Protein AF-A0A352L271-F1 (afdb_monomer)

Secondary structure (DSSP, 8-state):
--SSHHHHHT-TT--EEEE-S-HHHHHHHHHHHHHTT-EEEEPSPS-SSHHHHHHHHHHHHHH---EEE--GGGG-HHHHHHHHHHHTTBTB-EEEEEEEEE----------EEPPPTTS-HHHHHTTB----EEGGGTTTGGGGSTTT--HHHHHTHHHHHHHHHHTS-TT--S-SEEEEEEE--S--SS--S-SEEEEEEE-TTS-EEEEEEE----TTPPPEEEEEEEETTS-EEETTEEE-TT--S-EE---------SSHHHHHHHHHHHHT-GGG-TTBHHHHHHHHHHHHHHHHHHHTPEEEESSTT----TT-HHHHHHHHHHHHIIIIII-PPTTTSEEEEPPPEEEETTTTEEESTTHHHHHHTTS--B-TTSPPPPTT--

Nearest PDB structures (foldseek):
  1rye-assembly1_D  TM=7.621E-01  e=1.293E-12  Zymomonas mobilis
  6o15-assembly1_B  TM=6.811E-01  e=3.381E-14  Escherichia coli K-12
  3e18-assembly1_A  TM=6.645E-01  e=2.255E-14  Listeria innocua
  5yaq-assembly1_D  TM=6.528E-01  e=5.691E-14  Paracoccus laeviglucosivorans
  3e82-assembly2_E  TM=6.536E-01  e=2.444E-12  Klebsiella pneumoniae subsp. pneumoniae MGH 78578

pLDDT: mean 96.83, std 2.11, range [82.0, 98.81]

Foldseek 3Di:
DDPDVLVVLPDPVAAADEAPAFQCCQLLSLLSCLVSLHAYEGEFQNHLFLQSLLSSVVSCVVRLHAYFYNLLCLQFLVLQQVLVCQLVQVQHDWQEKEFEQEAADDAPAEFDWDPDDPPDPPCVNLQFQPDDTDTPCCDDPNVQLASSGHQPCCRPVVLSRLLSSVSSHHPPFQAFQKKWKKAAQPPYPHDGDHGQWMWIWGATPVNHIYIYIHHHHDFVVRDRGGDMKTAHPLGWIDDPQFTAHHPGPDTDHDPTGRHDAQPPTQVNQSVVCSVVSNNVSRSRHSSSSSSSNNRSLNHSLQLVQFDKDFLDLPPDDDDPPVVSSVVVVVSSCCCCVGVVDDGRPGIMGIGDIWGADPPVRFTDDPCRVVSRCSNDDGTDPVNDDDGNVGD

Solvent-accessible surface area (backbone atoms only — not comparable to full-atom values): 20490 Å² total; per-residue (Å²): 136,76,94,49,67,72,68,60,57,69,42,84,86,58,62,64,47,78,45,80,69,59,34,47,44,36,28,54,54,44,41,52,31,25,76,60,66,17,26,28,40,30,38,62,31,49,33,71,35,46,47,45,22,51,37,44,39,50,28,33,69,74,55,60,30,30,41,29,34,51,46,54,66,45,34,34,30,63,57,35,16,50,29,52,39,41,58,69,40,77,68,42,55,68,34,35,22,35,16,28,37,21,47,74,56,77,72,82,41,77,61,67,78,45,82,68,57,93,92,47,64,62,67,68,71,42,42,24,29,77,69,91,79,40,38,65,52,56,53,93,70,49,2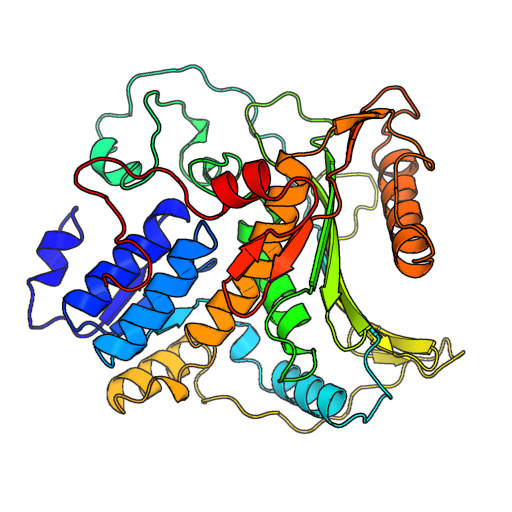7,32,29,33,75,66,36,23,60,16,55,52,34,58,61,18,36,54,28,39,32,54,29,54,60,44,43,55,89,86,61,62,52,44,44,32,26,24,13,33,33,28,60,70,100,50,87,46,71,62,72,41,54,42,28,35,45,30,41,33,36,30,88,87,68,32,31,42,38,36,35,36,40,18,74,63,36,85,85,65,73,78,37,80,45,62,34,39,32,20,73,78,55,18,36,36,49,94,77,23,39,21,53,54,92,47,89,64,68,40,79,73,84,68,66,70,26,89,50,43,65,68,37,55,65,36,8,43,53,49,12,53,76,69,63,35,41,85,38,19,52,26,21,40,65,63,40,30,45,25,44,38,57,44,48,50,23,49,46,14,35,74,67,27,49,79,41,54,28,52,95,78,60,73,85,55,84,88,42,58,68,58,50,52,54,48,50,53,52,48,47,45,39,36,73,48,56,58,51,50,77,62,74,40,58,29,30,42,21,48,73,36,31,35,40,71,87,81,70,39,46,43,74,68,66,15,73,71,48,47,58,65,33,51,80,74,49,28,90,97,34,63,67,70,58,78,96,60,110

Mean predicted aligned error: 3.17 Å

Sequence (391 aa):
GTADLREALEDRTVDALSVAAPNHWHSLMTIWGAQAGKHVYVEKPMSHDVAEGRICVEAQKKYGVVIQHGTQSRSSAEIAGLHEAIQAGKFGRLKISYGYCCKARGSIGRKPVTPPPENLDWNLWRGPASIDEFHGNYVHYNWHWFWKTGNGDLNNQGTHQLDIARWALDREATHPVRVMALGGRFQWDDQGETPNTMMGIAEYANGQQVFFNVRNVPYKGYQTQVMNEYYFEDGGRISGGLYYPAGSQQGEKLDLPPGKVTPGGNWGAFVTACRERRPELANGNVTDAHYGCVLGHLMNNSWRLGTKVPFNEKAGSFGDNKDAAEHFLKLHSIMRDGVGIPENGAEYVVGPWLRFDAETERHVGDHAEAANVLLKDTNREGFRIPEPGQV

Structure (mmCIF, N/CA/C/O backbone):
data_AF-A0A352L271-F1
#
_entry.id   AF-A0A352L271-F1
#
loop_
_atom_site.group_PDB
_atom_site.id
_atom_site.type_symbol
_atom_site.label_atom_id
_atom_site.label_alt_id
_atom_site.label_comp_id
_atom_site.label_asym_id
_atom_site.label_entity_id
_atom_site.label_seq_id
_atom_site.pdbx_PDB_ins_code
_atom_site.Cartn_x
_atom_site.Cartn_y
_atom_site.Cartn_z
_atom_site.occupancy
_atom_site.B_iso_or_equiv
_atom_site.auth_seq_id
_atom_site.auth_comp_id
_atom_site.auth_asym_id
_atom_site.auth_atom_id
_atom_site.pdbx_PDB_model_num
ATOM 1 N N . GLY A 1 1 ? 2.564 -33.471 -0.721 1.00 82.00 1 GLY A N 1
ATOM 2 C CA . GLY A 1 1 ? 2.042 -32.158 -1.136 1.00 82.00 1 GLY A CA 1
ATOM 3 C C . GLY A 1 1 ? 1.905 -32.160 -2.639 1.00 82.00 1 GLY A C 1
ATOM 4 O O . GLY A 1 1 ? 2.679 -32.856 -3.282 1.00 82.00 1 GLY A O 1
ATOM 5 N N . THR A 1 2 ? 0.921 -31.446 -3.170 1.00 91.06 2 THR A N 1
ATOM 6 C CA . THR A 1 2 ? 0.763 -31.205 -4.614 1.00 91.06 2 THR A CA 1
ATOM 7 C C . THR A 1 2 ? 1.445 -29.886 -4.997 1.00 91.06 2 THR A C 1
ATOM 9 O O . THR A 1 2 ? 1.662 -29.035 -4.131 1.00 91.06 2 THR A O 1
ATOM 12 N N . ALA A 1 3 ? 1.824 -29.740 -6.268 1.00 91.31 3 ALA A N 1
ATOM 13 C CA . ALA A 1 3 ? 2.344 -28.490 -6.819 1.00 91.31 3 ALA A CA 1
ATOM 14 C C . ALA A 1 3 ? 1.225 -27.485 -7.150 1.00 91.31 3 ALA A C 1
ATOM 16 O O . ALA A 1 3 ? 1.472 -26.280 -7.145 1.00 91.31 3 ALA A O 1
ATOM 17 N N . ASP A 1 4 ? 0.007 -27.965 -7.417 1.00 94.81 4 ASP A N 1
ATOM 18 C CA . ASP A 1 4 ? -1.129 -27.141 -7.818 1.00 94.81 4 ASP A CA 1
ATOM 19 C C . ASP A 1 4 ? -2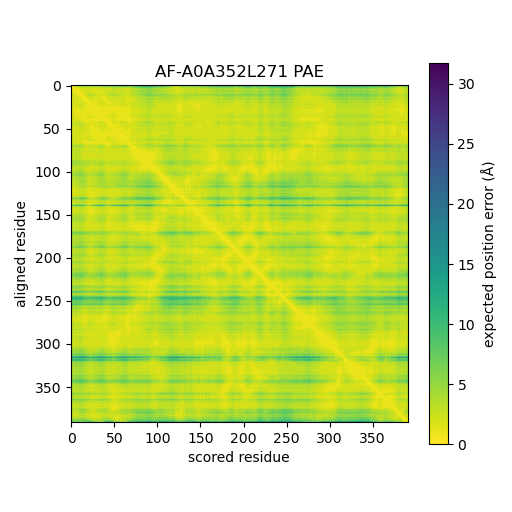.139 -27.012 -6.675 1.00 94.81 4 ASP A C 1
ATOM 21 O O . ASP A 1 4 ? -2.677 -28.001 -6.175 1.00 94.81 4 ASP A O 1
ATOM 25 N N . LEU A 1 5 ? -2.429 -25.774 -6.269 1.00 95.94 5 LEU A N 1
ATOM 26 C CA . LEU A 1 5 ? -3.390 -25.492 -5.202 1.00 95.94 5 LEU A CA 1
ATOM 27 C C . LEU A 1 5 ? -4.773 -26.096 -5.492 1.00 95.94 5 LEU A C 1
ATOM 29 O O . LEU A 1 5 ? -5.463 -26.496 -4.557 1.00 95.94 5 LEU A O 1
ATOM 33 N N . ARG A 1 6 ? -5.181 -26.179 -6.762 1.00 95.25 6 ARG A N 1
ATOM 34 C CA . ARG A 1 6 ? -6.514 -26.662 -7.147 1.00 95.25 6 ARG A CA 1
ATOM 35 C C . ARG A 1 6 ? -6.758 -28.090 -6.668 1.00 95.25 6 ARG A C 1
ATOM 37 O O . ARG A 1 6 ? -7.813 -28.355 -6.109 1.00 95.25 6 ARG A O 1
ATOM 44 N N . GLU A 1 7 ? -5.755 -28.957 -6.782 1.00 96.69 7 GLU A N 1
ATOM 45 C CA . GLU A 1 7 ? -5.820 -30.338 -6.290 1.00 96.69 7 GLU A CA 1
ATOM 46 C C . GLU A 1 7 ? -5.907 -30.391 -4.755 1.00 96.69 7 GLU A C 1
ATOM 48 O O . GLU A 1 7 ? -6.651 -31.190 -4.194 1.00 96.69 7 GLU A O 1
ATOM 53 N N . ALA A 1 8 ? -5.185 -29.512 -4.047 1.00 95.38 8 ALA A N 1
ATOM 54 C CA . ALA A 1 8 ? -5.236 -29.463 -2.583 1.00 95.38 8 ALA A CA 1
ATOM 55 C C . ALA A 1 8 ? -6.605 -29.000 -2.057 1.00 95.38 8 ALA A C 1
ATOM 57 O O . ALA A 1 8 ? -7.029 -29.420 -0.981 1.00 95.38 8 ALA A O 1
ATOM 58 N N . LEU A 1 9 ? -7.305 -28.138 -2.802 1.00 97.06 9 LEU A N 1
ATOM 59 C CA . LEU A 1 9 ? -8.624 -27.630 -2.420 1.00 97.06 9 LEU A CA 1
ATOM 60 C C . LEU A 1 9 ? -9.733 -28.691 -2.518 1.00 97.06 9 LEU A C 1
ATOM 62 O O . LEU A 1 9 ? -10.757 -28.548 -1.846 1.00 97.06 9 LEU A O 1
ATOM 66 N N . GLU A 1 10 ? -9.525 -29.762 -3.291 1.00 96.50 10 GLU A N 1
ATOM 67 C CA . GLU A 1 10 ? -10.452 -30.901 -3.379 1.00 96.50 10 GLU A CA 1
ATOM 68 C C . GLU A 1 10 ? -10.475 -31.743 -2.093 1.00 96.50 10 GLU A C 1
ATOM 70 O O . GLU A 1 10 ? -11.466 -32.426 -1.807 1.00 96.50 10 GLU A O 1
ATOM 75 N N . ASP A 1 11 ? -9.418 -31.668 -1.278 1.00 96.44 11 ASP A N 1
ATOM 76 C CA . ASP A 1 11 ? -9.331 -32.399 -0.021 1.00 96.44 11 ASP A CA 1
ATOM 77 C C . ASP A 1 11 ? -10.301 -31.816 1.019 1.00 96.44 11 ASP A C 1
ATOM 79 O O . ASP A 1 11 ? -10.144 -30.709 1.547 1.00 96.44 11 ASP A O 1
ATOM 83 N N . ARG A 1 12 ? -11.338 -32.590 1.348 1.00 95.69 12 ARG A N 1
ATOM 84 C CA . ARG A 1 12 ? -12.356 -32.215 2.340 1.00 95.69 12 ARG A CA 1
ATOM 85 C C . ARG A 1 12 ? -11.838 -32.211 3.778 1.00 95.69 12 ARG A C 1
ATOM 87 O O . ARG A 1 12 ? -12.527 -31.670 4.634 1.00 95.69 12 ARG A O 1
ATOM 94 N N . THR A 1 13 ? -10.669 -32.793 4.044 1.00 96.69 13 THR A N 1
ATOM 95 C CA . THR A 1 13 ? -10.041 -32.813 5.374 1.00 96.69 13 THR A CA 1
ATOM 96 C C . THR A 1 13 ? -9.248 -31.541 5.684 1.00 96.69 13 THR A C 1
ATOM 98 O O . THR A 1 13 ? -8.896 -31.307 6.836 1.00 96.69 13 THR A O 1
ATOM 101 N N . VAL A 1 14 ? -8.993 -30.695 4.680 1.00 96.31 14 VAL A N 1
ATOM 102 C CA . VAL A 1 14 ? -8.346 -29.389 4.856 1.00 96.31 14 VAL A CA 1
ATOM 103 C C . VAL A 1 14 ? -9.386 -28.341 5.253 1.00 96.31 14 VAL A C 1
ATOM 105 O O . VAL A 1 14 ? -10.334 -28.106 4.504 1.00 96.31 14 VAL A O 1
ATOM 108 N N . ASP A 1 15 ? -9.181 -27.668 6.389 1.00 97.50 15 ASP A N 1
ATOM 109 C CA . ASP A 1 15 ? -10.068 -26.598 6.881 1.00 97.50 15 ASP A CA 1
ATOM 110 C C . ASP A 1 15 ? -9.647 -25.191 6.425 1.00 97.50 15 ASP A C 1
ATOM 112 O O . ASP A 1 15 ? -10.486 -24.304 6.242 1.00 97.50 15 ASP A O 1
ATOM 116 N N . ALA A 1 16 ? -8.339 -24.963 6.268 1.00 97.94 16 ALA A N 1
ATOM 117 C CA . ALA A 1 16 ? -7.785 -23.638 6.022 1.00 97.94 16 ALA A CA 1
ATOM 118 C C . ALA A 1 16 ? -6.546 -23.656 5.115 1.00 97.94 16 ALA A C 1
ATOM 120 O O . ALA A 1 16 ? -5.776 -24.616 5.104 1.00 97.94 16 ALA A O 1
ATOM 121 N N . LEU A 1 17 ? -6.340 -22.550 4.401 1.00 97.06 17 LEU A N 1
ATOM 122 C CA . LEU A 1 17 ? -5.195 -22.256 3.545 1.00 97.06 17 LEU A CA 1
ATOM 123 C C . LEU A 1 17 ? -4.366 -21.114 4.150 1.00 97.06 17 LEU A C 1
ATOM 125 O O . LEU A 1 17 ? -4.924 -20.141 4.652 1.00 97.06 17 LEU A O 1
ATOM 129 N N . SER A 1 18 ? -3.039 -21.208 4.044 1.00 97.94 18 SER A N 1
ATOM 130 C CA . SER A 1 18 ? -2.123 -20.078 4.231 1.00 97.94 18 SER A CA 1
ATOM 131 C C . SER A 1 18 ? -1.448 -19.756 2.898 1.00 97.94 18 SER A C 1
ATOM 133 O O . SER A 1 18 ? -0.741 -20.600 2.345 1.00 97.94 18 SER A O 1
ATOM 135 N N . VAL A 1 19 ? -1.680 -18.556 2.368 1.00 98.25 19 VAL A N 1
ATOM 136 C CA . VAL A 1 19 ? -1.140 -18.089 1.088 1.00 98.25 19 VAL A CA 1
ATOM 137 C C . VAL A 1 19 ? 0.085 -17.219 1.346 1.00 98.25 19 VAL A C 1
ATOM 139 O O . VAL A 1 19 ? -0.034 -16.123 1.883 1.00 98.25 19 VAL A O 1
ATOM 142 N N . ALA A 1 20 ? 1.255 -17.702 0.929 1.00 96.25 20 ALA A N 1
ATOM 143 C CA . ALA A 1 20 ? 2.533 -16.979 0.962 1.00 96.25 20 ALA A CA 1
ATOM 144 C C . ALA A 1 20 ? 3.226 -16.992 -0.418 1.00 96.25 20 ALA A C 1
ATOM 146 O O . ALA A 1 20 ? 4.450 -17.083 -0.524 1.00 96.25 20 ALA A O 1
ATOM 147 N N . ALA A 1 21 ? 2.416 -16.981 -1.480 1.00 95.88 21 ALA A N 1
ATOM 148 C CA . ALA A 1 21 ? 2.864 -16.884 -2.866 1.00 95.88 21 ALA A CA 1
ATOM 149 C C . ALA A 1 21 ? 3.351 -15.446 -3.186 1.00 95.88 21 ALA A C 1
ATOM 151 O O . ALA A 1 21 ? 3.374 -14.591 -2.309 1.00 95.88 21 ALA A O 1
ATOM 152 N N . PRO A 1 22 ? 3.804 -15.137 -4.411 1.00 96.25 22 PRO A N 1
ATOM 153 C CA . PRO A 1 22 ? 3.999 -13.746 -4.829 1.00 96.25 22 PRO A CA 1
ATOM 154 C C . PRO A 1 22 ? 2.672 -12.963 -4.902 1.00 96.25 22 PRO A C 1
ATOM 156 O O . PRO A 1 22 ? 1.618 -13.564 -5.108 1.00 96.25 22 PRO A O 1
ATOM 159 N N . ASN A 1 23 ? 2.724 -11.625 -4.830 1.00 96.38 23 ASN A N 1
ATOM 160 C CA . ASN A 1 23 ? 1.530 -10.759 -4.741 1.00 96.38 23 ASN A CA 1
ATOM 161 C C . ASN A 1 23 ? 0.433 -11.076 -5.772 1.00 96.38 23 ASN A C 1
ATOM 163 O O . ASN A 1 23 ? -0.732 -11.168 -5.403 1.00 96.38 23 ASN A O 1
ATOM 167 N N . HIS A 1 24 ? 0.797 -11.257 -7.046 1.00 96.94 24 HIS A N 1
ATOM 168 C CA . HIS A 1 24 ? -0.166 -11.514 -8.128 1.00 96.94 24 HIS A CA 1
ATOM 169 C C . HIS A 1 24 ? -1.020 -12.775 -7.906 1.00 96.94 24 HIS A C 1
ATOM 171 O O . HIS A 1 24 ? -2.093 -12.896 -8.479 1.00 96.94 24 HIS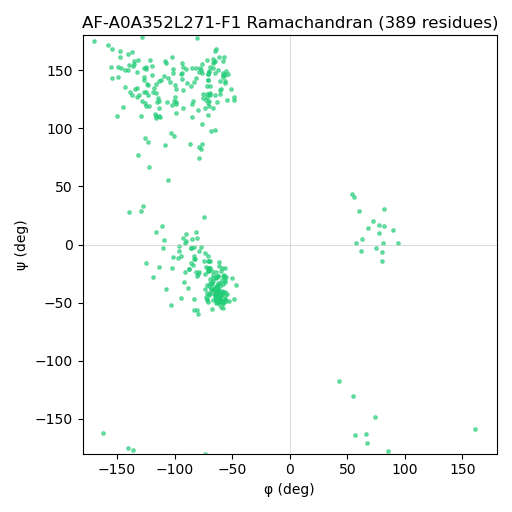 A O 1
ATOM 177 N N . TRP A 1 25 ? -0.593 -13.710 -7.055 1.00 97.94 25 TRP A N 1
ATOM 178 C CA . TRP A 1 25 ? -1.361 -14.910 -6.723 1.00 97.94 25 TRP A CA 1
ATOM 179 C C . TRP A 1 25 ? -2.342 -14.736 -5.563 1.00 97.94 25 TRP A C 1
ATOM 181 O O . TRP A 1 25 ? -3.269 -15.536 -5.424 1.00 97.94 25 TRP A O 1
ATOM 191 N N . HIS A 1 26 ? -2.136 -13.730 -4.714 1.00 98.12 26 HIS A N 1
ATOM 192 C CA . HIS A 1 26 ? -2.776 -13.650 -3.404 1.00 98.12 26 HIS A CA 1
ATOM 193 C C . HIS A 1 26 ? -4.301 -13.668 -3.481 1.00 98.12 26 HIS A C 1
ATOM 195 O O . HIS A 1 26 ? -4.939 -14.493 -2.821 1.00 98.12 26 HIS A O 1
ATOM 201 N N . SER A 1 27 ? -4.889 -12.820 -4.324 1.00 98.12 27 SER A N 1
ATOM 202 C CA . SER A 1 27 ? -6.344 -12.736 -4.446 1.00 98.12 27 SER A CA 1
ATOM 203 C C . SER A 1 27 ? -6.949 -13.967 -5.114 1.00 98.12 27 SER A C 1
ATOM 205 O O . SER A 1 27 ? -7.916 -14.513 -4.590 1.00 98.12 27 SER A O 1
ATOM 207 N N . LEU A 1 28 ? -6.357 -14.489 -6.194 1.00 98.31 28 LEU A N 1
ATOM 208 C CA . LEU A 1 28 ? -6.889 -15.684 -6.861 1.00 98.31 28 LEU A CA 1
ATOM 209 C C . LEU A 1 28 ? -6.885 -16.913 -5.938 1.00 98.31 28 LEU A C 1
ATOM 211 O O . LEU A 1 28 ? -7.899 -17.601 -5.834 1.00 98.31 28 LEU A O 1
ATOM 215 N N . MET A 1 29 ? -5.784 -17.162 -5.218 1.00 98.62 29 MET A N 1
ATOM 216 C CA . MET A 1 29 ? -5.717 -18.269 -4.253 1.00 98.62 29 MET A CA 1
ATOM 217 C C . MET A 1 29 ? -6.702 -18.079 -3.096 1.00 98.62 29 MET A C 1
ATOM 219 O O . MET A 1 29 ? -7.302 -19.047 -2.629 1.00 98.62 29 MET A O 1
ATOM 223 N N . THR A 1 30 ? -6.902 -16.834 -2.658 1.00 98.69 30 THR A N 1
ATOM 224 C CA . THR A 1 30 ? -7.884 -16.495 -1.622 1.00 98.69 30 THR A CA 1
ATOM 225 C C . THR A 1 30 ? -9.310 -16.776 -2.084 1.00 98.69 30 THR A C 1
ATOM 227 O O . THR A 1 30 ? -10.079 -17.412 -1.364 1.00 98.69 30 THR A O 1
ATOM 230 N N . ILE A 1 31 ? -9.653 -16.368 -3.306 1.00 98.56 31 ILE A N 1
ATOM 231 C CA . ILE A 1 31 ? -10.972 -16.587 -3.905 1.00 98.56 31 ILE A CA 1
ATOM 232 C C . ILE A 1 31 ? -11.233 -18.082 -4.099 1.00 98.56 31 ILE A C 1
ATOM 234 O O . ILE A 1 31 ? -12.289 -18.564 -3.694 1.00 98.56 31 ILE A O 1
ATOM 238 N N . TRP A 1 32 ? -10.273 -18.836 -4.642 1.00 98.25 32 TRP A N 1
ATOM 239 C CA . TRP A 1 32 ? -10.400 -20.290 -4.780 1.00 98.25 32 TRP A CA 1
ATOM 240 C C . TRP A 1 32 ? -10.563 -20.991 -3.430 1.00 98.25 32 TRP A C 1
ATOM 242 O O . TRP A 1 32 ? -11.415 -21.870 -3.297 1.00 98.25 32 TRP A O 1
ATOM 252 N N . GLY A 1 33 ? -9.803 -20.575 -2.411 1.00 98.38 33 GLY A N 1
ATOM 253 C CA . GLY A 1 33 ? -9.965 -21.070 -1.045 1.00 98.38 33 GLY A CA 1
ATOM 254 C C . GLY A 1 33 ? -11.383 -20.843 -0.518 1.00 98.38 33 GLY A C 1
ATOM 255 O O . GLY A 1 33 ? -12.026 -21.786 -0.057 1.00 98.38 33 GLY A O 1
ATOM 256 N N . ALA A 1 34 ? -11.907 -19.625 -0.667 1.00 98.31 34 ALA A N 1
ATOM 257 C CA . ALA A 1 34 ? -13.263 -19.290 -0.245 1.00 98.31 34 ALA A CA 1
ATOM 258 C C . ALA A 1 34 ? -14.339 -20.081 -1.011 1.00 98.31 34 ALA A C 1
ATOM 260 O O . ALA A 1 34 ? -15.249 -20.625 -0.387 1.00 98.31 34 ALA A O 1
ATOM 261 N N . GLN A 1 35 ? -14.204 -20.217 -2.335 1.00 97.69 35 GLN A N 1
ATOM 262 C CA . GLN A 1 35 ? -15.104 -21.010 -3.185 1.00 97.69 35 GLN A CA 1
ATOM 263 C C . GLN A 1 35 ? -15.130 -22.493 -2.790 1.00 97.69 35 GLN A C 1
ATOM 265 O O . GLN A 1 35 ? -16.183 -23.128 -2.828 1.00 97.69 35 GLN A O 1
ATOM 270 N N . ALA A 1 36 ? -13.992 -23.036 -2.355 1.00 98.06 36 ALA A N 1
ATOM 271 C CA . ALA A 1 36 ? -13.877 -24.396 -1.833 1.00 98.06 36 ALA A CA 1
ATOM 272 C C . ALA A 1 36 ? -14.321 -24.534 -0.358 1.00 98.06 36 ALA A C 1
ATOM 274 O O . ALA A 1 36 ? -14.171 -25.604 0.238 1.00 98.06 36 ALA A O 1
ATOM 275 N N . GLY A 1 37 ? -14.856 -23.468 0.250 1.00 97.81 37 GLY A N 1
ATOM 276 C CA . GLY A 1 37 ? -15.325 -23.454 1.638 1.00 97.81 37 GLY A CA 1
ATOM 277 C C . GLY A 1 37 ? -14.203 -23.482 2.678 1.00 97.81 37 GLY A C 1
ATOM 278 O O . GLY A 1 37 ? -14.446 -23.873 3.820 1.00 97.81 37 GLY A O 1
ATOM 279 N N . LYS A 1 38 ? -12.979 -23.100 2.296 1.00 98.56 38 LYS A N 1
ATOM 280 C CA . LYS A 1 38 ? -11.799 -23.078 3.168 1.00 98.56 38 LYS A CA 1
ATOM 281 C C . LYS A 1 38 ? -11.624 -21.698 3.786 1.00 98.56 38 LYS A C 1
ATOM 283 O O . LYS A 1 38 ? -11.830 -20.677 3.130 1.00 98.56 38 LYS A O 1
ATOM 288 N N . HIS A 1 39 ? -11.197 -21.652 5.042 1.00 98.75 39 HIS A N 1
ATOM 289 C CA . HIS A 1 39 ? -10.717 -20.406 5.635 1.00 98.75 39 HIS A CA 1
ATOM 290 C C . HIS A 1 39 ? -9.367 -20.020 5.028 1.00 98.75 39 HIS A C 1
ATOM 292 O O . HIS A 1 39 ? -8.574 -20.891 4.681 1.00 98.75 39 HIS A O 1
ATOM 298 N N . VAL A 1 40 ? -9.083 -18.728 4.890 1.00 98.81 40 VAL A N 1
ATOM 299 C CA . VAL A 1 40 ? -7.866 -18.260 4.223 1.00 98.81 40 VAL A CA 1
ATOM 300 C C . VAL A 1 40 ? -7.125 -17.268 5.099 1.00 98.81 40 VAL A C 1
ATOM 302 O O . VAL A 1 40 ? -7.651 -16.226 5.478 1.00 98.81 40 VAL A O 1
ATOM 305 N N . TYR A 1 41 ? -5.868 -17.571 5.378 1.00 98.69 41 TYR A N 1
ATOM 306 C CA . TYR A 1 41 ? -4.889 -16.583 5.785 1.00 98.69 41 TYR A CA 1
ATOM 307 C C . TYR A 1 41 ? -4.055 -16.222 4.553 1.00 98.69 41 TYR A C 1
ATOM 309 O O . TYR A 1 41 ? -3.517 -17.110 3.896 1.00 98.69 41 TYR A O 1
ATOM 317 N N . VAL A 1 42 ? -3.936 -14.942 4.220 1.00 98.50 42 VAL A N 1
ATOM 318 C CA . VAL A 1 42 ? -3.195 -14.471 3.044 1.00 98.50 42 VAL A CA 1
ATOM 319 C C . VAL A 1 42 ? -2.158 -13.444 3.461 1.00 98.50 42 VAL A C 1
ATOM 321 O O . VAL A 1 42 ? -2.485 -12.434 4.082 1.00 98.50 42 VAL A O 1
ATOM 324 N N . GLU A 1 43 ? -0.890 -13.712 3.154 1.00 97.56 43 GLU A N 1
ATOM 325 C CA . GLU A 1 43 ? 0.194 -12.775 3.425 1.00 97.56 43 GLU A CA 1
ATOM 326 C C . GLU A 1 43 ? 0.015 -11.458 2.673 1.00 97.56 43 GLU A C 1
ATOM 328 O O . GLU A 1 43 ? -0.740 -11.333 1.709 1.00 97.56 43 GLU A O 1
ATOM 333 N N . LYS A 1 44 ? 0.714 -10.434 3.151 1.00 95.69 44 LYS A N 1
ATOM 334 C CA . LYS A 1 44 ? 0.561 -9.089 2.607 1.00 95.69 44 LYS A CA 1
ATOM 335 C C . LYS A 1 44 ? 1.254 -8.895 1.254 1.00 95.69 44 LYS A C 1
ATOM 337 O O . LYS A 1 44 ? 2.356 -9.430 1.058 1.00 95.69 44 LYS A O 1
ATOM 342 N N . PRO A 1 45 ? 0.701 -8.040 0.373 1.00 97.06 45 PRO A N 1
ATOM 343 C CA . PRO A 1 45 ? -0.626 -7.411 0.438 1.00 97.06 45 PRO A CA 1
ATOM 344 C C . PRO A 1 45 ? -1.727 -8.394 0.004 1.00 97.06 45 PRO A C 1
ATOM 346 O O . PRO A 1 45 ? -1.469 -9.252 -0.824 1.00 97.06 45 PRO A O 1
ATOM 349 N N . MET A 1 46 ? -2.961 -8.265 0.489 1.00 97.44 46 MET A N 1
ATOM 350 C CA . MET A 1 46 ? -4.048 -9.193 0.125 1.00 97.44 46 MET A CA 1
ATOM 351 C C . MET A 1 46 ? -4.397 -9.182 -1.375 1.00 97.44 46 MET A C 1
ATOM 353 O O . MET A 1 46 ? -4.748 -10.224 -1.935 1.00 97.44 46 MET A O 1
ATOM 357 N N . SER A 1 47 ? -4.309 -8.019 -2.024 1.00 97.31 47 SER A N 1
ATOM 358 C CA . SER A 1 47 ? -4.625 -7.860 -3.444 1.00 97.31 47 SER A CA 1
ATOM 359 C C . SER A 1 47 ? -3.507 -7.203 -4.235 1.00 97.31 47 SER A C 1
ATOM 361 O O . SER A 1 47 ? -2.731 -6.403 -3.700 1.00 97.31 47 SER A O 1
ATOM 363 N N . HIS A 1 48 ? -3.439 -7.543 -5.524 1.00 97.12 48 HIS A N 1
ATOM 364 C CA . HIS A 1 48 ? -2.479 -6.965 -6.462 1.00 97.12 48 HIS A CA 1
ATOM 365 C C . HIS A 1 48 ? -3.039 -5.721 -7.167 1.00 97.12 48 HIS A C 1
ATOM 367 O O . HIS A 1 48 ? -2.262 -4.826 -7.499 1.00 97.12 48 HIS A O 1
ATOM 373 N N . ASP A 1 49 ? -4.369 -5.606 -7.255 1.00 97.38 49 ASP A N 1
ATOM 374 C CA . ASP A 1 49 ? -5.099 -4.411 -7.694 1.00 97.38 49 ASP A CA 1
ATOM 375 C C . ASP A 1 49 ? -6.333 -4.097 -6.806 1.00 97.38 49 ASP A C 1
ATOM 377 O O . ASP A 1 49 ? -6.562 -4.732 -5.767 1.00 97.38 49 ASP A O 1
ATOM 381 N N . VAL A 1 50 ? -7.097 -3.056 -7.164 1.00 98.00 50 VAL A N 1
ATOM 382 C CA . VAL A 1 50 ? -8.276 -2.598 -6.402 1.00 98.00 50 VAL A CA 1
ATOM 383 C C . VAL A 1 50 ? -9.444 -3.573 -6.548 1.00 98.00 50 VAL A C 1
ATOM 385 O O . VAL A 1 50 ? -10.049 -3.957 -5.546 1.00 98.00 50 VAL A O 1
ATOM 388 N N . ALA A 1 51 ? -9.756 -3.996 -7.772 1.00 98.06 51 ALA A N 1
ATOM 389 C CA . ALA A 1 51 ? -10.893 -4.869 -8.041 1.00 98.06 51 ALA A CA 1
ATOM 390 C C . ALA A 1 51 ? -10.747 -6.230 -7.340 1.00 98.06 51 ALA A C 1
ATOM 392 O O . ALA A 1 51 ? -11.690 -6.725 -6.727 1.00 98.06 51 ALA A O 1
ATOM 393 N N . GLU A 1 52 ? -9.552 -6.813 -7.354 1.00 97.81 52 GLU A N 1
ATOM 394 C CA . GLU A 1 52 ? -9.228 -8.071 -6.680 1.00 97.81 52 GLU A CA 1
ATOM 395 C C . GLU A 1 52 ? -9.522 -8.055 -5.176 1.00 97.81 52 GLU A C 1
ATOM 397 O O . GLU A 1 52 ? -10.059 -9.025 -4.630 1.00 97.81 52 GLU A O 1
ATOM 402 N N . GLY A 1 53 ? -9.210 -6.944 -4.504 1.00 97.88 53 GLY A N 1
ATOM 403 C CA . GLY A 1 53 ? -9.488 -6.779 -3.079 1.00 97.88 53 GLY A CA 1
ATOM 404 C C . GLY A 1 53 ? -10.990 -6.761 -2.794 1.00 97.88 53 GLY A C 1
ATOM 405 O O . GLY A 1 53 ? -11.456 -7.461 -1.889 1.00 97.88 53 GLY A O 1
ATOM 406 N N . ARG A 1 54 ? -11.765 -6.058 -3.630 1.00 98.25 54 ARG A N 1
ATOM 407 C CA . ARG A 1 54 ? -13.232 -6.034 -3.558 1.00 98.25 54 ARG A CA 1
ATOM 408 C C . ARG A 1 54 ? -13.819 -7.432 -3.728 1.00 98.25 54 ARG A C 1
ATOM 410 O O . ARG A 1 54 ? -14.671 -7.838 -2.938 1.00 98.25 54 ARG A O 1
ATOM 417 N N . ILE A 1 55 ? -13.314 -8.195 -4.691 1.00 98.50 55 ILE A N 1
ATOM 418 C CA . ILE A 1 55 ? -13.766 -9.567 -4.947 1.00 98.50 55 ILE A CA 1
ATOM 419 C C . ILE A 1 55 ? -13.455 -10.480 -3.752 1.00 98.50 55 ILE A C 1
ATOM 421 O O . ILE A 1 55 ? -14.283 -11.312 -3.390 1.00 98.50 55 ILE A O 1
ATOM 425 N N . CYS A 1 56 ? -12.318 -10.302 -3.067 1.00 98.62 56 CYS A N 1
ATOM 426 C CA . CYS A 1 56 ? -12.033 -11.026 -1.821 1.00 98.62 56 CYS A CA 1
ATOM 427 C C . CYS A 1 56 ? -13.065 -10.716 -0.718 1.00 98.62 56 CYS A C 1
ATOM 429 O O . CYS A 1 56 ? -13.519 -11.630 -0.023 1.00 98.62 56 CYS A O 1
ATOM 431 N N . VAL A 1 57 ? -13.469 -9.447 -0.566 1.00 98.56 57 VAL A N 1
ATOM 432 C CA . VAL A 1 57 ? -14.518 -9.039 0.392 1.00 98.56 57 VAL A CA 1
ATOM 433 C C . VAL A 1 57 ? -15.855 -9.699 0.043 1.00 98.56 57 VAL A C 1
ATOM 435 O O . VAL A 1 57 ? -16.535 -10.248 0.914 1.00 98.56 57 VAL A O 1
ATOM 438 N N . GLU A 1 58 ? -16.226 -9.688 -1.236 1.00 98.56 58 GLU A N 1
ATOM 439 C CA . GLU A 1 58 ? -17.435 -10.350 -1.728 1.00 98.56 58 GLU A CA 1
ATOM 440 C C . GLU A 1 58 ? -17.383 -11.868 -1.508 1.00 98.56 58 GLU A C 1
ATOM 442 O O . GLU A 1 58 ? -18.383 -12.456 -1.093 1.00 98.56 58 GLU A O 1
ATOM 447 N N . ALA A 1 59 ? -16.217 -12.496 -1.700 1.00 98.56 59 ALA A N 1
ATOM 448 C CA . ALA A 1 59 ? -16.012 -13.921 -1.465 1.00 98.56 59 ALA A CA 1
ATOM 449 C C . ALA A 1 59 ? -16.258 -14.283 0.006 1.00 98.56 59 ALA A C 1
ATOM 451 O O . ALA A 1 59 ? -17.023 -15.205 0.293 1.00 98.56 59 ALA A O 1
ATOM 452 N N . GLN A 1 60 ? -15.676 -13.532 0.953 1.00 98.50 60 GLN A N 1
ATOM 453 C CA . GLN A 1 60 ? -15.953 -13.729 2.382 1.00 98.50 60 GLN A CA 1
ATOM 454 C C . GLN A 1 60 ? -17.454 -13.619 2.665 1.00 98.50 60 GLN A C 1
ATOM 456 O O . GLN A 1 60 ? -18.017 -14.482 3.338 1.00 98.50 60 GLN A O 1
ATOM 461 N N . LYS A 1 61 ? -18.112 -12.582 2.131 1.00 98.25 61 LYS A N 1
ATOM 462 C CA . LYS A 1 61 ? -19.546 -12.357 2.343 1.00 98.25 61 LYS A CA 1
ATOM 463 C C . LYS A 1 61 ? -20.403 -13.493 1.776 1.00 98.25 61 LYS A C 1
ATOM 465 O O . LYS A 1 61 ? -21.370 -13.892 2.418 1.00 98.25 61 LYS A O 1
ATOM 470 N N . LYS A 1 62 ? -20.064 -14.006 0.591 1.00 98.38 62 LYS A N 1
ATOM 471 C CA . LYS A 1 62 ? -20.816 -15.066 -0.094 1.00 98.38 62 LYS A CA 1
ATOM 472 C C . LYS A 1 62 ? -20.640 -16.431 0.569 1.00 98.38 62 LYS A C 1
ATOM 474 O O . LYS A 1 62 ? -21.622 -17.144 0.750 1.00 98.38 62 LYS A O 1
ATOM 479 N N . TYR A 1 63 ? -19.406 -16.797 0.911 1.00 98.06 63 TYR A N 1
ATOM 480 C CA . TYR A 1 63 ? -19.073 -18.144 1.388 1.00 98.06 63 TYR A CA 1
ATOM 481 C C . TYR A 1 63 ? -19.022 -18.257 2.920 1.00 98.06 63 TYR A C 1
ATOM 483 O O . TYR A 1 63 ? -18.963 -19.365 3.449 1.00 98.06 63 TYR A O 1
ATOM 491 N N . GLY A 1 64 ? -19.047 -17.135 3.649 1.00 97.69 64 GLY A N 1
ATOM 492 C CA . GLY A 1 64 ? -19.049 -17.106 5.118 1.00 97.69 64 GLY A CA 1
ATOM 493 C C . GLY A 1 64 ? -17.745 -17.593 5.761 1.00 97.69 64 GLY A C 1
ATOM 494 O O . GLY A 1 64 ? -17.712 -17.885 6.955 1.00 97.69 64 GLY A O 1
ATOM 495 N N . VAL A 1 65 ? -16.669 -17.717 4.980 1.00 98.50 65 VAL A N 1
ATOM 496 C CA . VAL A 1 65 ? -15.360 -18.165 5.465 1.00 98.50 65 VAL A CA 1
ATOM 497 C C . VAL A 1 65 ? -14.588 -17.019 6.117 1.00 98.50 65 VAL A C 1
ATOM 499 O O . VAL A 1 65 ? -14.715 -15.858 5.738 1.00 98.50 65 VAL A O 1
ATOM 502 N N . VAL A 1 66 ? -13.716 -17.340 7.069 1.00 98.75 66 VAL A N 1
ATOM 503 C CA . VAL A 1 66 ? -12.724 -16.388 7.572 1.00 98.75 66 VAL A CA 1
ATOM 504 C C . VAL A 1 66 ? -11.683 -16.119 6.493 1.00 98.75 66 VAL A C 1
ATOM 506 O O . VAL A 1 66 ? -11.096 -17.056 5.956 1.00 98.75 66 VAL A O 1
ATOM 509 N N . ILE A 1 67 ? -11.438 -14.839 6.215 1.00 98.75 67 ILE A N 1
ATOM 510 C CA . ILE A 1 67 ? -10.313 -14.372 5.400 1.00 98.75 67 ILE A CA 1
ATOM 511 C C . ILE A 1 67 ? -9.545 -13.349 6.235 1.00 98.75 67 ILE A C 1
ATOM 513 O O . ILE A 1 67 ? -10.124 -12.336 6.640 1.00 98.75 67 ILE A O 1
ATOM 517 N N . GLN A 1 68 ? -8.271 -13.632 6.510 1.00 98.44 68 GLN A N 1
ATOM 518 C CA . GLN A 1 68 ? -7.385 -12.759 7.274 1.00 98.44 68 GLN A CA 1
ATOM 519 C C . GLN A 1 68 ? -6.134 -12.399 6.475 1.00 98.44 68 GLN A C 1
ATOM 521 O O . GLN A 1 68 ? -5.410 -13.266 5.995 1.00 98.44 68 GLN A O 1
ATOM 526 N N . HIS A 1 69 ? -5.859 -11.105 6.396 1.00 97.50 69 HIS A N 1
ATOM 527 C CA . HIS A 1 69 ? -4.657 -10.536 5.815 1.00 97.50 69 HIS A CA 1
ATOM 528 C C . HIS A 1 69 ? -3.484 -10.560 6.803 1.00 97.50 69 HIS A C 1
ATOM 530 O O . HIS A 1 69 ? -3.644 -10.318 8.000 1.00 97.50 69 HIS A O 1
ATOM 536 N N . GLY A 1 70 ? -2.280 -10.804 6.290 1.00 96.19 70 GLY A N 1
ATOM 537 C CA . GLY A 1 70 ? -1.046 -10.929 7.060 1.00 96.19 70 GLY A CA 1
ATOM 538 C C . GLY A 1 70 ? -0.451 -9.626 7.603 1.00 96.19 70 GLY A C 1
ATOM 539 O O . GLY A 1 70 ? 0.747 -9.575 7.881 1.00 96.19 70 GLY A O 1
ATOM 540 N N . THR A 1 71 ? -1.234 -8.561 7.792 1.00 93.69 71 THR A N 1
ATOM 541 C CA . THR A 1 71 ? -0.770 -7.332 8.458 1.00 93.69 71 THR A CA 1
ATOM 542 C C . THR A 1 71 ? -0.706 -7.526 9.975 1.00 93.69 71 THR A C 1
ATOM 544 O O . THR A 1 71 ? -1.595 -7.136 10.728 1.00 93.69 71 THR A O 1
ATOM 547 N N . GLN A 1 72 ? 0.391 -8.126 10.451 1.00 93.69 72 GLN A N 1
ATOM 548 C CA . GLN A 1 72 ? 0.504 -8.604 11.839 1.00 93.69 72 GLN A CA 1
ATOM 549 C C . GLN A 1 72 ? 0.284 -7.515 12.907 1.00 93.69 72 GLN A C 1
ATOM 551 O O . GLN A 1 72 ? -0.185 -7.819 14.005 1.00 93.69 72 GLN A O 1
ATOM 556 N N . SER A 1 73 ? 0.572 -6.250 12.587 1.00 96.56 73 SER A N 1
ATOM 557 C CA . SER A 1 73 ? 0.368 -5.098 13.474 1.00 96.56 73 SER A CA 1
ATOM 558 C C . SER A 1 73 ? -1.081 -4.893 13.908 1.00 96.56 73 SER A C 1
ATOM 560 O O . SER A 1 73 ? -1.299 -4.351 14.988 1.00 96.56 73 SER A O 1
ATOM 562 N N . ARG A 1 74 ? -2.065 -5.400 13.152 1.00 96.62 74 ARG A N 1
ATOM 563 C CA . ARG A 1 74 ? -3.474 -5.427 13.574 1.00 96.62 74 ARG A CA 1
ATOM 564 C C . ARG A 1 74 ? -3.718 -6.253 14.836 1.00 96.62 74 ARG A C 1
ATOM 566 O O . ARG A 1 74 ? -4.723 -6.074 15.506 1.00 96.62 74 ARG A O 1
ATOM 573 N N . SER A 1 75 ? -2.787 -7.138 15.191 1.00 97.69 75 SER A N 1
ATOM 574 C CA . SER A 1 75 ? -2.832 -7.904 16.441 1.00 97.69 75 SER A CA 1
ATOM 575 C C . SER A 1 75 ? -2.076 -7.242 17.599 1.00 97.69 75 SER A C 1
ATOM 577 O O . SER A 1 75 ? -1.940 -7.850 18.660 1.00 97.69 75 SER A O 1
ATOM 579 N N . SER A 1 76 ? -1.561 -6.022 17.417 1.00 97.88 76 SER A N 1
ATOM 580 C CA . SER A 1 76 ? -0.951 -5.249 18.498 1.00 97.88 76 SER A CA 1
ATOM 581 C C . SER A 1 76 ? -2.024 -4.489 19.272 1.00 97.88 76 SER A C 1
ATOM 583 O O . SER A 1 76 ? -2.582 -3.509 18.778 1.00 97.88 76 SER A O 1
ATOM 585 N N . ALA A 1 77 ? -2.276 -4.910 20.513 1.00 97.94 77 ALA A N 1
ATOM 586 C CA . ALA A 1 77 ? -3.188 -4.205 21.411 1.00 97.94 77 ALA A CA 1
ATOM 587 C C . ALA A 1 77 ? -2.696 -2.783 21.745 1.00 97.94 77 ALA A C 1
ATOM 589 O O . ALA A 1 77 ? -3.504 -1.894 21.986 1.00 97.94 77 ALA A O 1
ATOM 590 N N . GLU A 1 78 ? -1.382 -2.542 21.723 1.00 97.50 78 GLU A N 1
ATOM 591 C CA . GLU A 1 78 ? -0.806 -1.207 21.919 1.00 97.50 78 GLU A CA 1
ATOM 592 C C . GLU A 1 78 ? -1.172 -0.265 20.763 1.00 97.50 78 GLU A C 1
ATOM 594 O O . GLU A 1 78 ? -1.656 0.841 20.996 1.00 97.50 78 GLU A O 1
ATOM 599 N N . ILE A 1 79 ? -1.016 -0.722 19.512 1.00 98.00 79 ILE A N 1
ATOM 600 C CA . ILE A 1 79 ? -1.400 0.067 18.329 1.00 98.00 79 ILE A CA 1
ATOM 601 C C . ILE A 1 79 ? -2.917 0.274 18.308 1.00 98.00 79 ILE A C 1
ATOM 603 O O . ILE A 1 79 ? -3.367 1.398 18.095 1.00 98.00 79 ILE A O 1
ATOM 607 N N . ALA A 1 80 ? -3.696 -0.772 18.606 1.00 98.31 80 ALA A N 1
ATOM 608 C CA . ALA A 1 80 ? -5.148 -0.663 18.723 1.00 98.31 80 ALA A CA 1
ATOM 609 C C . ALA A 1 80 ? -5.553 0.402 19.754 1.00 98.31 80 ALA A C 1
ATOM 611 O O . ALA A 1 80 ? -6.386 1.253 19.462 1.00 98.31 80 ALA A O 1
ATOM 612 N N . GLY A 1 81 ? -4.934 0.391 20.940 1.00 98.50 81 GLY A N 1
ATOM 613 C CA . GLY A 1 81 ? -5.235 1.340 22.016 1.00 98.50 81 GLY A CA 1
ATOM 614 C C . GLY A 1 81 ? -4.860 2.774 21.652 1.00 98.50 81 GLY A C 1
ATOM 615 O O . GLY A 1 81 ? -5.610 3.710 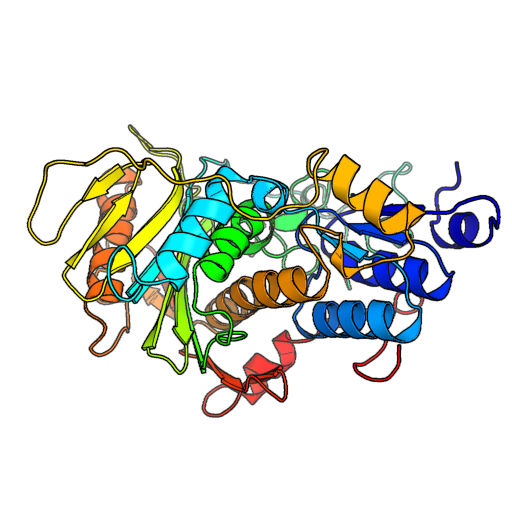21.935 1.00 98.50 81 GLY A O 1
ATOM 616 N N . LEU A 1 82 ? -3.737 2.952 20.950 1.00 98.69 82 LEU A N 1
ATOM 617 C CA . LEU A 1 82 ? -3.345 4.242 20.390 1.00 98.69 82 LEU A CA 1
ATOM 618 C C . LEU A 1 82 ? -4.370 4.764 19.379 1.00 98.69 82 LEU A C 1
ATOM 620 O O . LEU A 1 82 ? -4.789 5.916 19.478 1.00 98.69 82 LEU A O 1
ATOM 624 N N . HIS A 1 83 ? -4.785 3.942 18.418 1.00 98.50 83 HIS A N 1
ATOM 625 C CA . HIS A 1 83 ? -5.746 4.358 17.393 1.00 98.50 83 HIS A CA 1
ATOM 626 C C . HIS A 1 83 ? -7.137 4.604 17.970 1.00 98.50 83 HIS A C 1
ATOM 628 O O . HIS A 1 83 ? -7.771 5.586 17.597 1.00 98.50 83 HIS A O 1
ATOM 634 N N . GLU A 1 84 ? -7.581 3.803 18.940 1.00 98.50 84 GLU A N 1
ATOM 635 C CA . GLU A 1 84 ? -8.807 4.072 19.700 1.00 98.50 84 GLU A CA 1
ATOM 636 C C . GLU A 1 84 ? -8.737 5.432 20.418 1.00 98.50 84 GLU A C 1
ATOM 638 O O . GLU A 1 84 ? -9.698 6.199 20.367 1.00 98.50 84 GLU A O 1
ATOM 643 N N . ALA A 1 85 ? -7.599 5.779 21.030 1.00 98.50 85 ALA A N 1
ATOM 644 C CA . ALA A 1 85 ? -7.409 7.074 21.686 1.00 98.50 85 ALA A CA 1
ATOM 645 C C . ALA A 1 85 ? -7.363 8.256 20.697 1.00 98.50 85 ALA A C 1
ATOM 647 O O . ALA A 1 85 ? -7.918 9.317 20.991 1.00 98.50 85 ALA A O 1
ATOM 648 N N . ILE A 1 86 ? -6.730 8.076 19.532 1.00 98.56 86 ILE A N 1
ATOM 649 C CA . ILE A 1 86 ? -6.722 9.064 18.441 1.00 98.56 86 ILE A CA 1
ATOM 650 C C . ILE A 1 86 ? -8.150 9.307 17.938 1.00 98.56 86 ILE A C 1
ATOM 652 O O . ILE A 1 86 ? -8.596 10.450 17.907 1.00 98.56 86 ILE A O 1
ATOM 656 N N . GLN A 1 87 ? -8.890 8.241 17.623 1.00 98.31 87 GLN A N 1
ATOM 657 C CA . GLN A 1 87 ? -10.275 8.310 17.141 1.00 98.31 87 GLN A CA 1
ATOM 658 C C . GLN A 1 87 ? -11.235 8.896 18.188 1.00 98.31 87 GLN A C 1
ATOM 660 O O . GLN A 1 87 ? -12.228 9.525 17.833 1.00 98.31 87 GLN A O 1
ATOM 665 N N . ALA A 1 88 ? -10.939 8.722 19.479 1.00 97.56 88 ALA A N 1
ATOM 666 C CA . ALA A 1 88 ? -11.682 9.343 20.576 1.00 97.56 88 ALA A CA 1
ATOM 667 C C . ALA A 1 88 ? -11.341 10.833 20.790 1.00 97.56 88 ALA A C 1
ATOM 669 O O . ALA A 1 88 ? -11.915 11.467 21.674 1.00 97.56 88 ALA A O 1
ATOM 670 N N . GLY A 1 89 ? -10.402 11.397 20.021 1.00 96.94 89 GLY A N 1
ATOM 671 C CA . GLY A 1 89 ? -10.015 12.806 20.096 1.00 96.94 89 GLY A CA 1
ATOM 672 C C . GLY A 1 89 ? -9.109 13.161 21.278 1.00 96.94 89 GLY A C 1
ATOM 673 O O . GLY A 1 89 ? -8.970 14.342 21.592 1.00 96.94 89 GLY A O 1
ATOM 674 N N . LYS A 1 90 ? -8.463 12.179 21.933 1.00 97.38 90 LYS A N 1
ATOM 675 C CA . LYS A 1 90 ? -7.599 12.414 23.113 1.00 97.38 90 LYS A CA 1
ATOM 676 C C . LYS A 1 90 ? -6.470 13.420 22.848 1.00 97.38 90 LYS A C 1
ATOM 678 O O . LYS A 1 90 ? -6.054 14.119 23.766 1.00 97.38 90 LYS A O 1
ATOM 683 N N . PHE A 1 91 ? -5.983 13.477 21.611 1.00 97.25 91 PHE A N 1
ATOM 684 C CA . PHE A 1 91 ? -4.862 14.320 21.179 1.00 97.25 91 PHE A CA 1
ATOM 685 C C . PHE A 1 91 ? -5.306 15.451 20.236 1.00 97.25 91 PHE A C 1
ATOM 687 O O . PHE A 1 91 ? -4.485 16.014 19.525 1.00 97.25 91 PHE A O 1
ATOM 694 N N . GLY A 1 92 ? -6.610 15.741 20.181 1.00 96.94 92 GLY A N 1
ATOM 695 C CA . GLY A 1 92 ? -7.202 16.570 19.134 1.00 96.94 92 GLY A CA 1
ATOM 696 C C . GLY A 1 92 ? -7.567 15.764 17.885 1.00 96.94 92 GLY A C 1
ATOM 697 O O . GLY A 1 92 ? -7.441 14.537 17.842 1.00 96.94 92 GLY A O 1
ATOM 698 N N . ARG A 1 93 ? -8.067 16.458 16.858 1.00 98.00 93 ARG A N 1
ATOM 699 C CA . ARG A 1 93 ? -8.455 15.827 15.593 1.00 98.00 93 ARG A CA 1
ATOM 700 C C . ARG A 1 93 ? -7.210 15.480 14.787 1.00 98.00 93 ARG A C 1
ATOM 702 O O . ARG A 1 93 ? -6.372 16.345 14.532 1.00 98.00 93 ARG A O 1
ATOM 709 N N . LEU A 1 94 ? -7.089 14.215 14.387 1.00 98.75 94 LEU A N 1
ATOM 710 C CA . LEU A 1 94 ? -6.021 13.779 13.492 1.00 98.75 94 LEU A CA 1
ATOM 711 C C . LEU A 1 94 ? -6.136 14.539 12.166 1.00 98.75 94 LEU A C 1
ATOM 713 O O . LEU A 1 94 ? -7.207 14.562 11.568 1.00 98.75 94 LEU A O 1
ATOM 717 N N . LYS A 1 95 ? -5.028 15.125 11.713 1.00 98.56 95 LYS A N 1
ATOM 718 C CA . LYS A 1 95 ? -4.901 15.835 10.436 1.00 98.56 95 LYS A CA 1
ATOM 719 C C . LYS A 1 95 ? -4.178 14.969 9.405 1.00 98.56 95 LYS A C 1
ATOM 721 O O . LYS A 1 95 ? -4.683 14.767 8.305 1.00 98.56 95 LYS A O 1
ATOM 726 N N . ILE A 1 96 ? -3.005 14.440 9.764 1.00 98.81 96 ILE A N 1
ATOM 727 C CA . ILE A 1 96 ? -2.159 13.628 8.877 1.00 98.81 96 ILE A CA 1
ATOM 728 C C . ILE A 1 96 ? -1.716 12.373 9.624 1.00 98.81 96 ILE A C 1
ATOM 730 O O . ILE A 1 96 ? -1.118 12.473 10.696 1.00 98.81 96 ILE A O 1
ATOM 734 N N . SER A 1 97 ? -1.941 11.199 9.038 1.00 98.81 97 SER A N 1
ATOM 735 C CA . SER A 1 97 ? -1.204 9.986 9.398 1.00 98.81 97 SER A CA 1
ATOM 736 C C . SER A 1 97 ? -0.114 9.732 8.364 1.00 98.81 97 SER A C 1
ATOM 738 O O . SER A 1 97 ? -0.392 9.636 7.172 1.00 98.81 97 SER A O 1
ATOM 740 N N . TYR A 1 98 ? 1.140 9.643 8.795 1.00 98.75 98 TYR A N 1
ATOM 741 C CA . TYR A 1 98 ? 2.280 9.511 7.896 1.00 98.75 98 TYR A CA 1
ATOM 742 C C . TYR A 1 98 ? 2.995 8.183 8.128 1.00 98.75 98 TYR A C 1
ATOM 744 O O . TYR A 1 98 ? 3.597 7.971 9.178 1.00 98.75 98 TYR A O 1
ATOM 752 N N . GLY A 1 99 ? 2.929 7.277 7.152 1.00 98.44 99 GLY A N 1
ATOM 753 C CA . GLY A 1 99 ? 3.682 6.025 7.158 1.00 98.44 99 GLY A CA 1
ATOM 754 C C . GLY A 1 99 ? 5.023 6.108 6.422 1.00 98.44 99 GLY A C 1
ATOM 755 O O . GLY A 1 99 ? 5.167 6.793 5.409 1.00 98.44 99 GLY A O 1
ATOM 756 N N . TYR A 1 100 ? 6.002 5.346 6.905 1.00 98.38 100 TYR A N 1
ATOM 757 C CA . TYR A 1 100 ? 7.327 5.246 6.298 1.00 98.38 100 TYR A CA 1
ATOM 758 C C . TYR A 1 100 ? 7.687 3.790 5.998 1.00 98.38 100 TYR A C 1
ATOM 760 O O . TYR A 1 100 ? 7.608 2.919 6.863 1.00 98.38 100 TYR A O 1
ATOM 768 N N . CYS A 1 101 ? 8.153 3.547 4.777 1.00 97.56 101 CYS A N 1
ATOM 769 C CA . CYS A 1 101 ? 8.854 2.340 4.358 1.00 97.56 101 CYS A CA 1
ATOM 770 C C . CYS A 1 101 ? 10.226 2.730 3.796 1.00 97.56 101 CYS A C 1
ATOM 772 O O . CYS A 1 101 ? 10.527 2.593 2.607 1.00 97.56 101 CYS A O 1
ATOM 774 N N . CYS A 1 102 ? 11.071 3.243 4.681 1.00 97.88 102 CYS A N 1
ATOM 775 C CA . CYS A 1 102 ? 12.438 3.627 4.374 1.00 97.88 102 CYS A CA 1
ATOM 776 C C . CYS A 1 102 ? 13.374 2.524 4.867 1.00 97.88 102 CYS A C 1
ATOM 778 O O . CYS A 1 102 ? 13.782 2.510 6.031 1.00 97.88 102 CYS A O 1
ATOM 780 N N . LYS A 1 103 ? 13.705 1.588 3.975 1.00 95.69 103 LYS A N 1
ATOM 781 C CA . LYS A 1 103 ? 14.725 0.555 4.197 1.00 95.69 103 LYS A CA 1
ATOM 782 C C . LYS A 1 103 ? 15.737 0.590 3.062 1.00 95.69 103 LYS A C 1
ATOM 784 O O . LYS A 1 103 ? 15.335 0.560 1.901 1.00 95.69 103 LYS A O 1
ATOM 789 N N . ALA A 1 104 ? 17.028 0.594 3.385 1.00 96.25 104 ALA A N 1
ATOM 790 C CA . ALA A 1 104 ? 18.079 0.529 2.378 1.00 96.25 104 ALA A CA 1
ATOM 791 C C . ALA A 1 104 ? 17.971 -0.768 1.557 1.00 96.25 104 ALA A C 1
ATOM 793 O O . ALA A 1 104 ? 17.820 -1.857 2.116 1.00 96.25 104 ALA A O 1
ATOM 794 N N . ARG A 1 105 ? 18.060 -0.652 0.231 1.00 95.81 105 ARG A N 1
ATOM 795 C CA . ARG A 1 105 ? 18.113 -1.786 -0.701 1.00 95.81 105 ARG A CA 1
ATOM 796 C C . ARG A 1 105 ? 19.161 -1.546 -1.783 1.00 95.81 105 ARG A C 1
ATOM 798 O O . ARG A 1 105 ? 19.645 -0.431 -1.955 1.00 95.81 105 ARG A O 1
ATOM 805 N N . GLY A 1 106 ? 19.513 -2.609 -2.497 1.00 95.12 106 GLY A N 1
ATOM 806 C CA . GLY A 1 106 ? 20.376 -2.547 -3.671 1.00 95.12 106 GLY A CA 1
ATOM 807 C C . GLY A 1 106 ? 19.582 -2.648 -4.967 1.00 95.12 106 GLY A C 1
ATOM 808 O O . GLY A 1 106 ? 18.452 -3.138 -4.979 1.00 95.12 106 GLY A O 1
ATOM 809 N N . SER A 1 107 ? 20.219 -2.222 -6.054 1.00 96.75 107 SER A N 1
ATOM 810 C CA . SER A 1 107 ? 19.748 -2.486 -7.409 1.00 96.75 107 SER A CA 1
ATOM 811 C C . SER A 1 107 ? 19.579 -3.990 -7.658 1.00 96.75 107 SER A C 1
ATOM 813 O O . SER A 1 107 ? 20.366 -4.802 -7.165 1.00 96.75 107 SER A O 1
ATOM 815 N N . ILE A 1 108 ? 18.583 -4.356 -8.469 1.00 97.50 108 ILE A N 1
ATOM 816 C CA . ILE A 1 108 ? 18.386 -5.746 -8.914 1.00 97.50 108 ILE A CA 1
ATOM 817 C C . ILE A 1 108 ? 19.216 -6.095 -10.162 1.00 97.50 108 ILE A C 1
ATOM 819 O O . ILE A 1 108 ? 19.202 -7.238 -10.622 1.00 97.50 108 ILE A O 1
ATOM 823 N N . GLY A 1 109 ? 19.944 -5.121 -10.717 1.00 97.62 109 GLY A N 1
ATOM 824 C CA . GLY A 1 109 ? 20.694 -5.254 -11.962 1.00 97.62 109 GLY A CA 1
ATOM 825 C C . GLY A 1 109 ? 19.833 -5.691 -13.152 1.00 97.62 109 GLY A C 1
ATOM 826 O O . GLY A 1 109 ? 18.601 -5.651 -13.131 1.00 97.62 109 GLY A O 1
ATOM 827 N N . ARG A 1 110 ? 20.498 -6.145 -14.213 1.00 97.81 110 ARG A N 1
ATOM 828 C CA . ARG A 1 110 ? 19.840 -6.689 -15.406 1.00 97.81 110 ARG A CA 1
ATOM 829 C C . ARG A 1 110 ? 20.152 -8.178 -15.536 1.00 97.81 110 ARG A C 1
ATOM 831 O O . ARG A 1 110 ? 21.274 -8.614 -15.272 1.00 97.81 110 ARG A O 1
ATOM 838 N N . LYS A 1 111 ? 19.160 -8.965 -15.940 1.00 97.50 111 LYS A N 1
ATOM 839 C CA . LYS A 1 111 ? 19.269 -10.389 -16.263 1.00 97.50 111 LYS A CA 1
ATOM 840 C C . LYS A 1 111 ? 18.789 -10.611 -17.699 1.00 97.50 111 LYS A C 1
ATOM 842 O O . LYS A 1 111 ? 17.787 -10.005 -18.085 1.00 97.50 111 LYS A O 1
ATOM 847 N N . PRO A 1 112 ? 19.488 -11.440 -18.492 1.00 97.75 112 PRO A N 1
ATOM 848 C CA . PRO A 1 112 ? 19.043 -11.761 -19.840 1.00 97.75 112 PRO A CA 1
ATOM 849 C C . PRO A 1 112 ? 17.739 -12.560 -19.795 1.00 97.75 112 PRO A C 1
ATOM 851 O O . PRO A 1 112 ? 17.450 -13.239 -18.805 1.00 97.75 112 PRO A O 1
ATOM 854 N N . VAL A 1 113 ? 16.986 -12.493 -20.889 1.00 98.19 113 VAL A N 1
ATOM 855 C CA . VAL A 1 113 ? 15.872 -13.409 -21.132 1.00 98.19 113 VAL A CA 1
ATOM 856 C C . VAL A 1 113 ? 16.441 -14.801 -21.391 1.00 98.19 113 VAL A C 1
ATOM 858 O O . VAL A 1 113 ? 17.361 -14.964 -22.194 1.00 98.19 113 VAL A O 1
ATOM 861 N N . THR A 1 114 ? 15.912 -15.800 -20.695 1.00 97.81 114 THR A N 1
ATOM 862 C CA . THR A 1 114 ? 16.289 -17.209 -20.852 1.00 97.81 114 THR A CA 1
ATOM 863 C C . THR A 1 114 ? 15.041 -18.081 -20.762 1.00 97.81 114 THR A C 1
ATOM 865 O O . THR A 1 114 ? 14.016 -17.634 -20.244 1.00 97.81 114 THR A O 1
ATOM 868 N N . PRO A 1 115 ? 15.099 -19.352 -21.187 1.00 97.88 115 PRO A N 1
ATOM 869 C CA . PRO A 1 115 ? 14.116 -20.327 -20.739 1.00 97.88 115 PRO A CA 1
ATOM 870 C C . PRO A 1 115 ? 14.045 -20.360 -19.197 1.00 97.88 115 PRO A C 1
ATOM 872 O O . PRO A 1 115 ? 15.076 -20.146 -18.539 1.00 97.88 115 PRO A O 1
ATOM 875 N N . PRO A 1 116 ? 12.862 -20.611 -18.607 1.00 97.44 116 PRO A N 1
ATOM 876 C CA . PRO A 1 116 ? 12.745 -20.888 -17.180 1.00 97.44 116 PRO A CA 1
ATOM 877 C C . PRO A 1 116 ? 13.598 -22.106 -16.778 1.00 97.44 116 PRO A C 1
ATOM 879 O O . PRO A 1 116 ? 13.743 -23.028 -17.584 1.00 97.44 116 PRO A O 1
ATOM 882 N N . PRO A 1 117 ? 14.149 -22.150 -15.550 1.00 96.00 117 PRO A N 1
ATOM 883 C CA . PRO A 1 117 ? 14.834 -23.333 -15.034 1.00 96.00 117 PRO A CA 1
ATOM 884 C C . PRO A 1 117 ? 13.924 -24.567 -15.034 1.00 96.00 117 PRO A C 1
ATOM 886 O O . PRO A 1 117 ? 12.734 -24.450 -14.754 1.00 96.00 117 PRO A O 1
ATOM 889 N N . GLU A 1 118 ? 14.485 -25.756 -15.266 1.00 96.38 118 GLU A N 1
ATOM 890 C CA . GLU A 1 118 ? 13.719 -27.016 -15.337 1.00 96.38 118 GLU A CA 1
ATOM 891 C C . GLU A 1 118 ? 12.919 -27.324 -14.060 1.00 96.38 118 GLU A C 1
ATOM 893 O O . GLU A 1 118 ? 11.887 -27.986 -14.111 1.00 96.38 118 GLU A O 1
ATOM 898 N N . ASN A 1 119 ? 13.371 -26.825 -12.907 1.00 94.25 119 ASN A N 1
ATOM 899 C CA . ASN A 1 119 ? 12.716 -27.003 -11.612 1.00 94.25 119 ASN A CA 1
ATOM 900 C C . ASN A 1 119 ? 11.693 -25.902 -11.268 1.00 94.25 119 ASN A C 1
ATOM 902 O O . ASN A 1 119 ? 11.235 -25.838 -10.126 1.00 94.25 119 ASN A O 1
ATOM 906 N N . LEU A 1 120 ? 11.359 -25.022 -12.214 1.00 95.69 120 LEU A N 1
ATOM 907 C CA . LEU A 1 120 ? 10.347 -23.983 -12.061 1.00 95.69 120 LEU A CA 1
ATOM 908 C C . LEU A 1 120 ? 9.203 -24.237 -13.043 1.00 95.69 120 LEU A C 1
ATOM 910 O O . LEU A 1 120 ? 9.348 -24.008 -14.243 1.00 95.69 120 LEU A O 1
ATOM 914 N N . ASP A 1 121 ? 8.032 -24.621 -12.530 1.00 95.94 121 ASP A N 1
ATOM 915 C CA . ASP A 1 121 ? 6.817 -24.585 -13.342 1.00 95.94 121 ASP A CA 1
ATOM 916 C C . ASP A 1 121 ? 6.457 -23.123 -13.627 1.00 95.94 121 ASP A C 1
ATOM 918 O O . ASP A 1 121 ? 5.862 -22.423 -12.808 1.00 95.94 121 ASP A O 1
ATOM 922 N N . TRP A 1 122 ? 6.855 -22.638 -14.800 1.00 95.56 122 TRP A N 1
ATOM 923 C CA . TRP A 1 122 ? 6.646 -21.251 -15.201 1.00 95.56 122 TRP A CA 1
ATOM 924 C C . TRP A 1 122 ? 5.182 -20.918 -15.497 1.00 95.56 122 TRP A C 1
ATOM 926 O O . TRP A 1 122 ? 4.781 -19.751 -15.447 1.00 95.56 122 TRP A O 1
ATOM 936 N N . ASN A 1 123 ? 4.364 -21.919 -15.826 1.00 95.44 123 ASN A N 1
ATOM 937 C CA . ASN A 1 123 ? 2.942 -21.705 -16.034 1.00 95.44 123 ASN A CA 1
ATOM 938 C C . ASN A 1 123 ? 2.245 -21.423 -14.701 1.00 95.44 123 ASN A C 1
ATOM 940 O O . ASN A 1 123 ? 1.538 -20.417 -14.601 1.00 95.44 123 ASN A O 1
ATOM 944 N N . LEU A 1 124 ? 2.502 -22.270 -13.699 1.00 96.06 124 LEU A N 1
ATOM 945 C CA . LEU A 1 124 ? 1.993 -22.102 -12.341 1.00 96.06 124 LEU A CA 1
ATOM 946 C C . LEU A 1 124 ? 2.634 -20.904 -11.643 1.00 96.06 124 LEU A C 1
ATOM 948 O O . LEU A 1 124 ? 1.926 -20.132 -11.014 1.00 96.06 124 LEU A O 1
ATOM 952 N N . TRP A 1 125 ? 3.940 -20.672 -11.785 1.00 96.62 125 TRP A N 1
ATOM 953 C CA . TRP A 1 125 ? 4.576 -19.535 -11.120 1.00 96.62 125 TRP A CA 1
ATOM 954 C C . TRP A 1 125 ? 3.951 -18.210 -11.550 1.00 96.62 125 TRP A C 1
ATOM 956 O O . TRP A 1 125 ? 3.575 -17.426 -10.687 1.00 96.62 125 TRP A O 1
ATOM 966 N N . ARG A 1 126 ? 3.782 -17.987 -12.864 1.00 95.81 126 ARG A N 1
ATOM 967 C CA . ARG A 1 126 ? 3.155 -16.759 -13.377 1.00 95.81 126 ARG A CA 1
ATOM 968 C C . ARG A 1 126 ? 1.679 -16.670 -13.017 1.00 95.81 126 ARG A C 1
ATOM 970 O O . ARG A 1 126 ? 1.175 -15.568 -12.857 1.00 95.81 126 ARG A O 1
ATOM 977 N N . GLY A 1 127 ? 0.978 -17.806 -12.972 1.00 96.69 127 GLY A N 1
ATOM 978 C CA . GLY A 1 127 ? -0.453 -17.864 -12.689 1.00 96.69 127 GLY A CA 1
ATOM 979 C C . GLY A 1 127 ? -1.244 -16.773 -13.421 1.00 96.69 127 GLY A C 1
ATOM 980 O O . GLY A 1 127 ? -1.208 -16.753 -14.658 1.00 96.69 127 GLY A O 1
ATOM 981 N N . PRO A 1 128 ? -1.902 -15.846 -12.696 1.00 97.25 128 PRO A N 1
ATOM 982 C CA . PRO A 1 128 ? -2.689 -14.766 -13.293 1.00 97.25 128 PRO A CA 1
ATOM 983 C C . PRO A 1 128 ? -1.862 -13.689 -14.014 1.00 97.25 128 PRO A C 1
ATOM 985 O O . PRO A 1 128 ? -2.418 -13.003 -14.870 1.00 97.25 128 PRO A O 1
ATOM 988 N N . ALA A 1 129 ? -0.564 -13.541 -13.734 1.00 97.06 129 ALA A N 1
ATOM 989 C CA . ALA A 1 129 ? 0.277 -12.497 -14.316 1.00 97.06 129 ALA A CA 1
ATOM 990 C C . ALA A 1 129 ? 0.563 -12.734 -15.809 1.00 97.06 129 ALA A C 1
ATOM 992 O O . ALA A 1 129 ? 1.168 -13.736 -16.198 1.00 97.06 129 ALA A O 1
ATOM 993 N N . SER A 1 130 ? 0.195 -11.768 -16.654 1.00 94.75 130 SER A N 1
ATOM 994 C CA . SER A 1 130 ? 0.402 -11.804 -18.112 1.00 94.75 130 SER A CA 1
ATOM 995 C C . SER A 1 130 ? 1.842 -11.443 -18.512 1.00 94.75 130 SER A C 1
ATOM 997 O O . SER A 1 130 ? 2.127 -10.339 -18.981 1.00 94.75 130 SER A O 1
ATOM 999 N N . ILE A 1 131 ? 2.773 -12.374 -18.298 1.00 94.94 131 ILE A N 1
ATOM 1000 C CA . ILE A 1 131 ? 4.207 -12.255 -18.618 1.00 94.94 131 ILE A CA 1
ATOM 1001 C C . ILE A 1 131 ? 4.569 -13.340 -19.618 1.00 94.94 131 ILE A C 1
ATOM 1003 O O . ILE A 1 131 ? 4.271 -14.488 -19.330 1.00 94.94 131 ILE A O 1
ATOM 1007 N N . ASP A 1 132 ? 5.251 -13.036 -20.720 1.00 90.06 132 ASP A N 1
ATOM 1008 C CA . ASP A 1 132 ? 5.629 -14.053 -21.715 1.00 90.06 132 ASP A CA 1
ATOM 1009 C C . ASP A 1 132 ? 7.037 -14.610 -21.480 1.00 90.06 132 ASP A C 1
ATOM 1011 O O . ASP A 1 132 ? 7.240 -15.826 -21.461 1.00 90.06 132 ASP A O 1
ATOM 1015 N N . GLU A 1 133 ? 7.994 -13.722 -21.228 1.00 95.19 133 GLU A N 1
ATOM 1016 C CA . GLU A 1 133 ? 9.415 -14.043 -21.123 1.00 95.19 133 GLU A CA 1
ATOM 1017 C C . GLU A 1 133 ? 9.853 -14.282 -19.676 1.00 95.19 133 GLU A C 1
ATOM 1019 O O . GLU A 1 133 ? 9.366 -13.640 -18.745 1.00 95.19 133 GLU A O 1
ATOM 1024 N N . PHE A 1 134 ? 10.815 -15.184 -19.480 1.00 98.00 134 PHE A N 1
ATOM 1025 C CA . PHE A 1 134 ? 11.480 -15.353 -18.193 1.00 98.00 134 PHE A CA 1
ATOM 1026 C C . PHE A 1 134 ? 12.834 -14.645 -18.189 1.00 98.00 134 PHE A C 1
ATOM 1028 O O . PHE A 1 134 ? 13.633 -14.770 -19.114 1.00 98.00 134 PHE A O 1
ATOM 1035 N N . HIS A 1 135 ? 13.123 -13.965 -17.085 1.00 97.62 135 HIS A N 1
ATOM 1036 C CA . HIS A 1 135 ? 14.469 -13.569 -16.706 1.00 97.62 135 HIS A CA 1
ATOM 1037 C C . HIS A 1 135 ? 14.675 -13.837 -15.214 1.00 97.62 135 HIS A C 1
ATOM 1039 O O . HIS A 1 135 ? 13.734 -13.769 -14.414 1.00 97.62 135 HIS A O 1
ATOM 1045 N N . GLY A 1 136 ? 15.927 -14.052 -14.806 1.00 97.56 136 GLY A N 1
ATOM 1046 C CA . GLY A 1 136 ? 16.262 -14.421 -13.425 1.00 97.56 136 GLY A CA 1
ATOM 1047 C C . GLY A 1 136 ? 15.777 -13.444 -12.344 1.00 97.56 136 GLY A C 1
ATOM 1048 O O . GLY A 1 136 ? 15.628 -13.853 -11.202 1.00 97.56 136 GLY A O 1
ATOM 1049 N N . ASN A 1 137 ? 15.475 -12.184 -12.681 1.00 97.62 137 ASN A N 1
ATOM 1050 C CA . ASN A 1 137 ? 14.938 -11.205 -11.732 1.00 97.62 137 ASN A CA 1
ATOM 1051 C C . ASN A 1 137 ? 13.465 -11.425 -11.337 1.00 97.62 137 ASN A C 1
ATOM 1053 O O . ASN A 1 137 ? 12.996 -10.765 -10.417 1.00 97.62 137 ASN A O 1
ATOM 1057 N N . TYR A 1 138 ? 12.724 -12.347 -11.956 1.00 97.31 138 TYR A N 1
ATOM 1058 C CA . TYR A 1 138 ? 11.385 -12.685 -11.457 1.00 97.31 138 TYR A CA 1
ATOM 1059 C C . TYR A 1 138 ? 11.440 -13.517 -10.169 1.00 97.31 138 TYR A C 1
ATOM 1061 O O . TYR A 1 138 ? 10.541 -13.452 -9.342 1.00 97.31 138 TYR A O 1
ATOM 1069 N N . VAL A 1 139 ? 12.521 -14.252 -9.922 1.00 94.75 139 VAL A N 1
ATOM 1070 C CA . VAL A 1 139 ? 12.666 -15.115 -8.742 1.00 94.75 139 VAL A CA 1
ATOM 1071 C C . VAL A 1 139 ? 13.886 -14.707 -7.908 1.00 94.75 139 VAL A C 1
ATOM 1073 O O . VAL A 1 139 ? 14.785 -14.026 -8.379 1.00 94.75 139 VAL A O 1
ATOM 1076 N N . HIS A 1 140 ? 13.982 -15.043 -6.622 1.00 89.12 140 HIS A N 1
ATOM 1077 C CA . HIS A 1 140 ? 12.924 -15.518 -5.717 1.00 89.12 140 HIS A CA 1
ATOM 1078 C C . HIS A 1 140 ? 12.175 -14.369 -5.028 1.00 89.12 140 HIS A C 1
ATOM 1080 O O . HIS A 1 140 ? 11.055 -14.553 -4.563 1.00 89.12 140 HIS A O 1
ATOM 1086 N N . TYR A 1 141 ? 12.789 -13.185 -4.960 1.00 93.31 141 TYR A N 1
ATOM 1087 C CA . TYR A 1 141 ? 12.247 -12.031 -4.242 1.00 93.31 141 TYR A CA 1
ATOM 1088 C C . TYR A 1 141 ? 11.994 -10.831 -5.157 1.00 93.31 141 TYR A C 1
ATOM 1090 O O . TYR A 1 141 ? 11.098 -10.046 -4.885 1.00 93.31 141 TYR A O 1
ATOM 1098 N N . ASN A 1 142 ? 12.736 -10.685 -6.258 1.00 97.00 142 ASN A N 1
ATOM 1099 C CA . ASN A 1 142 ? 12.719 -9.471 -7.081 1.00 97.00 142 ASN A CA 1
ATOM 1100 C C . ASN A 1 142 ? 11.425 -9.261 -7.896 1.00 97.00 142 ASN A C 1
ATOM 1102 O O . ASN A 1 142 ? 11.220 -8.152 -8.383 1.00 97.00 142 ASN A O 1
ATOM 1106 N N . TRP A 1 143 ? 10.517 -10.245 -7.966 1.00 97.12 143 TRP A N 1
ATOM 1107 C CA . TRP A 1 143 ? 9.194 -10.120 -8.604 1.00 97.12 143 TRP A CA 1
ATOM 1108 C C . TRP A 1 143 ? 8.398 -8.888 -8.153 1.00 97.12 143 TRP A C 1
ATOM 1110 O O . TRP A 1 143 ? 7.600 -8.363 -8.925 1.00 97.12 143 TRP A O 1
ATOM 1120 N N . HIS A 1 144 ? 8.595 -8.402 -6.924 1.00 96.88 144 HIS A N 1
ATOM 1121 C CA . HIS A 1 144 ? 7.832 -7.255 -6.430 1.00 96.88 144 HIS A CA 1
ATOM 1122 C C . HIS A 1 144 ? 8.214 -5.930 -7.100 1.00 96.88 144 HIS A C 1
ATOM 1124 O O . HIS A 1 144 ? 7.462 -4.971 -6.972 1.00 96.88 144 HIS A O 1
ATOM 1130 N N . TRP A 1 145 ? 9.339 -5.868 -7.820 1.00 97.88 145 TRP A N 1
ATOM 1131 C CA . TRP A 1 145 ? 9.776 -4.682 -8.567 1.00 97.88 145 TRP A CA 1
ATOM 1132 C C . TRP A 1 145 ? 9.140 -4.545 -9.955 1.00 97.88 145 TRP A C 1
ATOM 1134 O O . TRP A 1 145 ? 9.426 -3.564 -10.637 1.00 97.88 145 TRP A O 1
ATOM 1144 N N . PHE A 1 146 ? 8.307 -5.499 -10.373 1.00 98.12 146 PHE A N 1
ATOM 1145 C CA . PHE A 1 146 ? 7.655 -5.512 -11.682 1.00 98.12 146 PHE A CA 1
ATOM 1146 C C . PHE A 1 146 ? 6.147 -5.403 -11.499 1.00 98.12 146 PHE A C 1
ATOM 1148 O O . PHE A 1 146 ? 5.571 -6.176 -10.730 1.00 98.12 146 PHE A O 1
ATOM 1155 N N . TRP A 1 147 ? 5.504 -4.492 -12.228 1.00 97.75 147 TRP A N 1
ATOM 1156 C CA . TRP A 1 147 ? 4.079 -4.196 -12.080 1.00 97.75 147 TRP A CA 1
ATOM 1157 C C . TRP A 1 147 ? 3.203 -5.423 -12.305 1.00 97.75 147 TRP A C 1
ATOM 1159 O O . TRP A 1 147 ? 2.209 -5.589 -11.617 1.00 97.75 147 TRP A O 1
ATOM 1169 N N . LYS A 1 148 ? 3.609 -6.325 -13.205 1.00 96.88 148 LYS A N 1
ATOM 1170 C CA . LYS A 1 148 ? 2.860 -7.550 -13.518 1.00 96.88 148 LYS A CA 1
ATOM 1171 C C . LYS A 1 148 ? 2.855 -8.596 -12.398 1.00 96.88 148 LYS A C 1
ATOM 1173 O O . LYS A 1 148 ? 2.031 -9.499 -12.434 1.00 96.88 148 LYS A O 1
ATOM 1178 N N . THR A 1 149 ? 3.797 -8.541 -11.454 1.00 97.06 149 THR A N 1
ATOM 1179 C CA . THR A 1 149 ? 3.949 -9.568 -10.399 1.00 97.06 149 THR A CA 1
ATOM 1180 C C . THR A 1 149 ? 3.927 -9.021 -8.979 1.00 97.06 149 THR A C 1
ATOM 1182 O O . THR A 1 149 ? 3.764 -9.804 -8.039 1.00 97.06 149 THR A O 1
ATOM 1185 N N . GLY A 1 150 ? 4.096 -7.711 -8.809 1.00 96.62 150 GLY A N 1
ATOM 1186 C CA . GLY A 1 150 ? 3.959 -7.004 -7.545 1.00 96.62 150 GLY A CA 1
ATOM 1187 C C . GLY A 1 150 ? 3.787 -5.503 -7.750 1.00 96.62 150 GLY A C 1
ATOM 1188 O O . GLY A 1 150 ? 3.404 -5.048 -8.821 1.00 96.62 150 GLY A O 1
ATOM 1189 N N . ASN A 1 151 ? 4.018 -4.731 -6.691 1.00 96.19 151 ASN A N 1
ATOM 1190 C CA . ASN A 1 151 ? 3.584 -3.331 -6.615 1.00 96.19 151 ASN A CA 1
ATOM 1191 C C . ASN A 1 151 ? 4.652 -2.432 -5.963 1.00 96.19 151 ASN A C 1
ATOM 1193 O O . ASN A 1 151 ? 4.343 -1.443 -5.290 1.00 96.19 151 ASN A O 1
ATOM 1197 N N . GLY A 1 152 ? 5.919 -2.824 -6.099 1.00 96.62 152 GLY A N 1
ATOM 1198 C CA . GLY A 1 152 ? 7.059 -2.144 -5.507 1.00 96.62 152 GLY A CA 1
ATOM 1199 C C . GLY A 1 152 ? 7.083 -2.233 -3.990 1.00 96.62 152 GLY A C 1
ATOM 1200 O O . GLY A 1 152 ? 6.303 -2.947 -3.355 1.00 96.62 152 GLY A O 1
ATOM 1201 N N . ASP A 1 153 ? 7.989 -1.474 -3.384 1.00 95.81 153 ASP A N 1
ATOM 1202 C CA . ASP A 1 153 ? 8.112 -1.453 -1.929 1.00 95.81 153 ASP A CA 1
ATOM 1203 C C . ASP A 1 153 ? 6.906 -0.823 -1.232 1.00 95.81 153 ASP A C 1
ATOM 1205 O O . ASP A 1 153 ? 6.641 -1.181 -0.086 1.00 95.81 153 ASP A O 1
ATOM 1209 N N . LEU A 1 154 ? 6.141 0.024 -1.931 1.00 95.94 154 LEU A N 1
ATOM 1210 C CA . LEU A 1 154 ? 4.921 0.648 -1.418 1.00 95.94 154 LEU A CA 1
ATOM 1211 C C . LEU A 1 154 ? 3.912 -0.398 -0.923 1.00 95.94 154 LEU A C 1
ATOM 1213 O O . LEU A 1 154 ? 3.457 -0.313 0.212 1.00 95.94 154 LEU A O 1
ATOM 1217 N N . ASN A 1 155 ? 3.640 -1.432 -1.722 1.00 93.94 155 ASN A N 1
ATOM 1218 C CA . ASN A 1 155 ? 2.674 -2.482 -1.381 1.00 93.94 155 ASN A CA 1
ATOM 1219 C C . ASN A 1 155 ? 3.328 -3.844 -1.089 1.00 93.94 155 ASN A C 1
ATOM 1221 O O . ASN A 1 155 ? 2.633 -4.765 -0.681 1.00 93.94 155 ASN A O 1
ATOM 1225 N N . ASN A 1 156 ? 4.651 -4.002 -1.217 1.00 93.94 156 ASN A N 1
ATOM 1226 C CA . ASN A 1 156 ? 5.344 -5.190 -0.703 1.00 93.94 156 ASN A CA 1
ATOM 1227 C C . ASN A 1 156 ? 5.659 -5.072 0.794 1.00 93.94 156 ASN A C 1
ATOM 1229 O O . ASN A 1 156 ? 5.296 -5.951 1.563 1.00 93.94 156 ASN A O 1
ATOM 1233 N N . GLN A 1 157 ? 6.366 -4.027 1.227 1.00 94.69 157 GLN A N 1
ATOM 1234 C CA . GLN A 1 157 ? 6.701 -3.822 2.646 1.00 94.69 157 GLN A CA 1
ATOM 1235 C C . GLN A 1 157 ? 5.890 -2.677 3.246 1.00 94.69 157 GLN A C 1
ATOM 1237 O O . GLN A 1 157 ? 5.430 -2.776 4.382 1.00 94.69 157 GLN A O 1
ATOM 1242 N N . GLY A 1 158 ? 5.669 -1.619 2.470 1.00 95.94 158 GLY A N 1
ATOM 1243 C CA . GLY A 1 158 ? 4.958 -0.429 2.904 1.00 95.94 158 GLY A CA 1
ATOM 1244 C C . GLY A 1 158 ? 3.500 -0.682 3.260 1.00 95.94 158 GLY A C 1
ATOM 1245 O O . GLY A 1 158 ? 2.987 0.013 4.126 1.00 95.94 158 GLY A O 1
ATOM 1246 N N . THR A 1 159 ? 2.874 -1.737 2.726 1.00 96.00 159 THR A N 1
ATOM 1247 C CA . THR A 1 159 ? 1.496 -2.116 3.073 1.00 96.00 159 THR A CA 1
ATOM 1248 C C . THR A 1 159 ? 1.287 -2.330 4.575 1.00 96.00 159 THR A C 1
ATOM 1250 O O . THR A 1 159 ? 0.188 -2.075 5.050 1.00 96.00 159 THR A O 1
ATOM 1253 N N . HIS A 1 160 ? 2.316 -2.730 5.337 1.00 96.38 160 HIS A N 1
ATOM 1254 C CA . HIS A 1 160 ? 2.219 -2.808 6.798 1.00 96.38 160 HIS A CA 1
ATOM 1255 C C . HIS A 1 160 ? 1.996 -1.424 7.425 1.00 96.38 160 HIS A C 1
ATOM 1257 O O . HIS A 1 160 ? 1.098 -1.245 8.244 1.00 96.38 160 HIS A O 1
ATOM 1263 N N . GLN A 1 161 ? 2.784 -0.426 7.014 1.00 98.00 161 GLN A N 1
ATOM 1264 C CA . GLN A 1 161 ? 2.689 0.926 7.566 1.00 98.00 161 GLN A CA 1
ATOM 1265 C C . GLN A 1 161 ? 1.541 1.721 6.935 1.00 98.00 161 GLN A C 1
ATOM 1267 O O . GLN A 1 161 ? 1.005 2.603 7.598 1.00 98.00 161 GLN A O 1
ATOM 1272 N N . LEU A 1 162 ? 1.142 1.421 5.695 1.00 97.50 162 LEU A N 1
ATOM 1273 C CA . LEU A 1 162 ? -0.071 1.965 5.075 1.00 97.50 162 LEU A CA 1
ATOM 1274 C C . LEU A 1 162 ? -1.315 1.494 5.830 1.00 97.50 162 LEU A C 1
ATOM 1276 O O . LEU A 1 162 ? -2.173 2.314 6.140 1.00 97.50 162 LEU A O 1
ATOM 1280 N N . ASP A 1 163 ? -1.383 0.206 6.187 1.00 97.69 163 ASP A N 1
ATOM 1281 C CA . ASP A 1 163 ? -2.477 -0.337 6.996 1.00 97.69 163 ASP A CA 1
ATOM 1282 C C . ASP A 1 163 ? -2.541 0.338 8.376 1.00 97.69 163 ASP A C 1
ATOM 1284 O O . ASP A 1 163 ? -3.601 0.814 8.773 1.00 97.69 163 ASP A O 1
ATOM 1288 N N . ILE A 1 164 ? -1.401 0.494 9.065 1.00 98.19 164 ILE A N 1
ATOM 1289 C CA . ILE A 1 164 ? -1.335 1.245 10.334 1.00 98.19 164 ILE A CA 1
ATOM 1290 C C . ILE A 1 164 ? -1.757 2.710 10.144 1.00 98.19 164 ILE A C 1
ATOM 1292 O O . ILE A 1 164 ? -2.487 3.243 10.978 1.00 98.19 164 ILE A O 1
ATOM 1296 N N . ALA A 1 165 ? -1.320 3.371 9.067 1.00 98.38 165 ALA A N 1
ATOM 1297 C CA . ALA A 1 165 ? -1.669 4.768 8.815 1.00 98.38 165 ALA A CA 1
ATOM 1298 C C . ALA A 1 165 ? -3.181 4.936 8.609 1.00 98.38 165 ALA A C 1
ATOM 1300 O O . ALA A 1 165 ? -3.807 5.807 9.210 1.00 98.38 165 ALA A O 1
ATOM 1301 N N . ARG A 1 166 ? -3.782 4.056 7.800 1.00 97.56 166 ARG A N 1
ATOM 1302 C CA . ARG A 1 166 ? -5.225 4.045 7.533 1.00 97.56 166 ARG A CA 1
ATOM 1303 C C . ARG A 1 166 ? -6.041 3.660 8.766 1.00 97.56 166 ARG A C 1
ATOM 1305 O O . ARG A 1 166 ? -7.169 4.129 8.915 1.00 97.56 166 ARG A O 1
ATOM 1312 N N . TRP A 1 167 ? -5.520 2.798 9.636 1.00 98.06 167 TRP A N 1
ATOM 1313 C CA . TRP A 1 167 ? -6.217 2.381 10.856 1.00 98.06 167 TRP A CA 1
ATOM 1314 C C . TRP A 1 167 ? -6.389 3.536 11.857 1.00 98.06 167 TRP A C 1
ATOM 1316 O O . TRP A 1 167 ? -7.402 3.589 12.551 1.00 98.06 167 TRP A O 1
ATOM 1326 N N . ALA A 1 168 ? -5.477 4.512 11.860 1.00 98.38 168 ALA A N 1
ATOM 1327 C CA . ALA A 1 168 ? -5.568 5.692 12.722 1.00 98.38 168 ALA A CA 1
ATOM 1328 C C . ALA A 1 168 ? -6.649 6.705 12.312 1.00 98.38 168 ALA A C 1
ATOM 1330 O O . ALA A 1 168 ? -7.022 7.544 13.131 1.00 98.38 168 ALA A O 1
ATOM 1331 N N . LEU A 1 169 ? -7.123 6.654 11.063 1.00 98.50 169 LEU A N 1
ATOM 1332 C CA . LEU A 1 169 ? -8.160 7.555 10.560 1.00 98.50 169 LEU A CA 1
ATOM 1333 C C . LEU A 1 169 ? -9.495 7.341 11.281 1.00 98.50 169 LEU A C 1
ATOM 1335 O O . LEU A 1 169 ? -9.717 6.321 11.945 1.00 98.50 169 LEU A O 1
ATOM 1339 N N . ASP A 1 170 ? -10.412 8.288 11.096 1.00 97.19 170 ASP A N 1
ATOM 1340 C CA . ASP A 1 170 ? -11.794 8.135 11.536 1.00 97.19 170 ASP A CA 1
ATOM 1341 C C . ASP A 1 170 ? -12.412 6.888 10.889 1.00 97.19 170 ASP A C 1
ATOM 1343 O O . ASP A 1 170 ? -12.149 6.560 9.732 1.00 97.19 170 ASP A O 1
ATOM 1347 N N . ARG A 1 171 ? -13.269 6.180 11.628 1.00 92.44 171 ARG A N 1
ATOM 1348 C CA . ARG A 1 171 ? -13.786 4.867 11.199 1.00 92.44 171 ARG A CA 1
ATOM 1349 C C . ARG A 1 171 ? -14.572 4.919 9.887 1.00 92.44 171 ARG A C 1
ATOM 1351 O O . ARG A 1 171 ? -14.474 3.986 9.094 1.00 92.44 171 ARG A O 1
ATOM 1358 N N . GLU A 1 172 ? -15.274 6.024 9.648 1.00 92.38 172 GLU A N 1
ATOM 1359 C CA . GLU A 1 172 ? -16.049 6.269 8.425 1.00 92.38 172 GLU A CA 1
ATOM 1360 C C . GLU A 1 172 ? -15.166 6.611 7.207 1.00 92.38 172 GLU A C 1
ATOM 1362 O O . GLU A 1 172 ? -15.623 6.567 6.066 1.00 92.38 172 GLU A O 1
ATOM 1367 N N . ALA A 1 173 ? -13.883 6.933 7.418 1.00 94.00 173 ALA A N 1
ATOM 1368 C CA . ALA A 1 173 ? -12.934 7.237 6.352 1.00 94.00 173 ALA A CA 1
ATOM 1369 C C . ALA A 1 173 ? -12.427 5.936 5.700 1.00 94.00 173 ALA A C 1
ATOM 1371 O O . ALA A 1 173 ? -11.384 5.385 6.059 1.00 94.00 173 ALA A O 1
ATOM 1372 N N . THR A 1 174 ? -13.193 5.415 4.739 1.00 93.44 174 THR A N 1
ATOM 1373 C CA . THR A 1 174 ? -12.874 4.164 4.028 1.00 93.44 174 THR A CA 1
ATOM 1374 C C . THR A 1 174 ? -11.844 4.373 2.920 1.00 93.44 174 THR A C 1
ATOM 1376 O O . THR A 1 174 ? -10.772 3.769 2.962 1.00 93.44 174 THR A O 1
ATOM 1379 N N . HIS A 1 175 ? -12.136 5.275 1.980 1.00 97.19 175 HIS A N 1
ATOM 1380 C CA . HIS A 1 175 ? -11.309 5.584 0.813 1.00 97.19 175 HIS A CA 1
ATOM 1381 C C . HIS A 1 175 ? -10.977 7.077 0.719 1.00 97.19 175 HIS A C 1
ATOM 1383 O O . HIS A 1 175 ? -11.779 7.914 1.148 1.00 97.19 175 HIS A O 1
ATOM 1389 N N . PRO A 1 176 ? -9.822 7.432 0.131 1.00 97.81 176 PRO A N 1
ATOM 1390 C CA . PRO A 1 176 ? -9.516 8.822 -0.162 1.00 97.81 176 PRO A CA 1
ATOM 1391 C C . PRO A 1 176 ? -10.408 9.354 -1.289 1.00 97.81 176 PRO A C 1
ATOM 1393 O O . PRO A 1 176 ? -10.764 8.625 -2.210 1.00 97.81 176 PRO A O 1
ATOM 1396 N N . VAL A 1 177 ? -10.715 10.651 -1.250 1.00 97.94 177 VAL A N 1
ATOM 1397 C CA . VAL A 1 177 ? -11.415 11.366 -2.332 1.00 97.94 177 VAL A CA 1
ATOM 1398 C C . VAL A 1 177 ? -10.471 11.783 -3.453 1.00 97.94 177 VAL A C 1
ATOM 1400 O O . VAL A 1 177 ? -10.899 11.996 -4.590 1.00 97.94 177 VAL A O 1
ATOM 1403 N N . ARG A 1 178 ? -9.175 11.915 -3.148 1.00 97.75 178 ARG A N 1
ATOM 1404 C CA . ARG A 1 178 ? -8.121 12.070 -4.147 1.00 97.75 178 ARG A CA 1
ATOM 1405 C C . ARG A 1 178 ? -6.771 11.605 -3.631 1.00 97.75 178 ARG A C 1
ATOM 1407 O O . ARG A 1 178 ? -6.497 11.678 -2.435 1.00 97.75 178 ARG A O 1
ATOM 1414 N N . VAL A 1 179 ? -5.918 11.183 -4.552 1.00 98.50 179 VAL A N 1
ATOM 1415 C CA . VAL A 1 179 ? -4.544 10.772 -4.270 1.00 98.50 179 VAL A CA 1
ATOM 1416 C C . VAL A 1 179 ? -3.577 11.353 -5.286 1.00 98.50 179 VAL A C 1
ATOM 1418 O O . VAL A 1 179 ? -3.960 11.649 -6.417 1.00 98.50 179 VAL A O 1
ATOM 1421 N N . MET A 1 180 ? -2.310 11.447 -4.913 1.00 98.00 180 MET A N 1
ATOM 1422 C CA . MET A 1 180 ? -1.225 11.608 -5.865 1.00 98.00 180 MET A CA 1
ATOM 1423 C C . MET A 1 180 ? 0.046 10.919 -5.367 1.00 98.00 180 MET A C 1
ATOM 1425 O O . MET A 1 180 ? 0.200 10.678 -4.168 1.00 98.00 180 MET A O 1
ATOM 1429 N N . ALA A 1 181 ? 0.986 10.646 -6.262 1.00 98.44 181 ALA A N 1
ATOM 1430 C CA . ALA A 1 181 ? 2.327 10.238 -5.874 1.00 98.44 181 ALA A CA 1
ATOM 1431 C C . ALA A 1 181 ? 3.380 10.826 -6.805 1.00 98.44 181 ALA A C 1
ATOM 1433 O O . ALA A 1 181 ? 3.149 11.045 -7.992 1.00 98.44 181 ALA A O 1
ATOM 1434 N N . LEU A 1 182 ? 4.565 11.061 -6.259 1.00 98.38 182 LEU A N 1
ATOM 1435 C CA . LEU A 1 182 ? 5.731 11.483 -7.020 1.00 98.38 182 LEU A CA 1
ATOM 1436 C C . LEU A 1 182 ? 6.976 10.775 -6.498 1.00 98.38 182 LEU A C 1
ATOM 1438 O O . LEU A 1 182 ? 7.042 10.362 -5.340 1.00 98.38 182 LEU A O 1
ATOM 1442 N N . GLY A 1 183 ? 7.981 10.631 -7.345 1.00 98.00 183 GLY A N 1
ATOM 1443 C CA . GLY A 1 183 ? 9.198 9.933 -6.964 1.00 98.00 183 GLY A CA 1
ATOM 1444 C C . GLY A 1 183 ? 9.987 9.477 -8.167 1.00 98.00 183 GLY A C 1
ATOM 1445 O O . GLY A 1 183 ? 9.802 9.981 -9.267 1.00 98.00 183 GLY A O 1
ATOM 1446 N N . GLY A 1 184 ? 10.847 8.493 -7.978 1.00 97.62 184 GLY A N 1
ATOM 1447 C CA . GLY A 1 184 ? 11.661 7.970 -9.057 1.00 97.62 184 GLY A CA 1
ATOM 1448 C C . GLY A 1 184 ? 12.388 6.699 -8.672 1.00 97.62 184 GLY A C 1
ATOM 1449 O O . GLY A 1 184 ? 12.342 6.227 -7.531 1.00 97.62 184 GLY A O 1
ATOM 1450 N N . ARG A 1 185 ? 13.066 6.143 -9.670 1.00 97.44 185 ARG A N 1
ATOM 1451 C CA . ARG A 1 185 ? 14.007 5.044 -9.508 1.00 97.44 185 ARG A CA 1
ATOM 1452 C C . ARG A 1 185 ? 15.413 5.597 -9.706 1.00 97.44 185 ARG A C 1
ATOM 1454 O O . ARG A 1 185 ? 15.930 5.642 -10.814 1.00 97.44 185 ARG A O 1
ATOM 1461 N N . PHE A 1 186 ? 15.984 6.117 -8.626 1.00 97.75 186 PHE A N 1
ATOM 1462 C CA . PHE A 1 186 ? 17.243 6.856 -8.660 1.00 97.75 186 PHE A CA 1
ATOM 1463 C C . PHE A 1 186 ? 18.452 5.940 -8.470 1.00 97.75 186 PHE A C 1
ATOM 1465 O O . PHE A 1 186 ? 18.351 4.933 -7.772 1.00 97.75 186 PHE A O 1
ATOM 1472 N N . GLN A 1 187 ? 19.602 6.324 -9.038 1.00 96.44 187 GLN A N 1
ATOM 1473 C CA . GLN A 1 187 ? 20.910 5.646 -8.916 1.00 96.44 187 GLN A CA 1
ATOM 1474 C C . GLN A 1 187 ? 20.985 4.203 -9.447 1.00 96.44 187 GLN A C 1
ATOM 1476 O O . GLN A 1 187 ? 22.065 3.615 -9.457 1.00 96.44 187 GLN A O 1
ATOM 1481 N N . TRP A 1 188 ? 19.874 3.600 -9.868 1.00 95.62 188 TRP A N 1
ATOM 1482 C CA . TRP A 1 188 ? 19.828 2.210 -10.310 1.00 95.62 188 TRP A CA 1
ATOM 1483 C C . TRP A 1 188 ? 19.512 2.142 -11.802 1.00 95.62 188 TRP A C 1
ATOM 1485 O O . TRP A 1 188 ? 18.387 2.417 -12.211 1.00 95.62 188 TRP A O 1
ATOM 1495 N N . ASP A 1 189 ? 20.496 1.733 -12.602 1.00 95.00 189 ASP A N 1
ATOM 1496 C CA . ASP A 1 189 ? 20.261 1.239 -13.960 1.00 95.00 189 ASP A CA 1
ATOM 1497 C C . ASP A 1 189 ? 19.961 -0.262 -13.893 1.00 95.00 189 ASP A C 1
ATOM 1499 O O . ASP A 1 189 ? 20.849 -1.116 -13.951 1.00 95.00 189 ASP A O 1
ATOM 1503 N N . ASP A 1 190 ? 18.689 -0.590 -13.686 1.00 97.25 190 ASP A N 1
ATOM 1504 C CA . ASP A 1 190 ? 18.236 -1.971 -13.609 1.00 97.25 190 ASP A CA 1
ATOM 1505 C C . ASP A 1 190 ? 16.890 -2.200 -14.298 1.00 97.25 190 ASP A C 1
ATOM 1507 O O . ASP A 1 190 ? 16.368 -1.337 -15.002 1.00 97.25 190 ASP A O 1
ATOM 1511 N N . GLN A 1 191 ? 16.381 -3.425 -14.179 1.00 97.12 191 GLN A N 1
ATOM 1512 C CA . GLN A 1 191 ? 15.126 -3.840 -14.806 1.00 97.12 191 GLN A CA 1
ATOM 1513 C C . GLN A 1 191 ? 13.875 -3.517 -13.977 1.00 97.12 191 GLN A C 1
ATOM 1515 O O . GLN A 1 191 ? 12.780 -3.820 -14.434 1.00 97.12 191 GLN A O 1
ATOM 1520 N N . GLY A 1 192 ? 14.002 -2.960 -12.768 1.00 97.56 192 GLY A N 1
ATOM 1521 C CA . GLY A 1 192 ? 12.838 -2.700 -11.923 1.00 97.56 192 GLY A CA 1
ATOM 1522 C C . GLY A 1 192 ? 11.976 -1.562 -12.469 1.00 97.56 192 GLY A C 1
ATOM 1523 O O . GLY A 1 192 ? 12.484 -0.553 -12.951 1.00 97.56 192 GLY A O 1
ATOM 1524 N N . GLU A 1 193 ? 10.662 -1.710 -12.354 1.00 97.94 193 GLU A N 1
ATOM 1525 C CA . GLU A 1 193 ? 9.674 -0.801 -12.945 1.00 97.94 193 GLU A CA 1
ATOM 1526 C C . GLU A 1 193 ? 9.066 0.156 -11.913 1.00 97.94 193 GLU A C 1
ATOM 1528 O O . GLU A 1 193 ? 8.524 1.203 -12.270 1.00 97.94 193 GLU A O 1
ATOM 1533 N N . THR A 1 194 ? 9.147 -0.194 -10.627 1.00 98.12 194 THR A N 1
ATOM 1534 C CA . THR A 1 194 ? 8.572 0.610 -9.544 1.00 98.12 194 THR A CA 1
ATOM 1535 C C . THR A 1 194 ? 9.597 1.592 -8.967 1.00 98.12 194 THR A C 1
ATOM 1537 O O . THR A 1 194 ? 10.808 1.315 -8.980 1.00 98.12 194 THR A O 1
ATOM 1540 N N . PRO A 1 195 ? 9.152 2.727 -8.399 1.00 98.00 195 PRO A N 1
ATOM 1541 C CA . PRO A 1 195 ? 10.068 3.677 -7.786 1.00 98.00 195 PRO A CA 1
ATOM 1542 C C . PRO A 1 195 ? 10.767 3.067 -6.569 1.00 98.00 195 PRO A C 1
ATOM 1544 O O . PRO A 1 195 ? 10.206 2.237 -5.851 1.00 98.00 195 PRO A O 1
ATOM 1547 N N . ASN A 1 196 ? 12.008 3.497 -6.350 1.00 97.69 196 ASN A N 1
ATOM 1548 C CA . ASN A 1 196 ? 12.794 3.172 -5.158 1.00 97.69 196 ASN A CA 1
ATOM 1549 C C . ASN A 1 196 ? 12.806 4.324 -4.141 1.00 97.69 196 ASN A C 1
ATOM 1551 O O . ASN A 1 196 ? 13.210 4.138 -2.996 1.00 97.69 196 ASN A O 1
ATOM 1555 N N . THR A 1 197 ? 12.323 5.498 -4.547 1.00 98.19 197 THR A N 1
ATOM 1556 C CA . THR A 1 197 ? 11.986 6.615 -3.674 1.00 98.19 197 THR A CA 1
ATOM 1557 C C . THR A 1 197 ? 10.664 7.215 -4.139 1.00 98.19 197 THR A C 1
ATOM 1559 O O . THR A 1 197 ? 10.524 7.550 -5.313 1.00 98.19 197 THR A O 1
ATOM 1562 N N . MET A 1 198 ? 9.702 7.377 -3.234 1.00 97.81 198 MET A N 1
ATOM 1563 C CA . MET A 1 198 ? 8.373 7.915 -3.528 1.00 97.81 198 MET A CA 1
ATOM 1564 C C . MET A 1 198 ? 7.807 8.657 -2.315 1.00 97.81 198 MET A C 1
ATOM 1566 O O . MET A 1 198 ? 7.998 8.221 -1.177 1.00 97.81 198 MET A O 1
ATOM 1570 N N . MET A 1 199 ? 7.076 9.740 -2.568 1.00 98.19 199 MET A N 1
ATOM 1571 C CA . MET A 1 199 ? 6.106 10.321 -1.644 1.00 98.19 199 MET A CA 1
ATOM 1572 C C . MET A 1 199 ? 4.703 10.166 -2.236 1.00 98.19 199 MET A C 1
ATOM 1574 O O . MET A 1 199 ? 4.453 10.602 -3.360 1.00 98.19 199 MET A O 1
ATOM 1578 N N . GLY A 1 200 ? 3.807 9.535 -1.484 1.00 98.38 200 GLY A N 1
ATOM 1579 C CA . GLY A 1 200 ? 2.386 9.421 -1.790 1.00 98.38 200 GLY A CA 1
ATOM 1580 C C . GLY A 1 200 ? 1.558 10.272 -0.836 1.00 98.38 200 GLY A C 1
ATOM 1581 O O . GLY A 1 200 ? 1.905 10.409 0.338 1.00 98.38 200 GLY A O 1
ATOM 1582 N N . ILE A 1 201 ? 0.474 10.845 -1.347 1.00 98.50 201 ILE A N 1
ATOM 1583 C CA . ILE A 1 201 ? -0.474 11.671 -0.601 1.00 98.50 201 ILE A CA 1
ATOM 1584 C C . ILE A 1 201 ? -1.882 11.193 -0.931 1.00 98.50 201 ILE A C 1
ATOM 1586 O O . ILE A 1 201 ? -2.215 10.986 -2.097 1.00 98.50 201 ILE A O 1
ATOM 1590 N N . ALA A 1 202 ? -2.712 11.054 0.090 1.00 98.50 202 ALA A N 1
ATOM 1591 C CA . ALA A 1 202 ? -4.120 10.738 -0.033 1.00 98.50 202 ALA A CA 1
ATOM 1592 C C . ALA A 1 202 ? -4.931 11.649 0.883 1.00 98.50 202 ALA A C 1
ATOM 1594 O O . ALA A 1 202 ? -4.586 11.816 2.050 1.00 98.50 202 ALA A O 1
ATOM 1595 N N . GLU A 1 203 ? -6.009 12.221 0.363 1.00 98.19 203 GLU A N 1
ATOM 1596 C CA . GLU A 1 203 ? -6.899 13.108 1.108 1.00 98.19 203 GLU A CA 1
ATOM 1597 C C . GLU A 1 203 ? -8.289 12.484 1.209 1.00 98.19 203 GLU A C 1
ATOM 1599 O O . GLU A 1 203 ? -8.792 11.931 0.231 1.00 98.19 203 GLU A O 1
ATOM 1604 N N . TYR A 1 204 ? -8.914 12.585 2.379 1.00 98.19 204 TYR A N 1
ATOM 1605 C CA . TYR A 1 204 ? -10.226 12.020 2.688 1.00 98.19 204 TYR A CA 1
ATOM 1606 C C . TYR A 1 204 ? -11.288 13.120 2.800 1.00 98.19 204 TYR A C 1
ATOM 1608 O O . TYR A 1 204 ? -10.983 14.285 3.057 1.00 98.19 204 TYR A O 1
ATOM 1616 N N . ALA A 1 205 ? -12.560 12.752 2.619 1.00 96.81 205 ALA A N 1
ATOM 1617 C CA . ALA A 1 205 ? -13.683 13.699 2.613 1.00 96.81 205 ALA A CA 1
ATOM 1618 C C . ALA A 1 205 ? -13.815 14.494 3.925 1.00 96.81 205 ALA A C 1
ATOM 1620 O O . ALA A 1 205 ? -14.244 15.645 3.920 1.00 96.81 205 ALA A O 1
ATOM 1621 N N . ASN A 1 206 ? -13.414 13.892 5.047 1.00 96.62 206 ASN A N 1
ATOM 1622 C CA . ASN A 1 206 ? -13.393 14.523 6.364 1.00 96.62 206 ASN A CA 1
ATOM 1623 C C . ASN A 1 206 ? -12.146 15.401 6.598 1.00 96.62 206 ASN A C 1
ATOM 1625 O O . ASN A 1 206 ? -11.902 15.793 7.734 1.00 96.62 206 ASN A O 1
ATOM 1629 N N . GLY A 1 207 ? -11.335 15.692 5.578 1.00 96.81 207 GLY A N 1
ATOM 1630 C CA . GLY A 1 207 ? -10.138 16.532 5.684 1.00 96.81 207 GLY A CA 1
ATOM 1631 C C . GLY A 1 207 ? -8.896 15.832 6.248 1.00 96.81 207 GLY A C 1
ATOM 1632 O O . GLY A 1 207 ? -7.816 16.423 6.224 1.00 96.81 207 GLY A O 1
ATOM 1633 N N . GLN A 1 208 ? -9.015 14.581 6.711 1.00 98.50 208 GLN A N 1
ATOM 1634 C CA . GLN A 1 208 ? -7.858 13.781 7.110 1.00 98.50 208 GLN A CA 1
ATOM 1635 C C . GLN A 1 208 ? -7.022 13.391 5.895 1.00 98.50 208 GLN A C 1
ATOM 1637 O O . GLN A 1 208 ? -7.528 13.260 4.777 1.00 98.50 208 GLN A O 1
ATOM 1642 N N . GLN A 1 209 ? -5.729 13.179 6.115 1.00 98.62 209 GLN A N 1
ATOM 1643 C CA . GLN A 1 209 ? -4.795 12.821 5.058 1.00 98.62 209 GLN A CA 1
ATOM 1644 C C . GLN A 1 209 ? -3.912 11.651 5.474 1.00 98.62 209 GLN A C 1
ATOM 1646 O O . GLN A 1 209 ? -3.550 11.510 6.645 1.00 98.62 209 GLN A O 1
ATOM 1651 N N . VAL A 1 210 ? -3.517 10.844 4.493 1.00 98.81 210 VAL A N 1
ATOM 1652 C CA . VAL A 1 210 ? -2.442 9.867 4.651 1.00 98.81 210 VAL A CA 1
ATOM 1653 C C . VAL A 1 210 ? -1.288 10.235 3.741 1.00 98.81 210 VAL A C 1
ATOM 1655 O O . VAL A 1 210 ? -1.450 10.326 2.524 1.00 98.81 210 VAL A O 1
ATOM 1658 N N . PHE A 1 211 ? -0.114 10.421 4.334 1.00 98.81 211 PHE A N 1
ATOM 1659 C CA . PHE A 1 211 ? 1.140 10.536 3.600 1.00 98.81 211 PHE A CA 1
ATOM 1660 C C . PHE A 1 211 ? 1.892 9.212 3.682 1.00 98.81 211 PHE A C 1
ATOM 1662 O O . PHE A 1 211 ? 1.778 8.469 4.663 1.00 98.81 211 PHE A O 1
ATOM 1669 N N . PHE A 1 212 ? 2.685 8.914 2.659 1.00 98.62 212 PHE A N 1
ATOM 1670 C CA . PHE A 1 212 ? 3.539 7.739 2.676 1.00 98.62 212 PHE A CA 1
ATOM 1671 C C . PHE A 1 212 ? 4.881 7.979 2.002 1.00 98.62 212 PHE A C 1
ATOM 1673 O O . PHE A 1 212 ? 4.932 8.550 0.916 1.00 98.62 212 PHE A O 1
ATOM 1680 N N . ASN A 1 213 ? 5.970 7.524 2.624 1.00 98.44 213 ASN A N 1
ATOM 1681 C CA . ASN A 1 213 ? 7.309 7.649 2.059 1.00 98.44 213 ASN A CA 1
ATOM 1682 C C . ASN A 1 213 ? 7.979 6.288 1.894 1.00 98.44 213 ASN A C 1
ATOM 1684 O O . ASN A 1 213 ? 8.231 5.579 2.865 1.00 98.44 213 ASN A O 1
ATOM 1688 N N . VAL A 1 214 ? 8.317 5.957 0.651 1.00 98.19 214 VAL A N 1
ATOM 1689 C CA . VAL A 1 214 ? 9.271 4.898 0.317 1.00 98.19 214 VAL A CA 1
ATOM 1690 C C . VAL A 1 214 ? 10.617 5.552 0.041 1.00 98.19 214 VAL A C 1
ATOM 1692 O O . VAL A 1 214 ? 10.690 6.538 -0.693 1.00 98.19 214 VAL A O 1
ATOM 1695 N N . ARG A 1 215 ? 11.694 5.006 0.603 1.00 97.56 215 ARG A N 1
ATOM 1696 C CA . ARG A 1 215 ? 13.059 5.466 0.314 1.00 97.56 215 ARG A CA 1
ATOM 1697 C C . ARG A 1 215 ? 14.026 4.311 0.458 1.00 97.56 215 ARG A C 1
ATOM 1699 O O . ARG A 1 215 ? 14.283 3.876 1.573 1.00 97.56 215 ARG A O 1
ATOM 1706 N N . ASN A 1 216 ? 14.599 3.836 -0.636 1.00 97.50 216 ASN A N 1
ATOM 1707 C CA . ASN A 1 216 ? 15.450 2.651 -0.618 1.00 97.50 216 ASN A CA 1
ATOM 1708 C C . ASN A 1 216 ? 16.912 2.918 -0.948 1.00 97.50 216 ASN A C 1
ATOM 1710 O O . ASN A 1 216 ? 17.760 2.092 -0.612 1.00 97.50 216 ASN A O 1
ATOM 1714 N N . VAL A 1 217 ? 17.217 4.045 -1.590 1.00 97.31 217 VAL A N 1
ATOM 1715 C CA . VAL A 1 217 ? 18.583 4.333 -2.027 1.00 97.31 217 VAL A CA 1
ATOM 1716 C C . VAL A 1 217 ? 19.465 4.626 -0.804 1.00 97.31 217 VAL A C 1
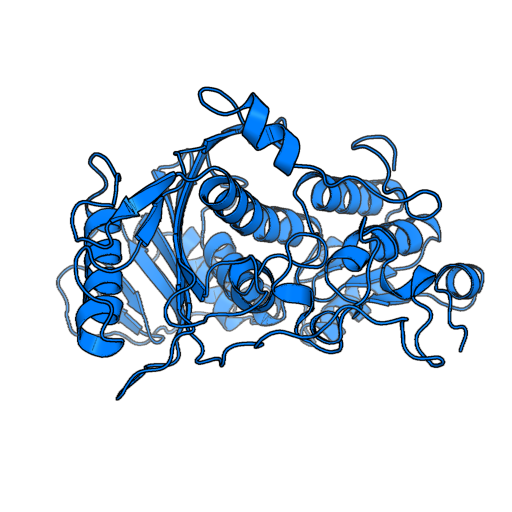ATOM 1718 O O . VAL A 1 217 ? 19.162 5.556 -0.050 1.00 97.31 217 VAL A O 1
ATOM 1721 N N . PRO A 1 218 ? 20.524 3.830 -0.558 1.00 96.00 218 PRO A N 1
ATOM 1722 C CA . PRO A 1 218 ? 21.395 4.025 0.591 1.00 96.00 218 PRO A CA 1
ATOM 1723 C C . PRO A 1 218 ? 22.244 5.289 0.428 1.00 96.00 218 PRO A C 1
ATOM 1725 O O . PRO A 1 218 ? 22.649 5.648 -0.674 1.00 96.00 218 PRO A O 1
ATOM 1728 N N . TYR A 1 219 ? 22.556 5.932 1.550 1.00 95.88 219 TYR A N 1
ATOM 1729 C CA . TYR A 1 219 ? 23.490 7.052 1.634 1.00 95.88 219 TYR A CA 1
ATOM 1730 C C . TYR A 1 219 ? 24.216 7.045 2.983 1.00 95.88 219 TYR A C 1
ATOM 1732 O O . TYR A 1 219 ? 23.828 6.334 3.916 1.00 95.88 219 TYR A O 1
ATOM 1740 N N . LYS A 1 220 ? 25.293 7.825 3.114 1.00 96.31 220 LYS A N 1
ATOM 1741 C CA . LYS A 1 220 ? 26.023 7.923 4.384 1.00 96.31 220 LYS A CA 1
ATOM 1742 C C . LYS A 1 220 ? 25.111 8.514 5.464 1.00 96.31 220 LYS A C 1
ATOM 1744 O O . LYS A 1 220 ? 24.620 9.625 5.319 1.00 96.31 220 LYS A O 1
ATOM 1749 N N . GLY A 1 221 ? 24.914 7.782 6.560 1.00 95.12 221 GLY A N 1
ATOM 1750 C CA . GLY A 1 221 ? 24.004 8.196 7.635 1.00 95.12 221 GLY A CA 1
ATOM 1751 C C . GLY A 1 221 ? 22.528 7.885 7.366 1.00 95.12 221 GLY A C 1
ATOM 1752 O O . GLY A 1 221 ? 21.669 8.439 8.050 1.00 95.12 221 GLY A O 1
ATOM 1753 N N . TYR A 1 222 ? 22.233 7.006 6.398 1.00 96.44 222 TYR A N 1
ATOM 1754 C CA . TYR A 1 222 ? 20.881 6.533 6.108 1.00 96.44 222 TYR A CA 1
ATOM 1755 C C . TYR A 1 222 ? 20.148 6.097 7.384 1.00 96.44 222 TYR A C 1
ATOM 1757 O O . TYR A 1 222 ? 20.628 5.245 8.132 1.00 96.44 222 TYR A O 1
ATOM 1765 N N . GLN A 1 223 ? 18.958 6.656 7.596 1.00 93.94 223 GLN A N 1
ATOM 1766 C CA . GLN A 1 223 ? 18.077 6.287 8.699 1.00 93.94 223 GLN A CA 1
ATOM 1767 C C . GLN A 1 223 ? 17.003 5.324 8.200 1.00 93.94 223 GLN A C 1
ATOM 1769 O O . GLN A 1 223 ? 16.222 5.666 7.305 1.00 93.94 223 GLN A O 1
ATOM 1774 N N . THR A 1 224 ? 16.964 4.130 8.795 1.00 96.50 224 THR A N 1
ATOM 1775 C CA . THR A 1 224 ? 15.861 3.187 8.582 1.00 96.50 224 THR A CA 1
ATOM 1776 C C . THR A 1 224 ? 14.631 3.707 9.311 1.00 96.50 224 THR A C 1
ATOM 1778 O O . THR A 1 224 ? 14.684 3.944 10.513 1.00 96.50 224 THR A O 1
ATOM 1781 N N . GLN A 1 225 ? 13.527 3.876 8.587 1.00 96.25 225 GLN A N 1
ATOM 1782 C CA . GLN A 1 225 ? 12.249 4.310 9.148 1.00 96.25 225 GLN A CA 1
ATOM 1783 C C . GLN A 1 225 ? 11.163 3.347 8.682 1.00 96.25 225 GLN A C 1
ATOM 1785 O O . GLN A 1 225 ? 10.818 3.295 7.503 1.00 96.25 225 GLN A O 1
ATOM 1790 N N . VAL A 1 226 ? 10.652 2.565 9.627 1.00 96.69 226 VAL A N 1
ATOM 1791 C CA . VAL A 1 226 ? 9.537 1.633 9.438 1.00 96.69 226 VAL A CA 1
ATOM 1792 C C . VAL A 1 226 ? 8.583 1.900 10.582 1.00 96.69 226 VAL A C 1
ATOM 1794 O O . VAL A 1 226 ? 8.630 1.256 11.626 1.00 96.69 226 VAL A O 1
ATOM 1797 N N . MET A 1 227 ? 7.847 2.989 10.438 1.00 97.44 227 MET A N 1
ATOM 1798 C CA . MET A 1 227 ? 7.102 3.602 11.525 1.00 97.44 227 MET A CA 1
ATOM 1799 C C . MET A 1 227 ? 5.975 4.456 10.967 1.00 97.44 227 MET A C 1
ATOM 1801 O O . MET A 1 227 ? 5.899 4.700 9.760 1.00 97.44 227 MET A O 1
ATOM 1805 N N . ASN A 1 228 ? 5.132 4.926 11.877 1.00 98.56 228 ASN A N 1
ATOM 1806 C CA . ASN A 1 228 ? 4.066 5.860 11.591 1.00 98.56 228 ASN A CA 1
ATOM 1807 C C . ASN A 1 228 ? 4.179 7.061 12.527 1.00 98.56 228 ASN A C 1
ATOM 1809 O O . ASN A 1 228 ? 4.545 6.918 13.695 1.00 98.56 228 ASN A O 1
ATOM 1813 N N . GLU A 1 229 ? 3.857 8.230 11.997 1.00 98.50 229 GLU A N 1
ATOM 1814 C CA . GLU A 1 229 ? 3.708 9.477 12.735 1.00 98.50 229 GLU A CA 1
ATOM 1815 C C . GLU A 1 229 ? 2.281 9.989 12.567 1.00 98.50 229 GLU A C 1
ATOM 1817 O O . GLU A 1 229 ? 1.611 9.697 11.573 1.00 98.50 229 GLU A O 1
ATOM 1822 N N . TYR A 1 230 ? 1.814 10.752 13.545 1.00 98.81 230 TYR A N 1
ATOM 1823 C CA . TYR A 1 230 ? 0.464 11.303 13.554 1.00 98.81 230 TYR A CA 1
ATOM 1824 C C . TYR A 1 230 ? 0.556 12.788 13.876 1.00 98.81 230 TYR A C 1
ATOM 1826 O O . TYR A 1 230 ? 1.202 13.154 14.854 1.00 98.81 230 TYR A O 1
ATOM 1834 N N . TYR A 1 231 ? -0.066 13.631 13.064 1.00 98.62 231 TYR A N 1
ATOM 1835 C CA . TYR A 1 231 ? -0.095 15.082 13.236 1.00 98.62 231 TYR A CA 1
ATOM 1836 C C . TYR A 1 231 ? -1.538 15.524 13.430 1.00 98.62 231 TYR A C 1
ATOM 1838 O O . TYR A 1 231 ? -2.419 15.085 12.688 1.00 98.62 231 TYR A O 1
ATOM 1846 N N . PHE A 1 232 ? -1.773 16.387 14.412 1.00 98.62 232 PHE A N 1
ATOM 1847 C CA . PHE A 1 232 ? -3.103 16.835 14.819 1.00 98.62 232 PHE A CA 1
ATOM 1848 C C . PHE A 1 232 ? -3.354 18.280 14.378 1.00 98.62 232 PHE A C 1
ATOM 1850 O O . PHE A 1 232 ? -2.419 19.045 14.133 1.00 98.62 232 PHE A O 1
ATOM 1857 N N . GLU A 1 233 ? -4.626 18.653 14.229 1.00 97.56 233 GLU A N 1
ATOM 1858 C CA . GLU A 1 233 ? -5.027 19.981 13.738 1.00 97.56 233 GLU A CA 1
ATOM 1859 C C . GLU A 1 233 ? -4.569 21.134 14.645 1.00 97.56 233 GLU A C 1
ATOM 1861 O O . GLU A 1 233 ? -4.337 22.238 14.158 1.00 97.56 233 GLU A O 1
ATOM 1866 N N . ASP A 1 234 ? -4.397 20.879 15.942 1.00 96.56 234 ASP A N 1
ATOM 1867 C CA . ASP A 1 234 ? -3.918 21.860 16.920 1.00 96.56 234 ASP A CA 1
ATOM 1868 C C . ASP A 1 234 ? -2.391 22.074 16.879 1.00 96.56 234 ASP A C 1
ATOM 1870 O O . ASP A 1 234 ? -1.873 22.963 17.554 1.00 96.56 234 ASP A O 1
ATOM 1874 N N . GLY A 1 235 ? -1.666 21.289 16.071 1.00 97.00 235 GLY A N 1
ATOM 1875 C CA . GLY A 1 235 ? -0.207 21.307 15.970 1.00 97.00 235 GLY A CA 1
ATOM 1876 C C . GLY A 1 235 ? 0.503 20.285 16.865 1.00 97.00 235 GLY A C 1
ATOM 1877 O O . GLY A 1 235 ? 1.736 20.240 16.861 1.00 97.00 235 GLY A O 1
ATOM 1878 N N . GLY A 1 236 ? -0.233 19.463 17.618 1.00 98.00 236 GLY A N 1
ATOM 1879 C CA . GLY A 1 236 ? 0.320 18.307 18.313 1.00 98.00 236 GLY A CA 1
ATOM 1880 C C . GLY A 1 236 ? 0.817 17.234 17.341 1.00 98.00 236 GLY A C 1
ATOM 1881 O O . GLY A 1 236 ? 0.399 17.162 16.180 1.00 98.00 236 GLY A O 1
ATOM 1882 N N . ARG A 1 237 ? 1.706 16.350 17.808 1.00 98.31 237 ARG A N 1
ATOM 1883 C CA . ARG A 1 237 ? 2.158 15.188 17.023 1.00 98.31 237 ARG A CA 1
ATOM 1884 C C . ARG A 1 237 ? 2.527 13.988 17.882 1.00 98.31 237 ARG A C 1
ATOM 1886 O O . ARG A 1 237 ? 2.999 14.144 19.000 1.00 98.31 237 ARG A O 1
ATOM 1893 N N . ILE A 1 238 ? 2.407 12.788 17.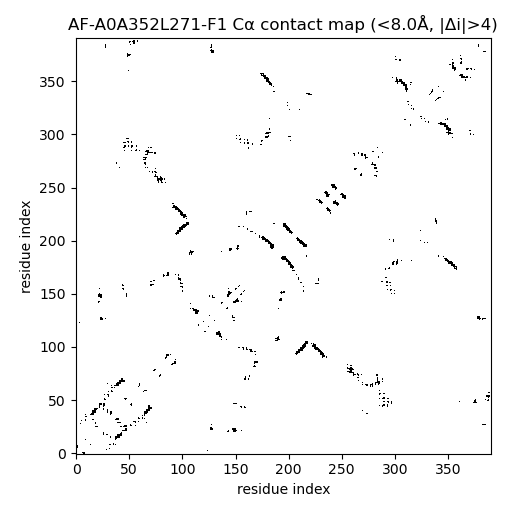330 1.00 98.50 238 ILE A N 1
ATOM 1894 C CA . ILE A 1 238 ? 2.961 11.555 17.895 1.00 98.50 238 ILE A CA 1
ATOM 1895 C C . ILE A 1 238 ? 4.043 11.032 16.958 1.00 98.50 238 ILE A C 1
ATOM 1897 O O . ILE A 1 238 ? 3.809 10.845 15.764 1.00 98.50 238 ILE A O 1
ATOM 1901 N N . SER A 1 239 ? 5.234 10.796 17.503 1.00 96.75 239 SER A N 1
ATOM 1902 C CA . SER A 1 239 ? 6.374 10.229 16.779 1.00 96.75 239 SER A CA 1
ATOM 1903 C C . SER A 1 239 ? 7.312 9.520 17.754 1.00 96.75 239 SER A C 1
ATOM 1905 O O . SER A 1 239 ? 7.479 9.959 18.891 1.00 96.75 239 SER A O 1
ATOM 1907 N N . GLY A 1 240 ? 7.897 8.396 17.330 1.00 93.06 240 GLY A N 1
ATOM 1908 C CA . GLY A 1 240 ? 8.844 7.635 18.154 1.00 93.06 240 GLY A CA 1
ATOM 1909 C C . GLY A 1 240 ? 8.265 7.121 19.480 1.00 93.06 240 GLY A C 1
ATOM 1910 O O . GLY A 1 240 ? 9.003 6.998 20.452 1.00 93.06 240 GLY A O 1
ATOM 1911 N N . GLY A 1 241 ? 6.953 6.864 19.541 1.00 93.06 241 GLY A N 1
ATOM 1912 C CA . GLY A 1 241 ? 6.263 6.409 20.758 1.00 93.06 241 GLY A CA 1
ATOM 1913 C C . GLY A 1 241 ? 5.989 7.505 21.797 1.00 93.06 241 GLY A C 1
ATOM 1914 O O . GLY A 1 241 ? 5.586 7.195 22.916 1.00 93.06 241 GLY A O 1
ATOM 1915 N N . LEU A 1 242 ? 6.196 8.778 21.446 1.00 97.56 242 LEU A N 1
ATOM 1916 C CA . LEU A 1 242 ? 5.952 9.926 22.320 1.00 97.56 242 LEU A CA 1
ATOM 1917 C C . LEU A 1 242 ? 4.908 10.863 21.712 1.00 97.56 242 LEU A C 1
ATOM 1919 O O . LEU A 1 242 ? 4.877 11.052 20.494 1.00 97.56 242 LEU A O 1
ATOM 1923 N N . TYR A 1 243 ? 4.095 11.480 22.569 1.00 98.38 243 TYR A N 1
ATOM 1924 C CA . TYR A 1 243 ? 3.218 12.594 22.212 1.00 98.38 243 TYR A CA 1
ATOM 1925 C C . TYR A 1 243 ? 3.918 13.927 22.470 1.00 98.38 243 TYR A C 1
ATOM 1927 O O . TYR A 1 243 ? 4.502 14.135 23.524 1.00 98.38 243 TYR A O 1
ATOM 1935 N N . TYR A 1 244 ? 3.853 14.839 21.514 1.00 98.44 244 TYR A N 1
ATOM 1936 C CA . TYR A 1 244 ? 4.362 16.197 21.612 1.00 98.44 244 TYR A CA 1
ATOM 1937 C C . TYR A 1 244 ? 3.161 17.139 21.511 1.00 98.44 244 TYR A C 1
ATOM 1939 O O . TYR A 1 244 ? 2.587 17.247 20.421 1.00 98.44 244 TYR A O 1
ATOM 1947 N N . PRO A 1 245 ? 2.764 17.805 22.610 1.00 97.38 245 PRO A N 1
ATOM 1948 C CA . PRO A 1 245 ? 1.712 18.814 22.575 1.00 97.38 245 PRO A CA 1
ATOM 1949 C C . PRO A 1 245 ? 2.038 19.956 21.609 1.00 97.38 245 PRO A C 1
ATOM 1951 O O . PRO A 1 245 ? 3.208 20.224 21.321 1.00 97.38 245 PRO A O 1
ATOM 1954 N N . ALA A 1 246 ? 1.007 20.666 21.153 1.00 95.75 246 ALA A N 1
ATOM 1955 C CA . ALA A 1 246 ? 1.153 21.817 20.268 1.00 95.75 246 ALA A CA 1
ATOM 1956 C C . ALA A 1 246 ? 2.218 22.812 20.775 1.00 95.75 246 ALA A C 1
ATOM 1958 O O . ALA A 1 246 ? 2.173 23.283 21.912 1.00 95.75 246 ALA A O 1
ATOM 1959 N N . GLY A 1 247 ? 3.207 23.112 19.927 1.00 93.19 247 GLY A N 1
ATOM 1960 C CA . GLY A 1 247 ? 4.315 24.024 20.244 1.00 93.19 247 GLY A CA 1
ATOM 1961 C C . GLY A 1 247 ? 5.392 23.468 21.190 1.00 93.19 247 GLY A C 1
ATOM 1962 O O . GLY A 1 247 ? 6.399 24.141 21.414 1.00 93.19 247 GLY A O 1
ATOM 1963 N N . SER A 1 248 ? 5.236 22.250 21.715 1.00 94.94 248 SER A N 1
ATOM 1964 C CA . SER A 1 248 ? 6.208 21.618 22.609 1.00 94.94 248 SER A CA 1
ATOM 1965 C C . SER A 1 248 ? 7.259 20.812 21.843 1.00 94.94 248 SER A C 1
ATOM 1967 O O . SER A 1 248 ? 6.959 20.056 20.919 1.00 94.94 248 SER A O 1
ATOM 1969 N N . GLN A 1 249 ? 8.515 20.920 22.279 1.00 93.94 249 GLN A N 1
ATOM 1970 C CA . GLN A 1 249 ? 9.594 20.005 21.877 1.00 93.94 249 GLN A CA 1
ATOM 1971 C C . GLN A 1 249 ? 9.789 18.859 22.880 1.00 93.94 249 GLN A C 1
ATOM 1973 O O . GLN A 1 249 ? 10.517 17.907 22.604 1.00 93.94 249 GLN A O 1
ATOM 1978 N N . GLN A 1 250 ? 9.135 18.939 24.041 1.00 96.25 250 GLN A N 1
ATOM 1979 C CA . GLN A 1 250 ? 9.186 17.912 25.068 1.00 96.25 250 GLN A CA 1
ATOM 1980 C C . GLN A 1 250 ? 8.146 16.835 24.760 1.00 96.25 250 GLN A C 1
ATOM 1982 O O . GLN A 1 250 ? 6.953 17.125 24.682 1.00 96.25 250 GLN A O 1
ATOM 1987 N N . GLY A 1 251 ? 8.620 15.599 24.594 1.00 96.69 251 GLY A N 1
ATOM 1988 C CA . GLY A 1 251 ? 7.766 14.434 24.403 1.00 96.69 251 GLY A CA 1
ATOM 1989 C C . GLY A 1 251 ? 7.250 13.880 25.731 1.00 96.69 251 GLY A C 1
ATOM 1990 O O . GLY A 1 251 ? 7.994 13.788 26.713 1.00 96.69 251 GLY A O 1
ATOM 1991 N N . GLU A 1 252 ? 5.988 13.479 25.729 1.00 97.06 252 GLU A N 1
ATOM 1992 C CA . GLU A 1 252 ? 5.264 12.810 26.800 1.00 97.06 252 GLU A CA 1
ATOM 1993 C C . GLU A 1 252 ? 5.116 11.325 26.466 1.00 97.06 252 GLU A C 1
ATOM 1995 O O . GLU A 1 252 ? 4.868 10.946 25.316 1.00 97.06 252 GLU A O 1
ATOM 2000 N N . LYS A 1 253 ? 5.273 10.462 27.473 1.00 96.31 253 LYS A N 1
ATOM 2001 C CA . LYS A 1 253 ? 5.057 9.025 27.293 1.00 96.31 253 LYS A CA 1
ATOM 2002 C C . LYS A 1 253 ? 3.574 8.749 27.070 1.00 96.31 253 LYS A C 1
ATOM 2004 O O . LYS A 1 253 ? 2.726 9.261 27.797 1.00 96.31 253 LYS A O 1
ATOM 2009 N N . LEU A 1 254 ? 3.283 7.891 26.101 1.00 95.00 254 LEU A N 1
ATOM 2010 C CA . LEU A 1 254 ? 1.942 7.372 25.881 1.00 95.00 254 LEU A CA 1
ATOM 2011 C C . LEU A 1 254 ? 1.643 6.301 26.937 1.00 95.00 254 LEU A C 1
ATOM 2013 O O . LEU A 1 254 ? 2.147 5.187 26.851 1.00 95.00 254 LEU A O 1
ATOM 2017 N N . ASP A 1 255 ? 0.836 6.649 27.935 1.00 94.12 255 ASP A N 1
ATOM 2018 C CA . ASP A 1 255 ? 0.230 5.687 28.858 1.00 94.12 255 ASP A CA 1
ATOM 2019 C C . ASP A 1 255 ? -1.238 5.501 28.459 1.00 94.12 255 ASP A C 1
ATOM 2021 O O . ASP A 1 255 ? -2.103 6.346 28.731 1.00 94.12 255 ASP A O 1
ATOM 2025 N N . LEU A 1 256 ? -1.488 4.456 27.671 1.00 96.94 256 LEU A N 1
ATOM 2026 C CA . LEU A 1 256 ? -2.787 4.145 27.085 1.00 96.94 256 LEU A CA 1
ATOM 2027 C C . LEU A 1 256 ? -3.181 2.709 27.434 1.00 96.94 256 LEU A C 1
ATOM 2029 O O . LEU A 1 256 ? -2.325 1.822 27.420 1.00 96.94 256 LEU A O 1
ATOM 2033 N N . PRO A 1 257 ? -4.471 2.453 27.717 1.00 97.19 257 PRO A N 1
ATOM 2034 C CA . PRO A 1 257 ? -4.938 1.088 27.882 1.00 97.19 257 PRO A CA 1
ATOM 2035 C C . PRO A 1 257 ? -4.746 0.302 26.573 1.00 97.19 257 PRO A C 1
ATOM 2037 O O . PRO A 1 257 ? -4.824 0.889 25.489 1.00 97.19 257 PRO A O 1
ATOM 2040 N N . PRO A 1 258 ? -4.531 -1.023 26.649 1.00 97.44 258 PRO A N 1
ATOM 2041 C CA . PRO A 1 258 ? -4.531 -1.862 25.459 1.00 97.44 258 PRO A CA 1
ATOM 2042 C C . PRO A 1 258 ? -5.894 -1.770 24.764 1.00 97.44 258 PRO A C 1
ATOM 2044 O O . PRO A 1 258 ? -6.937 -1.858 25.414 1.00 97.44 258 PRO A O 1
ATOM 2047 N N . GLY A 1 259 ? -5.878 -1.599 23.445 1.00 97.56 259 GLY A N 1
ATOM 2048 C CA . GLY A 1 259 ? -7.079 -1.589 22.619 1.00 97.56 259 GLY A CA 1
ATOM 2049 C C . GLY A 1 259 ? -7.588 -2.988 22.302 1.00 97.56 259 GLY A C 1
ATOM 2050 O O . GLY A 1 259 ? -6.997 -4.009 22.672 1.00 97.56 259 GLY A O 1
ATOM 2051 N N . LYS A 1 260 ? -8.714 -3.033 21.595 1.00 96.12 260 LYS A N 1
ATOM 2052 C CA . LYS A 1 260 ? -9.434 -4.272 21.310 1.00 96.12 260 LYS A CA 1
ATOM 2053 C C . LYS A 1 260 ? -8.790 -5.027 20.155 1.00 96.12 260 LYS A C 1
ATOM 2055 O O . LYS A 1 260 ? -8.817 -4.579 19.014 1.00 96.12 260 LYS A O 1
ATOM 2060 N N . VAL A 1 261 ? -8.283 -6.217 20.463 1.00 97.62 261 VAL A N 1
ATOM 2061 C CA . VAL A 1 261 ? -7.828 -7.215 19.490 1.00 97.62 261 VAL A CA 1
ATOM 2062 C C . VAL A 1 261 ? -8.231 -8.603 19.971 1.00 97.62 261 VAL A C 1
ATOM 2064 O O . VAL A 1 261 ? -8.281 -8.866 21.176 1.00 97.62 261 VAL A O 1
ATOM 2067 N N . THR A 1 262 ? -8.472 -9.516 19.040 1.00 98.19 262 THR A N 1
ATOM 2068 C CA . THR A 1 262 ? -8.578 -10.939 19.354 1.00 98.19 262 THR A CA 1
ATOM 2069 C C . THR A 1 262 ? -7.214 -11.439 19.858 1.00 98.19 262 THR A C 1
ATOM 2071 O O . THR A 1 262 ? -6.197 -11.190 19.197 1.00 98.19 262 THR A O 1
ATOM 2074 N N . PRO A 1 263 ? -7.148 -12.121 21.020 1.00 96.94 263 PRO A N 1
ATOM 2075 C CA . PRO A 1 263 ? -5.896 -12.608 21.600 1.00 96.94 263 PRO A CA 1
ATOM 2076 C C . PRO A 1 263 ? -5.178 -13.671 20.756 1.00 96.94 263 PRO A C 1
ATOM 2078 O O . PRO A 1 263 ? -5.731 -14.269 19.837 1.00 96.94 263 PRO A O 1
ATOM 2081 N N . GLY A 1 264 ? -3.928 -13.959 21.133 1.00 95.62 264 GLY A N 1
ATOM 2082 C CA . GLY A 1 264 ? -3.109 -15.001 20.500 1.00 95.62 264 GLY A CA 1
ATOM 2083 C C . GLY A 1 264 ? -2.276 -14.511 19.312 1.00 95.62 264 GLY A C 1
ATOM 2084 O O . GLY A 1 264 ? -1.715 -15.317 18.568 1.00 95.62 264 GLY A O 1
ATOM 2085 N N . GLY A 1 265 ? -2.173 -13.192 19.140 1.00 96.25 265 GLY A N 1
ATOM 2086 C CA . GLY A 1 265 ? -1.460 -12.591 18.023 1.00 96.25 265 GLY A CA 1
ATOM 2087 C C . GLY A 1 265 ? -2.141 -12.894 16.690 1.00 96.25 265 GLY A C 1
ATOM 2088 O O . GLY A 1 265 ? -3.290 -13.326 16.631 1.00 96.25 265 GLY A O 1
ATOM 2089 N N . ASN A 1 266 ? -1.402 -12.694 15.606 1.00 94.56 266 ASN A N 1
ATOM 2090 C CA . ASN A 1 266 ? -1.956 -12.782 14.261 1.00 94.56 266 ASN A CA 1
ATOM 2091 C C . ASN A 1 266 ? -2.507 -14.183 13.932 1.00 94.56 266 ASN A C 1
ATOM 2093 O O . ASN A 1 266 ? -3.648 -14.319 13.499 1.00 94.56 266 ASN A O 1
ATOM 2097 N N . TRP A 1 267 ? -1.743 -15.238 14.222 1.00 97.31 267 TRP A N 1
ATOM 2098 C CA . TRP A 1 267 ? -2.185 -16.617 13.992 1.00 97.31 267 TRP A CA 1
ATOM 2099 C C . TRP A 1 267 ? -3.243 -17.086 14.991 1.00 97.31 267 TRP A C 1
ATOM 2101 O O . TRP A 1 267 ? -4.180 -17.777 14.600 1.00 97.31 267 TRP A O 1
ATOM 2111 N N . GLY A 1 268 ? -3.130 -16.708 16.268 1.00 97.94 268 GLY A N 1
ATOM 2112 C CA . GLY A 1 268 ? -4.123 -17.081 17.275 1.00 97.94 268 GLY A CA 1
ATOM 2113 C C . GLY A 1 268 ? -5.495 -16.473 16.989 1.00 97.94 268 GLY A C 1
ATOM 2114 O O . GLY A 1 268 ? -6.497 -17.179 17.105 1.00 97.94 268 GLY A O 1
ATOM 2115 N N . ALA A 1 269 ? -5.540 -15.222 16.523 1.00 98.06 269 ALA A N 1
ATOM 2116 C CA . ALA A 1 269 ? -6.773 -14.585 16.076 1.00 98.06 269 ALA A CA 1
ATOM 2117 C C . ALA A 1 269 ? -7.393 -15.314 14.878 1.00 98.06 269 ALA A C 1
ATOM 2119 O O . ALA A 1 269 ? -8.574 -15.652 14.925 1.00 98.06 269 ALA A O 1
ATOM 2120 N N . PHE A 1 270 ? -6.589 -15.657 13.863 1.00 98.50 270 PHE A N 1
ATOM 2121 C CA . PHE A 1 270 ? -7.064 -16.416 12.703 1.00 98.50 270 PHE A CA 1
ATOM 2122 C C . PHE A 1 270 ? -7.643 -17.776 13.107 1.00 98.50 270 PHE A C 1
ATOM 2124 O O . PHE A 1 270 ? -8.759 -18.118 12.723 1.00 98.50 270 PHE A O 1
ATOM 2131 N N . VAL A 1 271 ? -6.919 -18.541 13.931 1.00 98.44 271 VAL A N 1
ATOM 2132 C CA . VAL A 1 271 ? -7.368 -19.861 14.403 1.00 98.44 271 VAL A CA 1
ATOM 2133 C C . VAL A 1 271 ? -8.639 -19.749 15.247 1.00 98.44 271 VAL A C 1
ATOM 2135 O O . VAL A 1 271 ? -9.533 -20.583 15.108 1.00 98.44 271 VAL A O 1
ATOM 2138 N N . THR A 1 272 ? -8.746 -18.724 16.097 1.00 98.50 272 THR A N 1
ATOM 2139 C CA . THR A 1 272 ? -9.950 -18.465 16.905 1.00 98.50 272 THR A CA 1
ATOM 2140 C C . THR A 1 272 ? -11.143 -18.149 16.009 1.00 98.50 272 THR A C 1
ATOM 2142 O O . THR A 1 272 ? -12.174 -18.811 16.110 1.00 98.50 272 THR A O 1
ATOM 2145 N N . ALA A 1 273 ? -10.972 -17.224 15.062 1.00 98.38 273 ALA A N 1
ATOM 2146 C CA . ALA A 1 273 ? -11.990 -16.876 14.079 1.00 98.38 273 ALA A CA 1
ATOM 2147 C C . ALA A 1 273 ? -12.459 -18.101 13.279 1.00 98.38 273 ALA A C 1
ATOM 2149 O O . ALA A 1 273 ? -13.660 -18.281 13.084 1.00 98.38 273 ALA A O 1
ATOM 2150 N N . CYS A 1 274 ? -11.531 -18.965 12.847 1.00 98.50 274 CYS A N 1
ATOM 2151 C CA . CYS A 1 274 ? -11.845 -20.195 12.113 1.00 98.50 274 CYS A CA 1
ATOM 2152 C C . CYS A 1 274 ? -12.674 -21.168 12.959 1.00 98.50 274 CYS A C 1
ATOM 2154 O O . CYS A 1 274 ? -13.716 -21.646 12.518 1.00 98.50 274 CYS A O 1
ATOM 2156 N N . ARG A 1 275 ? -12.236 -21.444 14.195 1.00 98.19 275 ARG A N 1
ATOM 2157 C CA . ARG A 1 275 ? -12.925 -22.374 15.106 1.00 98.19 275 ARG A CA 1
ATOM 2158 C C . ARG A 1 275 ? -14.329 -21.902 15.463 1.00 98.19 275 ARG A C 1
ATOM 2160 O O . ARG A 1 275 ? -15.236 -22.723 15.546 1.00 98.19 275 ARG A O 1
ATOM 2167 N N . GLU A 1 276 ? -14.502 -20.597 15.651 1.00 97.94 276 GLU A N 1
ATOM 2168 C CA . GLU A 1 276 ? -15.807 -20.001 15.942 1.00 97.94 276 GLU A CA 1
ATOM 2169 C C . GLU A 1 276 ? -16.652 -19.750 14.687 1.00 97.94 276 GLU A C 1
ATOM 2171 O O . GLU A 1 276 ? -17.844 -19.488 14.812 1.00 97.94 276 GLU A O 1
ATOM 2176 N N . ARG A 1 277 ? -16.064 -19.848 13.485 1.00 96.81 277 ARG A N 1
ATOM 2177 C CA . ARG A 1 277 ? -16.680 -19.456 12.204 1.00 96.81 277 ARG A CA 1
ATOM 2178 C C . ARG A 1 277 ? -17.190 -18.011 12.226 1.00 96.81 277 ARG A C 1
ATOM 2180 O O . ARG A 1 277 ? -18.290 -17.716 11.763 1.00 96.81 277 ARG A O 1
ATOM 2187 N N . ARG A 1 278 ? -16.373 -17.115 12.781 1.00 97.75 278 ARG A N 1
ATOM 2188 C CA . ARG A 1 278 ? -16.687 -15.699 13.012 1.00 97.75 278 ARG A CA 1
ATOM 2189 C C . ARG A 1 278 ? -15.618 -14.805 12.383 1.00 97.75 278 ARG A C 1
ATOM 2191 O O . ARG A 1 278 ? -14.596 -14.540 13.023 1.00 97.75 278 ARG A O 1
ATOM 2198 N N . PRO A 1 279 ? -15.798 -14.374 11.118 1.00 97.19 279 PRO A N 1
ATOM 2199 C CA . PRO A 1 279 ? -14.815 -13.565 10.396 1.00 97.19 279 PRO A CA 1
ATOM 2200 C C . PRO A 1 279 ? -14.440 -12.252 11.090 1.00 97.19 279 PRO A C 1
ATOM 2202 O O . PRO A 1 279 ? -13.333 -11.757 10.894 1.00 97.19 279 PRO A O 1
ATOM 2205 N N . GLU A 1 280 ? -15.324 -11.697 11.916 1.00 96.12 280 GLU A N 1
ATOM 2206 C CA . GLU A 1 280 ? -15.092 -10.471 12.681 1.00 96.12 280 GLU A CA 1
ATOM 2207 C C . GLU A 1 280 ? -14.054 -10.626 13.805 1.00 96.12 280 GLU A C 1
ATOM 2209 O O . GLU A 1 280 ? -13.572 -9.628 14.331 1.00 96.12 280 GLU A O 1
ATOM 2214 N N . LEU A 1 281 ? -13.691 -11.860 14.175 1.00 97.75 281 LEU A N 1
ATOM 2215 C CA . LEU A 1 281 ? -12.618 -12.125 15.139 1.00 97.75 281 LEU A CA 1
ATOM 2216 C C . LEU A 1 281 ? -11.224 -12.108 14.493 1.00 97.75 281 LEU A C 1
ATOM 2218 O O . LEU A 1 281 ? -10.222 -12.136 15.208 1.00 97.75 281 LEU A O 1
ATOM 2222 N N . ALA A 1 282 ? -11.125 -12.073 13.163 1.00 97.75 282 ALA A N 1
ATOM 2223 C CA . ALA A 1 282 ? -9.846 -11.910 12.484 1.00 97.75 282 ALA A CA 1
ATOM 2224 C C . ALA A 1 282 ? -9.356 -10.461 12.630 1.00 97.75 282 ALA A C 1
ATOM 2226 O O . ALA A 1 282 ? -9.984 -9.538 12.119 1.00 97.75 282 ALA A O 1
ATOM 2227 N N . ASN A 1 283 ? -8.206 -10.257 13.280 1.00 97.19 283 ASN A N 1
ATOM 2228 C CA . ASN A 1 283 ? -7.673 -8.909 13.530 1.00 97.19 283 ASN A CA 1
ATOM 2229 C C . ASN A 1 283 ? -7.360 -8.141 12.230 1.00 97.19 283 ASN A C 1
ATOM 2231 O O . ASN A 1 283 ? -7.509 -6.925 12.177 1.00 97.19 283 ASN A O 1
ATOM 2235 N N . GLY A 1 284 ? -6.931 -8.847 11.179 1.00 95.31 284 GLY A N 1
ATOM 2236 C CA . GLY A 1 284 ? -6.727 -8.307 9.831 1.00 95.31 284 GLY A CA 1
ATOM 2237 C C . GLY A 1 284 ? -7.826 -8.757 8.871 1.00 95.31 284 GLY A C 1
ATOM 2238 O O . GLY A 1 284 ? -7.521 -9.410 7.876 1.00 95.31 284 GLY A O 1
ATOM 2239 N N . ASN A 1 285 ? -9.097 -8.511 9.199 1.00 96.44 285 ASN A N 1
ATOM 2240 C CA . ASN A 1 285 ? -10.227 -8.928 8.364 1.00 96.44 285 ASN A CA 1
ATOM 2241 C C . ASN A 1 285 ? -10.107 -8.386 6.919 1.00 96.44 285 ASN A C 1
ATOM 2243 O O . ASN A 1 285 ? -9.565 -7.306 6.680 1.00 96.44 285 ASN A O 1
ATOM 2247 N N . VAL A 1 286 ? -10.646 -9.138 5.955 1.00 97.88 286 VAL A N 1
ATOM 2248 C CA . VAL A 1 286 ? -10.658 -8.816 4.515 1.00 97.88 286 VAL A CA 1
ATOM 2249 C C . VAL A 1 286 ? -11.086 -7.378 4.185 1.00 97.88 286 VAL A C 1
ATOM 2251 O O . VAL A 1 286 ? -10.547 -6.780 3.260 1.00 97.88 286 VAL A O 1
ATOM 2254 N N . THR A 1 287 ? -12.019 -6.793 4.940 1.00 96.38 287 THR A N 1
ATOM 2255 C CA . THR A 1 287 ? -12.523 -5.436 4.673 1.00 96.38 287 THR A CA 1
ATOM 2256 C C . THR A 1 287 ? -11.480 -4.375 5.023 1.00 96.38 287 THR A C 1
ATOM 2258 O O . THR A 1 287 ? -11.190 -3.497 4.211 1.00 96.38 287 THR A O 1
ATOM 2261 N N . ASP A 1 288 ? -10.860 -4.489 6.200 1.00 94.75 288 ASP A N 1
ATOM 2262 C CA . ASP A 1 288 ? -9.738 -3.637 6.605 1.00 94.75 288 ASP A CA 1
ATOM 2263 C C . ASP A 1 288 ? -8.563 -3.772 5.630 1.00 94.75 288 ASP A C 1
ATOM 2265 O O . ASP A 1 288 ? -7.964 -2.776 5.216 1.00 94.75 288 ASP A O 1
ATOM 2269 N N . ALA A 1 289 ? -8.269 -5.012 5.232 1.00 96.12 289 ALA A N 1
ATOM 2270 C CA . ALA A 1 289 ? -7.209 -5.330 4.291 1.00 96.12 289 ALA A CA 1
ATOM 2271 C C . ALA A 1 289 ? -7.430 -4.687 2.920 1.00 96.12 289 ALA A C 1
ATOM 2273 O O . ALA A 1 289 ? -6.489 -4.124 2.360 1.00 96.12 289 ALA A O 1
ATOM 2274 N N . HIS A 1 290 ? -8.661 -4.740 2.402 1.00 97.81 290 HIS A N 1
ATOM 2275 C CA . HIS A 1 290 ? -9.038 -4.100 1.144 1.00 97.81 290 HIS A CA 1
ATOM 2276 C C . HIS A 1 290 ? -8.764 -2.598 1.200 1.00 97.81 290 HIS A C 1
ATOM 2278 O O . HIS A 1 290 ? -7.960 -2.095 0.417 1.00 97.81 290 HIS A O 1
ATOM 2284 N N . TYR A 1 291 ? -9.304 -1.896 2.201 1.00 95.94 291 TYR A N 1
ATOM 2285 C CA . TYR A 1 291 ? -9.086 -0.453 2.344 1.00 95.94 291 TYR A CA 1
ATOM 2286 C C . TYR A 1 291 ? -7.603 -0.080 2.485 1.00 95.94 291 TYR A C 1
ATOM 2288 O O . TYR A 1 291 ? -7.150 0.901 1.892 1.00 95.94 291 TYR A O 1
ATOM 2296 N N . GLY A 1 292 ? -6.828 -0.868 3.238 1.00 94.75 292 GLY A N 1
ATOM 2297 C CA . GLY A 1 292 ? -5.384 -0.668 3.374 1.00 94.75 292 GLY A CA 1
ATOM 2298 C C . GLY A 1 292 ? -4.618 -0.865 2.059 1.00 94.75 292 GLY A C 1
ATOM 2299 O O . GLY A 1 292 ? -3.723 -0.077 1.748 1.00 94.75 292 GLY A O 1
ATOM 2300 N N . CYS A 1 293 ? -4.977 -1.877 1.262 1.00 97.06 293 CYS A N 1
ATOM 2301 C CA . CYS A 1 293 ? -4.332 -2.152 -0.026 1.00 97.06 293 CYS A CA 1
ATOM 2302 C C . CYS A 1 293 ? -4.670 -1.084 -1.074 1.00 97.06 293 CYS A C 1
ATOM 2304 O O . CYS A 1 293 ? -3.761 -0.617 -1.769 1.00 97.06 293 CYS A O 1
ATOM 2306 N N . VAL A 1 294 ? -5.942 -0.659 -1.148 1.00 97.75 294 VAL A N 1
ATOM 2307 C CA . VAL A 1 294 ? -6.415 0.350 -2.111 1.00 97.75 294 VAL A CA 1
ATOM 2308 C C . VAL A 1 294 ? -5.588 1.625 -2.019 1.00 97.75 294 VAL A C 1
ATOM 2310 O O . VAL A 1 294 ? -5.165 2.143 -3.045 1.00 97.75 294 VAL A O 1
ATOM 2313 N N . LEU A 1 295 ? -5.267 2.096 -0.812 1.00 97.12 295 LEU A N 1
ATOM 2314 C CA . LEU A 1 295 ? -4.475 3.311 -0.630 1.00 97.12 295 LEU A CA 1
ATOM 2315 C C . LEU A 1 295 ? -3.153 3.286 -1.419 1.00 97.12 295 LEU A C 1
ATOM 2317 O O . LEU A 1 295 ? -2.837 4.226 -2.151 1.00 97.12 295 LEU A O 1
ATOM 2321 N N . GLY A 1 296 ? -2.401 2.192 -1.299 1.00 97.75 296 GLY A N 1
ATOM 2322 C CA . GLY A 1 296 ? -1.141 2.025 -2.012 1.00 97.75 296 GLY A CA 1
ATOM 2323 C C . GLY A 1 296 ? -1.325 1.791 -3.517 1.00 97.75 296 GLY A C 1
ATOM 2324 O O . GLY A 1 296 ?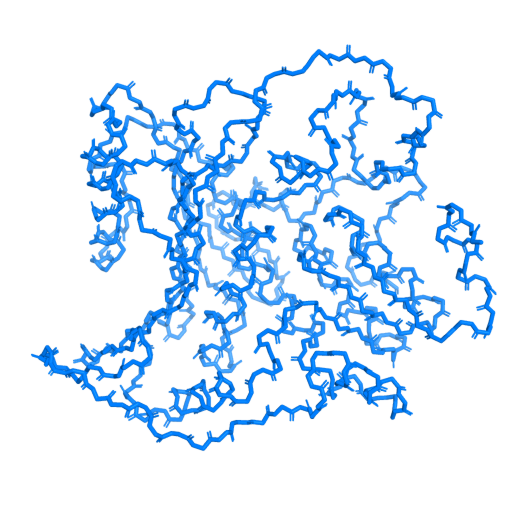 -0.560 2.326 -4.323 1.00 97.75 296 GLY A O 1
ATOM 2325 N N . HIS A 1 297 ? -2.391 1.092 -3.922 1.00 98.50 297 HIS A N 1
ATOM 2326 C CA . HIS A 1 297 ? -2.738 0.913 -5.337 1.00 98.50 297 HIS A CA 1
ATOM 2327 C C . HIS A 1 297 ? -3.027 2.248 -6.023 1.00 98.50 297 HIS A C 1
ATOM 2329 O O . HIS A 1 297 ? -2.460 2.531 -7.075 1.00 98.50 297 HIS A O 1
ATOM 2335 N N . LEU A 1 298 ? -3.826 3.118 -5.401 1.00 98.69 298 LEU A N 1
ATOM 2336 C CA . LEU A 1 298 ? -4.158 4.427 -5.965 1.00 98.69 298 LEU A CA 1
ATOM 2337 C C . LEU A 1 298 ? -2.918 5.340 -6.058 1.00 98.69 298 LEU A C 1
ATOM 2339 O O . LEU A 1 298 ? -2.740 6.039 -7.058 1.00 98.69 298 LEU A O 1
ATOM 2343 N N . MET A 1 299 ? -2.027 5.310 -5.058 1.00 98.62 299 MET A N 1
ATOM 2344 C CA . MET A 1 299 ? -0.744 6.030 -5.107 1.00 98.62 299 MET A CA 1
ATOM 2345 C C . MET A 1 299 ? 0.148 5.523 -6.253 1.00 98.62 299 MET A C 1
ATOM 2347 O O . MET A 1 299 ? 0.680 6.324 -7.024 1.00 98.62 299 MET A O 1
ATOM 2351 N N . ASN A 1 300 ? 0.271 4.204 -6.423 1.00 98.56 300 ASN A N 1
ATOM 2352 C CA . ASN A 1 300 ? 0.987 3.619 -7.558 1.00 98.56 300 ASN A CA 1
ATOM 2353 C C . ASN A 1 300 ? 0.341 3.998 -8.901 1.00 98.56 300 ASN A C 1
ATOM 2355 O O . ASN A 1 300 ? 1.063 4.328 -9.838 1.00 98.56 300 ASN A O 1
ATOM 2359 N N . ASN A 1 301 ? -0.991 4.013 -8.998 1.00 98.62 301 ASN A N 1
ATOM 2360 C CA . ASN A 1 301 ? -1.708 4.404 -10.215 1.00 98.62 301 ASN A CA 1
ATOM 2361 C C . ASN A 1 301 ? -1.422 5.857 -10.601 1.00 98.62 301 ASN A C 1
ATOM 2363 O O . ASN A 1 301 ? -1.147 6.130 -11.768 1.00 98.62 301 ASN A O 1
ATOM 2367 N N . SER A 1 302 ? -1.397 6.775 -9.628 1.00 98.69 302 SER A N 1
ATOM 2368 C CA . SER A 1 302 ? -0.974 8.159 -9.869 1.00 98.69 302 SER A CA 1
ATOM 2369 C C . SER A 1 302 ? 0.448 8.204 -10.429 1.00 98.69 302 SER A C 1
ATOM 2371 O O . SER A 1 302 ? 0.670 8.782 -11.489 1.00 98.69 302 SER A O 1
ATOM 2373 N N . TRP A 1 303 ? 1.407 7.523 -9.796 1.00 98.50 303 TRP A N 1
ATOM 2374 C CA . TRP A 1 303 ? 2.791 7.518 -10.276 1.00 98.50 303 TRP A CA 1
ATOM 2375 C C . TRP A 1 303 ? 2.935 6.910 -11.682 1.00 98.50 303 TRP A C 1
ATOM 2377 O O . TRP A 1 303 ? 3.655 7.456 -12.514 1.00 98.50 303 TRP A O 1
ATOM 2387 N N . ARG A 1 304 ? 2.220 5.816 -11.978 1.00 98.31 304 ARG A N 1
ATOM 2388 C CA . ARG A 1 304 ? 2.236 5.138 -13.290 1.00 98.31 304 ARG A CA 1
ATOM 2389 C C . ARG A 1 304 ? 1.697 6.012 -14.425 1.00 98.31 304 ARG A C 1
ATOM 2391 O O . ARG A 1 304 ? 2.107 5.825 -15.566 1.00 98.31 304 ARG A O 1
ATOM 2398 N N . LEU A 1 305 ? 0.806 6.953 -14.119 1.00 98.38 305 LEU A N 1
ATOM 2399 C CA . LEU A 1 305 ? 0.294 7.953 -15.063 1.00 98.38 305 LEU A CA 1
ATOM 2400 C C . LEU A 1 305 ? 1.113 9.251 -15.072 1.00 98.38 305 LEU A C 1
ATOM 2402 O O . LEU A 1 305 ? 0.750 10.205 -15.761 1.00 98.38 305 LEU A O 1
ATOM 2406 N N . GLY A 1 306 ? 2.179 9.315 -14.276 1.00 97.69 306 GLY A N 1
ATOM 2407 C CA . GLY A 1 306 ? 2.959 10.521 -14.090 1.00 97.69 306 GLY A CA 1
ATOM 2408 C C . GLY A 1 306 ? 3.814 10.896 -15.288 1.00 97.69 306 GLY A C 1
ATOM 2409 O O . GLY A 1 306 ? 4.183 10.075 -16.128 1.00 97.69 306 GLY A O 1
ATOM 2410 N N . THR A 1 307 ? 4.172 12.172 -15.334 1.00 97.56 307 THR A N 1
ATOM 2411 C CA . THR A 1 307 ? 5.088 12.714 -16.333 1.00 97.56 307 THR A CA 1
ATOM 2412 C C . THR A 1 307 ? 6.473 12.887 -15.735 1.00 97.56 307 THR A C 1
ATOM 2414 O O . THR A 1 307 ? 6.640 13.156 -14.543 1.00 97.56 307 THR A O 1
ATOM 2417 N N . LYS A 1 308 ? 7.491 12.712 -16.577 1.00 97.88 308 LYS A N 1
ATOM 2418 C CA . LYS A 1 308 ? 8.874 12.979 -16.197 1.00 97.88 308 LYS A CA 1
ATOM 2419 C C . LYS A 1 308 ? 9.121 14.480 -16.167 1.00 97.88 308 LYS A C 1
ATOM 2421 O O . LYS A 1 308 ? 8.821 15.179 -17.132 1.00 97.88 308 LYS A O 1
ATOM 2426 N N . VAL A 1 309 ? 9.691 14.953 -15.069 1.00 97.75 309 VAL A N 1
ATOM 2427 C CA . VAL A 1 309 ? 10.106 16.344 -14.880 1.00 97.75 309 VAL A CA 1
ATOM 2428 C C . VAL A 1 309 ? 11.498 16.378 -14.251 1.00 97.75 309 VAL A C 1
ATOM 2430 O O . VAL A 1 309 ? 11.872 15.426 -13.560 1.00 97.75 309 VAL A O 1
ATOM 2433 N N . PRO A 1 310 ? 12.281 17.452 -14.440 1.00 98.12 310 PRO A N 1
ATOM 2434 C CA . PRO A 1 310 ? 13.591 17.561 -13.810 1.00 98.12 310 PRO A CA 1
ATOM 2435 C C . PRO A 1 310 ? 13.512 17.420 -12.283 1.00 98.12 310 PRO A C 1
ATOM 2437 O O . PRO A 1 310 ? 12.596 17.934 -11.639 1.00 98.12 310 PRO A O 1
ATOM 2440 N N . PHE A 1 311 ? 14.492 16.733 -11.698 1.00 98.25 311 PHE A N 1
ATOM 2441 C CA . PHE A 1 311 ? 14.659 16.627 -10.253 1.00 98.25 311 PHE A CA 1
ATOM 2442 C C . PHE A 1 311 ? 14.985 18.009 -9.677 1.00 98.25 311 PHE A C 1
ATOM 2444 O O . PHE A 1 311 ? 16.128 18.454 -9.755 1.00 98.25 311 PHE A O 1
ATOM 2451 N N . ASN A 1 312 ? 13.978 18.705 -9.142 1.00 96.81 312 ASN A N 1
ATOM 2452 C CA . ASN A 1 312 ? 14.161 19.966 -8.429 1.00 96.81 312 ASN A CA 1
ATOM 2453 C C . ASN A 1 312 ? 13.049 20.252 -7.408 1.00 96.81 312 ASN A C 1
ATOM 2455 O O . ASN A 1 312 ? 12.007 19.593 -7.398 1.00 96.81 312 ASN A O 1
ATOM 2459 N N . GLU A 1 313 ? 13.268 21.253 -6.554 1.00 96.25 313 GLU A N 1
ATOM 2460 C CA . GLU A 1 313 ? 12.322 21.690 -5.510 1.00 96.25 313 GLU A CA 1
ATOM 2461 C C . GLU A 1 313 ? 10.971 22.201 -6.057 1.00 96.25 313 GLU A C 1
ATOM 2463 O O . GLU A 1 313 ? 10.001 22.305 -5.311 1.00 96.25 313 GLU A O 1
ATOM 2468 N N . LYS A 1 314 ? 10.873 22.496 -7.361 1.00 95.12 314 LYS A N 1
ATOM 2469 C CA . LYS A 1 314 ? 9.648 22.983 -8.024 1.00 95.12 314 LYS A CA 1
ATOM 2470 C C . LYS A 1 314 ? 8.842 21.872 -8.704 1.00 95.12 314 LYS A C 1
ATOM 2472 O O . LYS A 1 314 ? 7.804 22.161 -9.290 1.00 95.12 314 LYS A O 1
ATOM 2477 N N . ALA A 1 315 ? 9.312 20.625 -8.657 1.00 93.62 315 ALA A N 1
ATOM 2478 C CA . ALA A 1 315 ? 8.654 19.498 -9.317 1.00 93.62 315 ALA A CA 1
ATOM 2479 C C . ALA A 1 315 ? 7.319 19.107 -8.658 1.00 93.62 315 ALA A C 1
ATOM 2481 O O . ALA A 1 315 ? 6.422 18.600 -9.328 1.00 93.62 315 ALA A O 1
ATOM 2482 N N . GLY A 1 316 ? 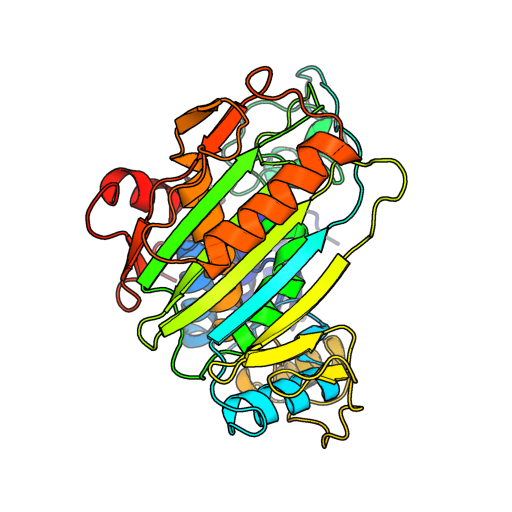7.186 19.319 -7.346 1.00 87.44 316 GLY A N 1
ATOM 2483 C CA . GLY A 1 316 ? 5.966 19.004 -6.608 1.00 87.44 316 GLY A CA 1
ATOM 2484 C C . GLY A 1 316 ? 4.814 19.960 -6.933 1.00 87.44 316 GLY A C 1
ATOM 2485 O O . GLY A 1 316 ? 5.001 21.173 -6.970 1.00 87.44 316 GLY A O 1
ATOM 2486 N N . SER A 1 317 ? 3.608 19.415 -7.114 1.00 86.75 317 SER A N 1
ATOM 2487 C CA . SER A 1 317 ? 2.380 20.188 -7.346 1.00 86.75 317 SER A CA 1
ATOM 2488 C C . SER A 1 317 ? 1.321 19.840 -6.296 1.00 86.75 317 SER A C 1
ATOM 2490 O O . SER A 1 317 ? 0.503 18.934 -6.471 1.00 86.75 317 SER A O 1
ATOM 2492 N N . PHE A 1 318 ? 1.358 20.554 -5.168 1.00 92.94 318 PHE A N 1
ATOM 2493 C CA . PHE A 1 318 ? 0.519 20.269 -3.992 1.00 92.94 318 PHE A CA 1
ATOM 2494 C C . PHE A 1 318 ? -0.591 21.303 -3.751 1.00 92.94 318 PHE A C 1
ATOM 2496 O O . PHE A 1 318 ? -1.309 21.217 -2.756 1.00 92.94 318 PHE A O 1
ATOM 2503 N N . GLY A 1 319 ? -0.741 22.290 -4.642 1.00 88.81 319 GLY A N 1
ATOM 2504 C CA . GLY A 1 319 ? -1.637 23.428 -4.418 1.00 88.81 319 GLY A CA 1
ATOM 2505 C C . GLY A 1 319 ? -1.317 24.136 -3.098 1.00 88.81 319 GLY A C 1
ATOM 2506 O O . GLY A 1 319 ? -0.154 24.400 -2.801 1.00 88.81 319 GLY A O 1
ATOM 2507 N N . ASP A 1 320 ? -2.344 24.378 -2.284 1.00 89.88 320 ASP A N 1
ATOM 2508 C CA . ASP A 1 320 ? -2.216 25.046 -0.980 1.00 89.88 320 ASP A CA 1
ATOM 2509 C C . ASP A 1 320 ? -1.832 24.100 0.176 1.00 89.88 320 ASP A C 1
ATOM 2511 O O . ASP A 1 320 ? -1.777 24.517 1.338 1.00 89.88 320 ASP A O 1
ATOM 2515 N N . ASN A 1 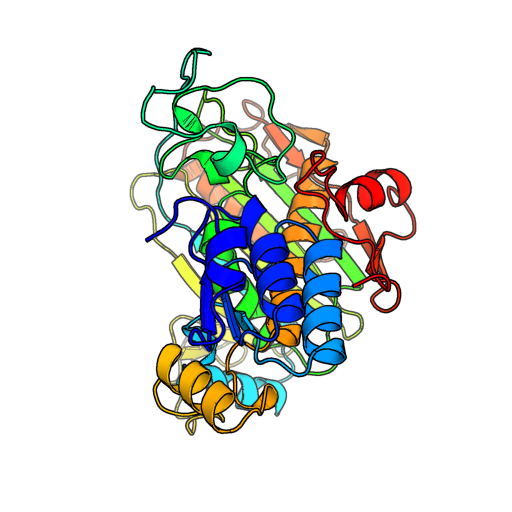321 ? -1.560 22.821 -0.109 1.00 94.56 321 ASN A N 1
ATOM 2516 C CA . ASN A 1 321 ? -1.186 21.832 0.901 1.00 94.56 321 ASN A CA 1
ATOM 2517 C C . ASN A 1 321 ? 0.277 22.025 1.345 1.00 94.56 321 ASN A C 1
ATOM 2519 O O . ASN A 1 321 ? 1.213 21.421 0.814 1.00 94.56 321 ASN A O 1
ATOM 2523 N N . LYS A 1 322 ? 0.470 22.910 2.330 1.00 95.50 322 LYS A N 1
ATOM 2524 C CA . LYS A 1 322 ? 1.792 23.272 2.866 1.00 95.50 322 LYS A CA 1
ATOM 2525 C C . LYS A 1 322 ? 2.505 22.098 3.530 1.00 95.50 322 LYS A C 1
ATOM 2527 O O . LYS A 1 322 ? 3.719 21.994 3.386 1.00 95.50 322 LYS A O 1
ATOM 2532 N N . ASP A 1 323 ? 1.777 21.211 4.209 1.00 96.56 323 ASP A N 1
ATOM 2533 C CA . ASP A 1 323 ? 2.368 20.035 4.854 1.00 96.56 323 ASP A CA 1
ATOM 2534 C C . ASP A 1 323 ? 2.966 19.085 3.803 1.00 96.56 323 ASP A C 1
ATOM 2536 O O . ASP A 1 323 ? 4.095 18.613 3.951 1.00 96.56 323 ASP A O 1
ATOM 2540 N N . ALA A 1 324 ? 2.248 18.857 2.696 1.00 96.94 324 ALA A N 1
ATOM 2541 C CA . ALA A 1 324 ? 2.755 18.075 1.572 1.00 96.94 324 ALA A CA 1
ATOM 2542 C C . ALA A 1 324 ? 4.014 18.708 0.959 1.00 96.94 324 ALA A C 1
ATOM 2544 O O . ALA A 1 324 ? 5.009 18.012 0.751 1.00 96.94 324 ALA A O 1
ATOM 2545 N N . ALA A 1 325 ? 4.005 20.027 0.733 1.00 97.25 325 ALA A N 1
ATOM 2546 C CA . ALA A 1 325 ? 5.169 20.748 0.224 1.00 97.25 325 ALA A CA 1
ATOM 2547 C C . ALA A 1 325 ? 6.379 20.633 1.168 1.00 97.25 325 ALA A C 1
ATOM 2549 O O . ALA A 1 325 ? 7.486 20.341 0.719 1.00 97.25 325 ALA A O 1
ATOM 2550 N N . GLU A 1 326 ? 6.178 20.794 2.476 1.00 97.00 326 GLU A N 1
ATOM 2551 C CA . GLU A 1 326 ? 7.240 20.665 3.475 1.00 97.00 326 GLU A CA 1
ATOM 2552 C C . GLU A 1 326 ? 7.846 19.254 3.482 1.00 97.00 326 GLU A C 1
ATOM 2554 O O . GLU A 1 326 ? 9.069 19.090 3.460 1.00 97.00 326 GLU A O 1
ATOM 2559 N N . HIS A 1 327 ? 7.007 18.217 3.488 1.00 97.19 327 HIS A N 1
ATOM 2560 C CA . HIS A 1 327 ? 7.480 16.835 3.488 1.00 97.19 327 HIS A CA 1
ATOM 2561 C C . HIS A 1 327 ? 8.139 16.429 2.166 1.00 97.19 327 HIS A C 1
ATOM 2563 O O . HIS A 1 327 ? 9.125 15.685 2.188 1.00 97.19 327 HIS A O 1
ATOM 2569 N N . PHE A 1 328 ? 7.678 16.972 1.039 1.00 98.12 328 PHE A N 1
ATOM 2570 C CA . PHE A 1 328 ? 8.367 16.831 -0.237 1.00 98.12 328 PHE A CA 1
ATOM 2571 C C . PHE A 1 328 ? 9.752 17.476 -0.203 1.00 98.12 328 PHE A C 1
ATOM 2573 O O . PHE A 1 328 ? 10.719 16.826 -0.586 1.00 98.12 328 PHE A O 1
ATOM 2580 N N . LEU A 1 329 ? 9.880 18.707 0.298 1.00 97.94 329 LEU A N 1
ATOM 2581 C CA . LEU A 1 329 ? 11.174 19.392 0.383 1.00 97.94 329 LEU A CA 1
ATOM 2582 C C . LEU A 1 329 ? 12.155 18.657 1.307 1.00 97.94 329 LEU A C 1
ATOM 2584 O O . LEU A 1 329 ? 13.340 18.557 0.988 1.00 97.94 329 LEU A O 1
ATOM 2588 N N . LYS A 1 330 ? 11.669 18.057 2.404 1.00 97.31 330 LYS A N 1
ATOM 2589 C CA . LYS A 1 330 ? 12.478 17.164 3.253 1.00 97.31 330 LYS A CA 1
ATOM 2590 C C . LYS A 1 330 ? 12.988 15.955 2.468 1.00 97.31 330 LYS A C 1
ATOM 2592 O O . LYS A 1 330 ? 14.180 15.655 2.518 1.00 97.31 330 LYS A O 1
ATOM 2597 N N . LEU A 1 331 ? 12.112 15.270 1.727 1.00 97.50 331 LEU A N 1
ATOM 2598 C CA . LEU A 1 331 ? 12.517 14.143 0.884 1.00 97.50 331 LEU A CA 1
ATOM 2599 C C . LEU A 1 331 ? 13.515 14.584 -0.193 1.00 97.50 331 LEU A C 1
ATOM 2601 O O . LEU A 1 331 ? 14.539 13.930 -0.381 1.00 97.50 331 LEU A O 1
ATOM 2605 N N . HIS A 1 332 ? 13.238 15.700 -0.862 1.00 98.25 332 HIS A N 1
ATOM 2606 C CA . HIS A 1 332 ? 14.082 16.275 -1.897 1.00 98.25 332 HIS A CA 1
ATOM 2607 C C . HIS A 1 332 ? 15.491 16.567 -1.362 1.00 98.25 332 HIS A C 1
ATOM 2609 O O . HIS A 1 332 ? 16.461 16.101 -1.954 1.00 98.25 332 HIS A O 1
ATOM 2615 N N . SER A 1 333 ? 15.619 17.235 -0.209 1.00 97.94 333 SER A N 1
ATOM 2616 C CA . SER A 1 333 ? 16.919 17.495 0.430 1.00 97.94 333 SER A CA 1
ATOM 2617 C C . SER A 1 333 ? 17.646 16.203 0.810 1.00 97.94 333 SER A C 1
ATOM 2619 O O . SER A 1 333 ? 18.835 16.081 0.537 1.00 97.94 333 SER A O 1
ATOM 2621 N N . ILE A 1 334 ? 16.954 15.185 1.339 1.00 97.75 334 ILE A N 1
ATOM 2622 C CA . ILE A 1 334 ? 17.586 13.882 1.620 1.00 97.75 334 ILE A CA 1
ATOM 2623 C C . ILE A 1 334 ? 18.152 13.257 0.336 1.00 97.75 334 ILE A C 1
ATOM 2625 O O . ILE A 1 334 ? 19.259 12.716 0.342 1.00 97.75 334 ILE A O 1
ATOM 2629 N N . MET A 1 335 ? 17.411 13.326 -0.769 1.00 98.12 335 MET A N 1
ATOM 2630 C CA . MET A 1 335 ? 17.857 12.769 -2.045 1.00 98.12 335 MET A CA 1
ATOM 2631 C C . MET A 1 335 ? 18.992 13.597 -2.668 1.00 98.12 335 MET A C 1
ATOM 2633 O O . MET A 1 335 ? 19.969 13.027 -3.148 1.00 98.12 335 MET A O 1
ATOM 2637 N N . ARG A 1 336 ? 18.923 14.927 -2.622 1.00 98.06 336 ARG A N 1
ATOM 2638 C CA . ARG A 1 336 ? 19.972 15.812 -3.143 1.00 98.06 336 ARG A CA 1
ATOM 2639 C C . ARG A 1 336 ? 21.253 15.714 -2.317 1.00 98.06 336 ARG A C 1
ATOM 2641 O O . ARG A 1 336 ? 22.308 15.397 -2.852 1.00 98.06 336 ARG A O 1
ATOM 2648 N N . ASP A 1 337 ? 21.149 15.943 -1.012 1.00 97.44 337 ASP A N 1
ATOM 2649 C CA . ASP A 1 337 ? 22.296 16.145 -0.123 1.00 97.44 337 ASP A CA 1
ATOM 2650 C C . ASP A 1 337 ? 22.821 14.821 0.446 1.00 97.44 337 ASP A C 1
ATOM 2652 O O . ASP A 1 337 ? 24.027 14.628 0.592 1.00 97.44 337 ASP A O 1
ATOM 2656 N N . GLY A 1 338 ? 21.917 13.890 0.766 1.00 96.75 338 GLY A N 1
ATOM 2657 C CA . GLY A 1 338 ? 22.270 12.568 1.279 1.00 96.75 338 GLY A CA 1
ATOM 2658 C C . GLY A 1 338 ? 22.692 11.623 0.159 1.00 96.75 338 GLY A C 1
ATOM 2659 O O . GLY A 1 338 ? 23.813 11.118 0.158 1.00 96.75 338 GLY A O 1
ATOM 2660 N N . VAL A 1 339 ? 21.791 11.376 -0.796 1.00 97.44 339 VAL A N 1
ATOM 2661 C CA . VAL A 1 339 ? 22.024 10.419 -1.896 1.00 97.44 339 VAL A CA 1
ATOM 2662 C C . VAL A 1 339 ? 22.913 11.000 -3.002 1.00 97.44 339 VAL A C 1
ATOM 2664 O O . VAL A 1 339 ? 23.569 10.237 -3.710 1.00 97.44 339 VAL A O 1
ATOM 2667 N N . GLY A 1 340 ? 22.976 12.325 -3.151 1.00 97.56 340 GLY A N 1
ATOM 2668 C CA . GLY A 1 340 ? 23.767 12.970 -4.201 1.00 97.56 340 GLY A CA 1
ATOM 2669 C C . GLY A 1 340 ? 23.057 13.011 -5.555 1.00 97.56 340 GLY A C 1
ATOM 2670 O O . GLY A 1 340 ? 23.717 12.923 -6.589 1.00 97.56 340 GLY A O 1
ATOM 2671 N N . ILE A 1 341 ? 21.719 13.076 -5.580 1.00 98.06 341 ILE A N 1
ATOM 2672 C CA . ILE A 1 341 ? 20.976 13.233 -6.838 1.00 98.06 341 ILE A CA 1
ATOM 2673 C C . ILE A 1 341 ? 21.205 14.650 -7.389 1.00 98.06 341 ILE A C 1
ATOM 2675 O O . ILE A 1 341 ? 20.930 15.619 -6.679 1.00 98.06 341 ILE A O 1
ATOM 2679 N N . PRO A 1 342 ? 21.697 14.800 -8.634 1.00 96.69 342 PRO A N 1
ATOM 2680 C CA . PRO A 1 342 ? 22.003 16.112 -9.190 1.00 96.69 342 PRO A CA 1
ATOM 2681 C C . PRO A 1 342 ? 20.728 16.895 -9.523 1.00 96.69 342 PRO A C 1
ATOM 2683 O O . PRO A 1 342 ? 19.859 16.414 -10.255 1.00 96.69 342 PRO A O 1
ATOM 2686 N N . GLU A 1 343 ? 20.661 18.138 -9.044 1.00 96.88 343 GLU A N 1
ATOM 2687 C CA . GLU A 1 343 ? 19.603 19.096 -9.380 1.00 96.88 343 GLU A CA 1
ATOM 2688 C C . GLU A 1 343 ? 19.492 19.256 -10.904 1.00 96.88 343 GLU A C 1
ATOM 2690 O O . GLU A 1 343 ? 20.475 19.566 -11.577 1.00 96.88 343 GLU A O 1
ATOM 2695 N N . ASN A 1 344 ? 18.302 19.033 -11.463 1.00 95.94 344 ASN A N 1
ATOM 2696 C CA . ASN A 1 344 ? 18.010 19.029 -12.904 1.00 95.94 344 ASN A CA 1
ATOM 2697 C C . ASN A 1 344 ? 18.818 18.028 -13.762 1.00 95.94 344 ASN A C 1
ATOM 2699 O O . ASN A 1 344 ? 18.622 17.988 -14.974 1.00 95.94 344 ASN A O 1
ATOM 2703 N N . GLY A 1 345 ? 19.701 17.220 -13.166 1.00 94.06 345 GLY A N 1
ATOM 2704 C CA . GLY A 1 345 ? 20.468 16.166 -13.845 1.00 94.06 345 GLY A CA 1
ATOM 2705 C C . GLY A 1 345 ? 19.838 14.773 -13.731 1.00 94.06 345 GLY A C 1
ATOM 2706 O O . GLY A 1 345 ? 20.331 13.820 -14.329 1.00 94.06 345 GLY A O 1
ATOM 2707 N N . ALA A 1 346 ? 18.763 14.653 -12.954 1.00 96.56 346 ALA A N 1
ATOM 2708 C CA . ALA A 1 346 ? 17.914 13.473 -12.838 1.00 96.56 346 ALA A CA 1
ATOM 2709 C C . ALA A 1 346 ? 16.443 13.870 -13.045 1.00 96.56 346 ALA A C 1
ATOM 2711 O O . ALA A 1 346 ? 16.130 15.050 -13.211 1.00 96.56 346 ALA A O 1
ATOM 2712 N N . GLU A 1 347 ? 15.533 12.898 -13.006 1.00 97.44 347 GLU A N 1
ATOM 2713 C CA . GLU A 1 347 ? 14.102 13.124 -13.221 1.00 97.44 347 GLU A CA 1
ATOM 2714 C C . GLU A 1 347 ? 13.278 12.611 -12.037 1.00 97.44 347 GLU A C 1
ATOM 2716 O O . GLU A 1 347 ? 13.514 11.513 -11.530 1.00 97.44 347 GLU A O 1
ATOM 2721 N N . TYR A 1 348 ? 12.271 13.384 -11.637 1.00 98.31 348 TYR A N 1
ATOM 2722 C CA . TYR A 1 348 ? 11.100 12.844 -10.957 1.00 98.31 348 TYR A CA 1
ATOM 2723 C C . TYR A 1 348 ? 10.096 12.349 -11.997 1.00 98.31 348 TYR A C 1
ATOM 2725 O O . TYR A 1 348 ? 9.988 12.899 -13.088 1.00 98.31 348 TYR A O 1
ATOM 2733 N N . VAL A 1 349 ? 9.299 11.361 -11.618 1.00 98.38 349 VAL A N 1
ATOM 2734 C CA . VAL A 1 349 ? 7.978 11.113 -12.190 1.00 98.38 349 VAL A CA 1
ATOM 2735 C C . VAL A 1 349 ? 6.960 11.717 -11.228 1.00 98.38 349 VAL A C 1
ATOM 2737 O O . VAL A 1 349 ? 6.957 11.377 -10.041 1.00 98.38 349 VAL A O 1
ATOM 2740 N N . VAL A 1 350 ? 6.128 12.630 -11.726 1.00 98.38 350 VAL A N 1
ATOM 2741 C CA . VAL A 1 350 ? 5.085 13.313 -10.950 1.00 98.38 350 VAL A CA 1
ATOM 2742 C C . VAL A 1 350 ? 3.730 12.858 -11.464 1.00 98.38 350 VAL A C 1
ATOM 2744 O O . VAL A 1 350 ? 3.344 13.166 -12.591 1.00 98.38 350 VAL A O 1
ATOM 2747 N N . GLY A 1 351 ? 3.032 12.083 -10.639 1.00 98.19 351 GLY A N 1
ATOM 2748 C CA . GLY A 1 351 ? 1.695 11.590 -10.922 1.00 98.19 351 GLY A CA 1
ATOM 2749 C C . GLY A 1 351 ? 0.638 12.693 -10.867 1.00 98.19 351 GLY A C 1
ATOM 2750 O O . GLY A 1 351 ? 0.760 13.609 -10.047 1.00 98.19 351 GLY A O 1
ATOM 2751 N N . PRO A 1 352 ? -0.419 12.624 -11.697 1.00 97.69 352 PRO A N 1
ATOM 2752 C CA . PRO A 1 352 ? -1.552 13.525 -11.564 1.00 97.69 352 PRO A CA 1
ATOM 2753 C C . PRO A 1 352 ? -2.298 13.266 -10.252 1.00 97.69 352 PRO A C 1
ATOM 2755 O O . PRO A 1 352 ? -2.269 12.160 -9.697 1.00 97.69 352 PRO A O 1
ATOM 2758 N N . TRP A 1 353 ? -3.031 14.276 -9.788 1.00 97.81 353 TRP A N 1
ATOM 2759 C CA . TRP A 1 353 ? -4.059 14.068 -8.777 1.00 97.81 353 TRP A CA 1
ATOM 2760 C C . TRP A 1 353 ? -5.190 13.233 -9.372 1.00 97.81 353 TRP A C 1
ATOM 2762 O O . TRP A 1 353 ? -5.859 13.664 -10.308 1.00 97.81 353 TRP A O 1
ATOM 2772 N N . LEU A 1 354 ? -5.417 12.051 -8.811 1.00 98.44 354 LEU A N 1
ATOM 2773 C CA . LEU A 1 354 ? -6.502 11.161 -9.196 1.00 98.44 354 LEU A CA 1
ATOM 2774 C C . LEU A 1 354 ? -7.621 11.276 -8.173 1.00 98.44 354 LEU A C 1
ATOM 2776 O O . LEU A 1 354 ? -7.405 10.982 -6.999 1.00 98.44 354 LEU A O 1
ATOM 2780 N N . ARG A 1 355 ? -8.818 11.682 -8.603 1.00 98.50 355 ARG A N 1
ATOM 2781 C CA . ARG A 1 355 ? -10.013 11.598 -7.754 1.00 98.50 355 ARG A CA 1
ATOM 2782 C C . ARG A 1 355 ? -10.537 10.170 -7.742 1.00 98.50 355 ARG A C 1
ATOM 2784 O O . ARG A 1 355 ? -10.384 9.446 -8.727 1.00 98.50 355 ARG A O 1
ATOM 2791 N N . PHE A 1 356 ? -11.136 9.776 -6.629 1.00 98.50 356 PHE A N 1
ATOM 2792 C CA . PHE A 1 356 ? -11.646 8.428 -6.427 1.00 98.50 356 PHE A CA 1
ATOM 2793 C C . PHE A 1 356 ? -12.996 8.486 -5.720 1.00 98.50 356 PHE A C 1
ATOM 2795 O O . PHE A 1 356 ? -13.169 9.211 -4.740 1.00 98.50 356 PHE A O 1
ATOM 2802 N N . ASP A 1 357 ? -13.959 7.761 -6.268 1.00 97.56 357 ASP A N 1
ATOM 2803 C CA . ASP A 1 357 ? -15.300 7.630 -5.730 1.00 97.56 357 ASP A CA 1
ATOM 2804 C C . ASP A 1 357 ? -15.358 6.395 -4.826 1.00 97.56 357 ASP A C 1
ATOM 2806 O O . ASP A 1 357 ? -15.107 5.272 -5.264 1.00 97.56 357 ASP A O 1
ATOM 2810 N N . ALA A 1 358 ? -15.645 6.614 -3.543 1.00 92.56 358 ALA A N 1
ATOM 2811 C CA . ALA A 1 358 ? -15.575 5.574 -2.519 1.00 92.56 358 ALA A CA 1
ATOM 2812 C C . ALA A 1 358 ? -16.687 4.517 -2.632 1.00 92.56 358 ALA A C 1
ATOM 2814 O O . ALA A 1 358 ? -16.519 3.417 -2.108 1.00 92.56 358 ALA A O 1
ATOM 2815 N N . GLU A 1 359 ? -17.816 4.850 -3.266 1.00 92.12 359 GLU A N 1
ATOM 2816 C CA . GLU A 1 359 ? -18.970 3.954 -3.391 1.00 92.12 359 GLU A CA 1
ATOM 2817 C C . GLU A 1 359 ? -18.791 2.983 -4.556 1.00 92.12 359 GLU A C 1
ATOM 2819 O O . GLU A 1 359 ? -18.995 1.778 -4.412 1.00 92.12 359 GLU A O 1
ATOM 2824 N N . THR A 1 360 ? -18.389 3.513 -5.708 1.00 95.62 360 THR A N 1
ATOM 2825 C CA . THR A 1 360 ? -18.165 2.737 -6.931 1.00 95.62 360 THR A CA 1
ATOM 2826 C C . THR A 1 360 ? -16.768 2.130 -7.001 1.00 95.62 360 THR A C 1
ATOM 2828 O O . THR A 1 360 ? -16.543 1.239 -7.816 1.00 95.62 360 THR A O 1
ATOM 2831 N N . GLU A 1 361 ? -15.840 2.608 -6.167 1.00 97.19 361 GLU A N 1
ATOM 2832 C CA . GLU A 1 361 ? -14.414 2.270 -6.188 1.00 97.19 361 GLU A CA 1
ATOM 2833 C C . GLU A 1 361 ? -13.755 2.542 -7.541 1.00 97.19 361 GLU A C 1
ATOM 2835 O O . GLU A 1 361 ? -12.931 1.767 -8.031 1.00 97.19 361 GLU A O 1
ATOM 2840 N N . ARG A 1 362 ? -14.122 3.670 -8.158 1.00 98.12 362 ARG A N 1
ATOM 2841 C CA . ARG A 1 362 ? -13.603 4.091 -9.462 1.00 98.12 362 ARG A CA 1
ATOM 2842 C C . ARG A 1 362 ? -13.004 5.480 -9.423 1.00 98.12 362 ARG A C 1
ATOM 2844 O O . ARG A 1 362 ? -13.410 6.352 -8.659 1.00 98.12 362 ARG A O 1
ATOM 2851 N N . HIS A 1 363 ? -12.055 5.710 -10.321 1.00 98.69 363 HIS A N 1
ATOM 2852 C CA . HIS A 1 363 ? -11.569 7.049 -10.596 1.00 98.69 363 HIS A CA 1
ATOM 2853 C C . HIS A 1 363 ? -12.621 7.874 -11.341 1.00 98.69 363 HIS A C 1
ATOM 2855 O O . HIS A 1 363 ? -13.305 7.367 -12.236 1.00 98.69 363 HIS A O 1
ATOM 2861 N N . VAL A 1 364 ? -12.704 9.158 -10.991 1.00 98.38 364 VAL A N 1
ATOM 2862 C CA . VAL A 1 364 ? -13.623 10.147 -11.578 1.00 98.38 364 VAL A CA 1
ATOM 2863 C C . VAL A 1 364 ? -12.871 11.427 -11.952 1.00 98.38 364 VAL A C 1
ATOM 2865 O O . VAL A 1 364 ? -11.801 11.700 -11.416 1.00 98.38 364 VAL A O 1
ATOM 2868 N N . GLY A 1 365 ? -13.424 12.231 -12.863 1.00 97.44 365 GLY A N 1
ATOM 2869 C CA . GLY A 1 365 ? -12.806 13.488 -13.306 1.00 97.44 365 GLY A CA 1
ATOM 2870 C C . GLY A 1 365 ? -11.604 13.297 -14.237 1.00 97.44 365 GLY A C 1
ATOM 2871 O O . GLY A 1 365 ? -11.562 12.358 -15.034 1.00 97.44 365 GLY A O 1
ATOM 2872 N N . ASP A 1 366 ? -10.641 14.214 -14.160 1.00 96.38 366 ASP A N 1
ATOM 2873 C CA . ASP A 1 366 ? -9.465 14.208 -15.032 1.00 96.38 366 ASP A CA 1
ATOM 2874 C C . ASP A 1 366 ? -8.643 12.925 -14.856 1.00 96.38 366 ASP A C 1
ATOM 2876 O O . ASP A 1 366 ? -8.467 12.418 -13.748 1.00 96.38 366 ASP A O 1
ATOM 2880 N N . HIS A 1 367 ? -8.136 12.393 -15.971 1.00 97.62 367 HIS A N 1
ATOM 2881 C CA . HIS A 1 367 ? -7.385 11.131 -16.042 1.00 97.62 367 HIS A CA 1
ATOM 2882 C C . HIS A 1 367 ? -8.163 9.865 -15.634 1.00 97.62 367 HIS A C 1
ATOM 2884 O O . HIS A 1 367 ? -7.577 8.782 -15.638 1.00 97.62 367 HIS A O 1
ATOM 2890 N N . ALA A 1 368 ? -9.467 9.954 -15.340 1.00 98.19 368 ALA A N 1
ATOM 2891 C CA . ALA A 1 368 ? -10.259 8.819 -14.864 1.00 98.19 368 ALA A CA 1
ATOM 2892 C C . ALA A 1 368 ? -10.262 7.623 -15.819 1.00 98.19 368 ALA A C 1
ATOM 2894 O O . ALA A 1 368 ? -10.165 6.490 -15.362 1.00 98.19 368 ALA A O 1
ATOM 2895 N N . GLU A 1 369 ? -10.356 7.846 -17.132 1.00 98.31 369 GLU A N 1
ATOM 2896 C CA . GLU A 1 369 ? -10.342 6.761 -18.121 1.00 98.31 369 GLU A CA 1
ATOM 2897 C C . GLU A 1 369 ? -9.043 5.948 -18.033 1.00 98.31 369 GLU A C 1
ATOM 2899 O O . GLU A 1 369 ? -9.085 4.742 -17.794 1.00 98.31 369 GLU A O 1
ATOM 2904 N N . ALA A 1 370 ? -7.891 6.621 -18.114 1.00 98.25 370 ALA A N 1
ATOM 2905 C CA . ALA A 1 370 ? -6.582 5.980 -18.021 1.00 98.25 370 ALA A CA 1
ATOM 2906 C C . ALA A 1 370 ? -6.333 5.348 -16.641 1.00 98.25 370 ALA A C 1
ATOM 2908 O O . ALA A 1 370 ? -5.773 4.259 -16.553 1.00 98.25 370 ALA A O 1
ATOM 2909 N N . ALA A 1 371 ? -6.770 5.998 -15.560 1.00 98.38 371 ALA A N 1
ATOM 2910 C CA . ALA A 1 371 ? -6.603 5.485 -14.203 1.00 98.38 371 ALA A CA 1
ATOM 2911 C C . ALA A 1 371 ? -7.488 4.265 -13.923 1.00 98.38 371 ALA A C 1
ATOM 2913 O O . ALA A 1 371 ? -7.051 3.332 -13.254 1.00 98.38 371 ALA A O 1
ATOM 2914 N N . ASN A 1 372 ? -8.704 4.227 -14.473 1.00 98.44 372 ASN A N 1
ATOM 2915 C CA . ASN A 1 372 ? -9.614 3.094 -14.318 1.00 98.44 372 ASN A CA 1
ATOM 2916 C C . ASN A 1 372 ? -9.103 1.821 -15.010 1.00 98.44 372 ASN A C 1
ATOM 2918 O O . ASN A 1 372 ? -9.414 0.730 -14.540 1.00 98.44 372 ASN A O 1
ATOM 2922 N N . VAL A 1 373 ? -8.282 1.933 -16.063 1.00 97.56 373 VAL A N 1
ATOM 2923 C CA . VAL A 1 373 ? -7.585 0.776 -16.664 1.00 97.56 373 VAL A CA 1
ATOM 2924 C C . VAL A 1 373 ? -6.628 0.115 -15.663 1.00 97.56 373 VAL A C 1
ATOM 2926 O O . VAL A 1 373 ? -6.383 -1.081 -15.750 1.00 97.56 373 VAL A O 1
ATOM 2929 N N . LEU A 1 374 ? -6.114 0.867 -14.685 1.00 97.75 374 LEU A N 1
ATOM 2930 C CA . LEU A 1 374 ? -5.179 0.375 -13.670 1.00 97.75 374 LEU A CA 1
ATOM 2931 C C . LEU A 1 374 ? -5.870 -0.174 -12.407 1.00 97.75 374 LEU A C 1
ATOM 2933 O O . LEU A 1 374 ? -5.187 -0.510 -11.441 1.00 97.75 374 LEU A O 1
ATOM 2937 N N . LEU A 1 375 ? -7.207 -0.222 -12.368 1.00 97.62 375 LEU A N 1
ATOM 2938 C CA . LEU A 1 375 ? -7.948 -0.782 -11.228 1.00 97.62 375 LEU A CA 1
ATOM 2939 C C . LEU A 1 375 ? -8.097 -2.303 -11.294 1.00 97.62 375 LEU A C 1
ATOM 2941 O O . LEU A 1 375 ? -8.407 -2.908 -10.267 1.00 97.62 375 LEU A O 1
ATOM 2945 N N . LYS A 1 376 ? -7.885 -2.895 -12.475 1.00 95.56 376 LYS A N 1
ATOM 2946 C CA . LYS A 1 376 ? -7.956 -4.334 -12.706 1.00 95.56 376 LYS A CA 1
ATOM 2947 C C . LYS A 1 376 ? -6.924 -4.764 -13.745 1.00 95.56 376 LYS A C 1
ATOM 2949 O O . LYS A 1 376 ? -7.004 -4.355 -14.903 1.00 95.56 376 LYS A O 1
ATOM 2954 N N . ASP A 1 377 ? -5.992 -5.621 -13.347 1.00 93.56 377 ASP A N 1
ATOM 2955 C CA . ASP A 1 377 ? -5.010 -6.185 -14.266 1.00 93.56 377 ASP A CA 1
ATOM 2956 C C . ASP A 1 377 ? -5.615 -7.303 -15.133 1.00 93.56 377 ASP A C 1
ATOM 2958 O O . ASP A 1 377 ? -6.522 -8.042 -14.739 1.00 93.56 377 ASP A O 1
ATOM 2962 N N . THR A 1 378 ? -5.079 -7.452 -16.348 1.00 93.44 378 THR A N 1
ATOM 2963 C CA . THR A 1 378 ? -5.471 -8.544 -17.252 1.00 93.44 378 THR A CA 1
ATOM 2964 C C . THR A 1 378 ? -4.934 -9.885 -16.758 1.00 93.44 378 THR A C 1
ATOM 2966 O O . THR A 1 378 ? -3.728 -10.052 -16.553 1.00 93.44 378 THR A O 1
ATOM 2969 N N . ASN A 1 379 ? -5.822 -10.872 -16.624 1.00 95.31 379 ASN A N 1
ATOM 2970 C CA . ASN A 1 379 ? -5.460 -12.202 -16.143 1.00 95.31 379 ASN A CA 1
ATOM 2971 C C . ASN A 1 379 ? -5.432 -13.249 -17.266 1.00 95.31 379 ASN A C 1
ATOM 2973 O O . ASN A 1 379 ? -6.264 -13.248 -18.178 1.00 95.31 379 ASN A O 1
ATOM 2977 N N . ARG A 1 380 ? -4.479 -14.182 -17.173 1.00 96.12 380 ARG A N 1
ATOM 2978 C CA . ARG A 1 380 ? -4.296 -15.278 -18.137 1.00 96.12 380 ARG A CA 1
ATOM 2979 C C . ARG A 1 380 ? -5.458 -16.273 -18.114 1.00 96.12 380 ARG A C 1
ATOM 2981 O O . ARG A 1 380 ? -6.090 -16.514 -17.086 1.00 96.12 380 ARG A O 1
ATOM 2988 N N . GLU A 1 381 ? -5.705 -16.914 -19.254 1.00 93.38 381 GLU A N 1
ATOM 2989 C CA . GLU A 1 381 ? -6.631 -18.045 -19.332 1.00 93.38 381 GLU A CA 1
ATOM 2990 C C . GLU A 1 381 ? -6.234 -19.163 -18.353 1.00 93.38 381 GLU A C 1
ATOM 2992 O O . GLU A 1 381 ? -5.053 -19.442 -18.155 1.00 93.38 381 GLU A O 1
ATOM 2997 N N . GLY A 1 382 ? -7.228 -19.770 -17.697 1.00 92.88 382 GLY A N 1
ATOM 2998 C CA . GLY A 1 382 ? -7.022 -20.745 -16.619 1.00 92.88 382 GLY A CA 1
ATOM 2999 C C . GLY A 1 382 ? -6.717 -20.132 -15.245 1.00 92.88 382 GLY A C 1
ATOM 3000 O O . GLY A 1 382 ? -6.856 -20.825 -14.242 1.00 92.88 382 GLY A O 1
ATOM 3001 N N . PHE A 1 383 ? -6.384 -18.838 -15.190 1.00 96.69 383 PHE A N 1
ATOM 3002 C CA . PHE A 1 383 ? -6.092 -18.080 -13.967 1.00 96.69 383 PHE A CA 1
ATOM 3003 C C . PHE A 1 383 ? -6.893 -16.769 -13.907 1.00 96.69 383 PHE A C 1
ATOM 3005 O O . PHE A 1 383 ? -6.440 -15.774 -13.345 1.00 96.69 383 PHE A O 1
ATOM 3012 N N . ARG A 1 384 ? -8.075 -16.745 -14.535 1.00 95.44 384 ARG A N 1
ATOM 3013 C CA . ARG A 1 384 ? -8.946 -15.566 -14.552 1.00 95.44 384 ARG A CA 1
ATOM 3014 C C . ARG A 1 384 ? -9.525 -15.339 -13.160 1.00 95.44 384 ARG A C 1
ATOM 3016 O O . ARG A 1 384 ? -10.086 -16.258 -12.565 1.00 95.44 384 ARG A O 1
ATOM 3023 N N . ILE A 1 385 ? -9.409 -14.112 -12.676 1.00 95.50 385 ILE A N 1
ATOM 3024 C CA . ILE A 1 385 ? -10.116 -13.665 -11.482 1.00 95.50 385 ILE A CA 1
ATOM 3025 C C . ILE A 1 385 ? -11.508 -13.184 -11.932 1.00 95.50 385 ILE A C 1
ATOM 3027 O O . ILE A 1 385 ? -11.586 -12.537 -12.978 1.00 95.50 385 ILE A O 1
ATOM 3031 N N . PRO A 1 386 ? -12.598 -13.529 -11.216 1.00 93.88 386 PRO A N 1
ATOM 3032 C CA . PRO A 1 386 ? -13.945 -13.065 -11.556 1.00 93.88 386 PRO A CA 1
ATOM 3033 C C . PRO A 1 386 ? -14.047 -11.538 -11.593 1.00 93.88 386 PRO A C 1
ATOM 3035 O O . PRO A 1 386 ? -13.229 -10.850 -10.993 1.00 93.88 386 PRO A O 1
ATOM 3038 N N . GLU A 1 387 ? -15.078 -11.004 -12.243 1.00 92.50 387 GLU A N 1
ATOM 3039 C CA . GLU A 1 387 ? -15.407 -9.581 -12.116 1.00 92.50 387 GLU A CA 1
ATOM 3040 C C . GLU A 1 387 ? -16.100 -9.296 -10.768 1.00 92.50 387 GLU A C 1
ATOM 3042 O O . GLU A 1 387 ? -16.738 -10.197 -10.203 1.00 92.50 387 GLU A O 1
ATOM 3047 N N . PRO A 1 388 ? -16.037 -8.053 -10.249 1.00 90.75 388 PRO A N 1
ATOM 3048 C CA . PRO A 1 388 ? -16.825 -7.649 -9.087 1.00 90.75 388 PRO A CA 1
ATOM 3049 C C . PRO A 1 388 ? -18.315 -7.985 -9.256 1.00 90.75 388 PRO A C 1
ATOM 3051 O O . PRO A 1 388 ? -18.914 -7.752 -10.308 1.00 90.75 388 PRO A O 1
ATOM 3054 N N . GLY A 1 389 ? -18.917 -8.566 -8.220 1.00 90.50 389 GLY A N 1
ATOM 3055 C CA . GLY A 1 389 ? -20.293 -9.061 -8.222 1.00 90.50 389 GLY A CA 1
ATOM 3056 C C . GLY A 1 389 ? -20.491 -10.442 -8.862 1.00 90.50 389 GLY A C 1
ATOM 3057 O O . GLY A 1 389 ? -21.627 -10.916 -8.908 1.00 90.50 389 GLY A O 1
ATOM 3058 N N . GLN A 1 390 ? -19.428 -11.101 -9.342 1.00 90.88 390 GLN A N 1
ATOM 3059 C CA . GLN A 1 390 ? -19.495 -12.413 -10.009 1.00 90.88 390 GLN A CA 1
ATOM 3060 C C . GLN A 1 390 ? -18.757 -13.543 -9.270 1.00 90.88 390 GLN A C 1
ATOM 3062 O O . GLN A 1 390 ? -18.570 -14.625 -9.832 1.00 90.88 390 GLN A O 1
ATOM 3067 N N . VAL A 1 391 ? -18.330 -13.308 -8.025 1.00 86.56 391 VAL A N 1
ATOM 3068 C CA . VAL A 1 391 ? -17.658 -14.314 -7.179 1.00 86.56 391 VAL A CA 1
ATOM 3069 C C . VAL A 1 391 ? -18.588 -15.420 -6.720 1.00 86.56 391 VAL A C 1
ATOM 3071 O O . VAL A 1 391 ? -19.804 -15.151 -6.595 1.00 86.56 391 VAL A O 1
#

Radius of gyration: 20.9 Å; Cα contacts (8 Å, |Δi|>4): 863; chains: 1; bounding box: 47×58×51 Å